Protein AF-A0A443NLP5-F1 (afdb_monomer_lite)

Secondary structure (DSSP, 8-state):
---------HHHHHHHHHHHHHHHHHHHHHHHHHS-SSS-TTSTT-S-HHHHHHHHHHHHHHHHHHHHHHHHHHHHHHHHHHHHHHHHHHHHHHHTTTGGG---S-----------SS-HHHHHHHHHHHHHHHHHHHHHHHHHHT--HHHHHHHHHHHHHHHHHHHHH-TT-HHHHHHHHHHHHHHHHHHHHHHHHHHHHHHHHT-----TTS---TTGGGTTTS-HHHHHHHHHHHHHHHHHHHHHHHHHHHHHHHH-TT-HHHHHHHHHHHHHHHHHHHTT-GGGHHHHHHHHHHHHHHHHHHHHH-STTHHHHHHHHHHHHHHHHHTS-TT-HHHHHHHHHHHHHHHHHHHH-TT-HHHHHHHHHHHHHHHHTT-

Organism: NCBI:txid337451

InterPro domains:
  IPR011990 Tetratricopeptide-like helical domain superfamily [G3DSA:1.25.40.10] (156-375)
  IPR011990 Tetratricopeptide-like helical domain superfamily [SSF48452] (160-370)

Foldseek 3Di:
DDDDDPPPDPVVVVVVVVVVVVVVVVVVVVVVVVPPPDDDPPPPPPPPPVVVVVVVVVVVVVVVVVVVVVVVVVVVLVVVVVVVVVVVVVVVVVVVVVVVPPPDDDDDDDDDDDDDPPCPLVVLLVVLLVQLVVLLVVLVVCVVVVPDLVVSLVSLSSSLVSLVVSCVSPVLPLSSLLSNLSSLLSNLVSLLVVLVLLVVLLVVVVDPDDDPDDPDDPVNVVCVPPDSVVSVVVSVVSLVSSLVSLVSSLVSLVSSCVSPVLPLVSLLSNLSSLLSNLVSQVVVDLVSLVVSLVSLVVSLVSLVVSVVRDPPCLLVSLLSNLVSLQSNLVSDDLQDPSSLVSLVSSLVSLVVSCVVPVPDPSSVVSNVVSVVSNVVSVD

pLDDT: mean 73.38, std 25.93, range [22.2, 98.69]

Sequence (379 aa):
MGNKLIVLDTRATEMICCRLMMVLLLRIMVCSSARSIETSRSWVFGMKVKHIHLIVKCLIQMILVSVEKMASLGLKMELCSQGLKEEFGESMKLQEKEISNNQKYISGMEQDEEPSSSTVSGDEFTRHLKEANGLLKKAREDLMAQVDDEMTEILLCKSASLLSRALKMEPTSLQAVGQLGNTFLLHGELKLKKSRELRALLSRSDCSSTEKGSRVRPEILKYEGLSKDKVTSVLVDVCEECEELLIEAGRKYRMALSIDGNDVRALYNWGLALSFRGQLIADVGPEAALDADKVYLAAIDKFDAMVSKSNAYAPDALFKWGVALQLRSHLRPSSSNEKLKLLHQAKRLLEDALHMDPDNPQVRKALSSCITEINCQLL

Radius of gyration: 26.3 Å; chains: 1; bounding box: 81×65×81 Å

Structure (mmCIF, N/CA/C/O backbone):
data_AF-A0A443NLP5-F1
#
_entry.id   AF-A0A443NLP5-F1
#
loop_
_atom_site.group_PDB
_atom_site.id
_atom_site.type_symbol
_atom_site.label_atom_id
_atom_site.label_alt_id
_atom_site.label_comp_id
_atom_site.label_asym_id
_atom_site.label_entity_id
_atom_site.label_seq_id
_atom_site.pdbx_PDB_ins_code
_atom_site.Cartn_x
_atom_site.Cartn_y
_atom_site.Cartn_z
_atom_site.occupancy
_atom_site.B_iso_or_equiv
_atom_site.auth_seq_id
_atom_site.auth_comp_id
_atom_site.auth_asym_id
_atom_site.auth_atom_id
_atom_site.pdbx_PDB_model_num
ATOM 1 N N . MET A 1 1 ? 10.916 4.263 -44.330 1.00 34.94 1 MET A N 1
ATOM 2 C CA . MET A 1 1 ? 10.230 5.565 -44.477 1.00 34.94 1 MET A CA 1
ATOM 3 C C . MET A 1 1 ? 9.346 5.794 -43.257 1.00 34.94 1 MET A C 1
ATOM 5 O O . MET A 1 1 ? 8.405 5.043 -43.073 1.00 34.94 1 MET A O 1
ATOM 9 N N . GLY A 1 2 ? 9.683 6.795 -42.437 1.00 32.31 2 GLY A N 1
ATOM 10 C CA . GLY A 1 2 ? 8.743 7.561 -41.605 1.00 32.31 2 GLY A CA 1
ATOM 11 C C . GLY A 1 2 ? 8.060 6.889 -40.408 1.00 32.31 2 GLY A C 1
ATOM 12 O O . GLY A 1 2 ? 6.877 6.578 -40.482 1.00 32.31 2 GLY A O 1
ATOM 13 N N . ASN A 1 3 ? 8.755 6.832 -39.268 1.00 36.75 3 ASN A N 1
ATOM 14 C CA . ASN A 1 3 ? 8.133 6.778 -37.940 1.00 36.75 3 ASN A CA 1
ATOM 15 C C . ASN A 1 3 ? 7.330 8.068 -37.677 1.00 36.75 3 ASN A C 1
ATOM 17 O O . ASN A 1 3 ? 7.865 9.165 -37.850 1.00 36.75 3 ASN A O 1
ATOM 21 N N . LYS A 1 4 ? 6.093 7.957 -37.175 1.00 33.84 4 LYS A N 1
ATOM 22 C CA . LYS A 1 4 ? 5.418 9.045 -36.447 1.00 33.84 4 LYS A CA 1
ATOM 23 C C . LYS A 1 4 ? 5.090 8.585 -35.028 1.00 33.84 4 LYS A C 1
ATOM 25 O O . LYS A 1 4 ? 4.134 7.856 -34.795 1.00 33.84 4 LYS A O 1
ATOM 30 N N . LEU A 1 5 ? 5.940 9.045 -34.114 1.00 34.69 5 LEU A N 1
ATOM 31 C CA . LEU A 1 5 ? 5.744 9.135 -32.671 1.00 34.69 5 LEU A CA 1
ATOM 32 C C . LEU A 1 5 ? 4.384 9.787 -32.362 1.00 34.69 5 LEU A C 1
ATOM 34 O O . LEU A 1 5 ? 4.140 10.915 -32.791 1.00 34.69 5 LEU A O 1
ATOM 38 N N . ILE A 1 6 ? 3.539 9.130 -31.567 1.00 32.00 6 ILE A N 1
ATOM 39 C CA . ILE A 1 6 ? 2.476 9.813 -30.819 1.00 32.00 6 ILE A CA 1
ATOM 40 C C . ILE A 1 6 ? 3.043 10.076 -29.426 1.00 32.00 6 ILE A C 1
ATOM 42 O O . ILE A 1 6 ? 2.931 9.264 -28.513 1.00 32.00 6 ILE A O 1
ATOM 46 N N . VAL A 1 7 ? 3.711 11.221 -29.297 1.00 34.25 7 VAL A N 1
ATOM 47 C CA . VAL A 1 7 ? 3.969 11.862 -28.007 1.00 34.25 7 VAL A CA 1
ATOM 48 C C . VAL A 1 7 ? 2.613 12.350 -27.507 1.00 34.25 7 VAL A C 1
ATOM 50 O O . VAL A 1 7 ? 2.055 13.299 -28.057 1.00 34.25 7 VAL A O 1
ATOM 53 N N . LEU A 1 8 ? 2.046 11.683 -26.500 1.00 34.25 8 LEU A N 1
ATOM 54 C CA . LEU A 1 8 ? 0.933 12.237 -25.732 1.00 34.25 8 LEU A CA 1
ATOM 55 C C . LEU A 1 8 ? 1.497 13.348 -24.845 1.00 34.25 8 LEU A C 1
ATOM 57 O O . LEU A 1 8 ? 1.944 13.136 -23.723 1.00 34.25 8 LEU A O 1
ATOM 61 N N . ASP A 1 9 ? 1.529 14.525 -25.457 1.00 36.44 9 ASP A N 1
ATOM 62 C CA . ASP A 1 9 ? 1.814 15.833 -24.893 1.00 36.44 9 ASP A CA 1
ATOM 63 C C . ASP A 1 9 ? 1.014 16.038 -23.595 1.00 36.44 9 ASP A C 1
ATOM 65 O O . ASP A 1 9 ? -0.216 15.970 -23.587 1.00 36.44 9 ASP A O 1
ATOM 69 N N . THR A 1 10 ? 1.695 16.300 -22.482 1.00 40.19 10 THR A N 1
ATOM 70 C CA . THR A 1 10 ? 1.085 16.668 -21.195 1.00 40.19 10 THR A CA 1
ATOM 71 C C . THR A 1 10 ? 0.221 17.929 -21.313 1.00 40.19 10 THR A C 1
ATOM 73 O O . THR A 1 10 ? -0.763 18.067 -20.580 1.00 40.19 10 THR A O 1
ATOM 76 N N . ARG A 1 11 ? 0.472 18.781 -22.322 1.00 42.47 11 ARG A N 1
ATOM 77 C CA . ARG A 1 11 ? -0.426 19.890 -22.678 1.00 42.47 11 ARG A CA 1
ATOM 78 C C . ARG A 1 11 ? -1.740 19.413 -23.285 1.00 42.47 11 ARG A C 1
ATOM 80 O O . ARG A 1 11 ? -2.743 20.106 -23.153 1.00 42.47 11 ARG A O 1
ATOM 87 N N . ALA A 1 12 ? -1.787 18.243 -23.924 1.00 37.75 12 ALA A N 1
ATOM 88 C CA . ALA A 1 12 ? -3.019 17.694 -24.482 1.00 37.75 12 ALA A CA 1
ATOM 89 C C . ALA A 1 12 ? -3.965 17.214 -23.375 1.00 37.75 12 ALA A C 1
ATOM 91 O O . ALA A 1 12 ? -5.156 17.495 -23.451 1.00 37.75 12 ALA A O 1
ATOM 92 N N . THR A 1 13 ? -3.464 16.582 -22.309 1.00 43.12 13 THR A N 1
ATOM 93 C CA . THR A 1 13 ? -4.282 16.214 -21.137 1.00 43.12 13 THR A CA 1
ATOM 94 C C . THR A 1 13 ? -4.763 17.430 -20.344 1.00 43.12 13 THR A C 1
ATOM 96 O O . THR A 1 13 ? -5.927 17.470 -19.947 1.00 43.12 13 THR A O 1
ATOM 99 N N . GLU A 1 14 ? -3.933 18.467 -20.196 1.00 44.88 14 GLU A N 1
ATOM 100 C CA . GLU A 1 14 ? -4.348 19.744 -19.598 1.00 44.88 14 GLU A CA 1
ATOM 101 C C . GLU A 1 14 ? -5.368 20.482 -20.478 1.00 44.88 14 GLU A C 1
ATOM 103 O O . GLU A 1 14 ? -6.374 20.983 -19.976 1.00 44.88 14 GLU A O 1
ATOM 108 N N . MET A 1 15 ? -5.198 20.468 -21.806 1.00 44.62 15 MET A N 1
ATOM 109 C CA . MET A 1 15 ? -6.188 21.006 -22.740 1.00 44.62 15 MET A CA 1
ATOM 110 C C . MET A 1 15 ? -7.477 20.185 -22.776 1.00 44.62 15 MET A C 1
ATOM 112 O O . MET A 1 15 ? -8.535 20.767 -22.989 1.00 44.62 15 MET A O 1
ATOM 116 N N . ILE A 1 16 ? -7.433 18.868 -22.565 1.00 45.47 16 ILE A N 1
ATOM 117 C CA . ILE A 1 16 ? -8.625 18.010 -22.498 1.00 45.47 16 ILE A CA 1
ATOM 118 C C . ILE A 1 16 ? -9.395 18.279 -21.204 1.00 45.47 16 ILE A C 1
ATOM 120 O O . ILE A 1 16 ? -10.610 18.443 -21.273 1.00 45.47 16 ILE A O 1
ATOM 124 N N . CYS A 1 17 ? -8.720 18.430 -20.059 1.00 44.88 17 CYS A N 1
ATOM 125 C CA . CYS A 1 17 ? -9.358 18.853 -18.809 1.00 44.88 17 CYS A CA 1
ATOM 126 C C . CYS A 1 17 ? -9.932 20.271 -18.919 1.00 44.88 17 CYS A C 1
ATOM 128 O O . CYS A 1 17 ? -11.101 20.466 -18.601 1.00 44.88 17 CYS A O 1
ATOM 130 N N . CYS A 1 18 ? -9.189 21.238 -19.469 1.00 44.19 18 CYS A N 1
ATOM 131 C CA . CYS A 1 18 ? -9.687 22.597 -19.707 1.00 44.19 18 CYS A CA 1
ATOM 132 C C . CYS A 1 18 ? -10.835 22.641 -20.730 1.00 44.19 18 CYS A C 1
ATOM 134 O O . CYS A 1 18 ? -11.780 23.407 -20.548 1.00 44.19 18 CYS A O 1
ATOM 136 N N . ARG A 1 19 ? -10.817 21.800 -21.776 1.00 48.59 19 ARG A N 1
ATOM 137 C CA . ARG A 1 19 ? -11.919 21.670 -22.748 1.00 48.59 19 ARG A CA 1
ATOM 138 C C . ARG A 1 19 ? -13.132 20.971 -22.145 1.00 48.59 19 ARG A C 1
ATOM 140 O O . ARG A 1 19 ? -14.239 21.422 -22.397 1.00 48.59 19 ARG A O 1
ATOM 147 N N . LEU A 1 20 ? -12.959 19.937 -21.322 1.00 50.12 20 LEU A N 1
ATOM 148 C CA . LEU A 1 20 ? -14.050 19.292 -20.582 1.00 50.12 20 LEU A CA 1
ATOM 149 C C . LEU A 1 20 ? -14.668 20.252 -19.564 1.00 50.12 20 LEU A C 1
ATOM 151 O O . LEU A 1 20 ? -15.889 20.304 -19.466 1.00 50.12 20 LEU A O 1
ATOM 155 N N . MET A 1 21 ? -13.857 21.072 -18.888 1.00 52.75 21 MET A N 1
ATOM 156 C CA . MET A 1 21 ? -14.329 22.106 -17.963 1.00 52.75 21 MET A CA 1
ATOM 157 C C . MET A 1 21 ? -15.047 23.246 -18.698 1.00 52.75 21 MET A C 1
ATOM 159 O O . MET A 1 21 ? -16.119 23.662 -18.271 1.00 52.75 21 MET A O 1
ATOM 163 N N . MET A 1 22 ? -14.524 23.699 -19.844 1.00 51.75 22 MET A N 1
ATOM 164 C CA . MET A 1 22 ? -15.187 24.674 -20.723 1.00 51.75 22 MET A CA 1
ATOM 165 C C . MET A 1 22 ? -16.488 24.125 -21.312 1.00 51.75 22 MET A C 1
ATOM 167 O O . MET A 1 22 ? -17.468 24.855 -21.375 1.00 51.75 22 MET A O 1
ATOM 171 N N . VAL A 1 23 ? -16.542 22.845 -21.696 1.00 56.31 23 VAL A N 1
ATOM 172 C CA . VAL A 1 23 ? -17.761 22.176 -22.182 1.00 56.31 23 VAL A CA 1
ATOM 173 C C . VAL A 1 23 ? -18.768 21.978 -21.049 1.00 56.31 23 VAL A C 1
ATOM 175 O O . VAL A 1 23 ? -19.963 22.129 -21.290 1.00 56.31 23 VAL A O 1
ATOM 178 N N . LEU A 1 24 ? -18.328 21.710 -19.814 1.00 53.56 24 LEU A N 1
ATOM 179 C CA . LEU A 1 24 ? -19.206 21.676 -18.641 1.00 53.56 24 LEU A CA 1
ATOM 180 C C . LEU A 1 24 ? -19.763 23.071 -18.334 1.00 53.56 24 LEU A C 1
ATOM 182 O O . LEU A 1 24 ? -20.961 23.206 -18.121 1.00 53.56 24 LEU A O 1
ATOM 186 N N . LEU A 1 25 ? -18.928 24.113 -18.386 1.00 52.12 25 LEU A N 1
ATOM 187 C CA . LEU A 1 25 ? -19.330 25.508 -18.181 1.00 52.12 25 LEU A CA 1
ATOM 188 C C . LEU A 1 25 ? -20.263 26.009 -19.293 1.00 52.12 25 LEU A C 1
ATOM 190 O O . LEU A 1 25 ? -21.268 26.647 -18.997 1.00 52.12 25 LEU A O 1
ATOM 194 N N . LEU A 1 26 ? -20.003 25.659 -20.557 1.00 48.28 26 LEU A N 1
ATOM 195 C CA . LEU A 1 26 ? -20.901 25.924 -21.687 1.00 48.28 26 LEU A CA 1
ATOM 196 C C . LEU A 1 26 ? -22.209 25.139 -21.564 1.00 48.28 26 LEU A C 1
ATOM 198 O O . LEU A 1 26 ? -23.263 25.706 -21.817 1.00 48.28 26 LEU A O 1
ATOM 202 N N . ARG A 1 27 ? -22.188 23.877 -21.117 1.00 50.44 27 ARG A N 1
ATOM 203 C CA . ARG A 1 27 ? -23.412 23.097 -20.853 1.00 50.44 27 ARG A CA 1
ATOM 204 C C . ARG A 1 27 ? -24.200 23.634 -19.665 1.00 50.44 27 ARG A C 1
ATOM 206 O O . ARG A 1 27 ? -25.420 23.613 -19.720 1.00 50.44 27 ARG A O 1
ATOM 213 N N . ILE A 1 28 ? -23.544 24.158 -18.633 1.00 52.28 28 ILE A N 1
ATOM 214 C CA . ILE A 1 28 ? -24.200 24.824 -17.501 1.00 52.28 28 ILE A CA 1
ATOM 215 C C . ILE A 1 28 ? -24.805 26.161 -17.958 1.00 52.28 28 ILE A C 1
ATOM 217 O O . ILE A 1 28 ? -25.959 26.440 -17.638 1.00 52.28 28 ILE A O 1
ATOM 221 N N . MET A 1 29 ? -24.104 26.941 -18.787 1.00 47.12 29 MET A N 1
ATOM 222 C CA . MET A 1 29 ? -24.636 28.178 -19.378 1.00 47.12 29 MET A CA 1
ATOM 223 C C . MET A 1 29 ? -25.791 27.922 -20.362 1.00 47.12 29 MET A C 1
ATOM 225 O O . MET A 1 29 ? -26.777 28.654 -20.338 1.00 47.12 29 MET A O 1
ATOM 229 N N . VAL A 1 30 ? -25.725 26.861 -21.174 1.00 46.72 30 VAL A N 1
ATOM 230 C CA . VAL A 1 30 ? -26.786 26.473 -22.123 1.00 46.72 30 VAL A CA 1
ATOM 231 C C . VAL A 1 30 ? -27.972 25.804 -21.414 1.00 46.72 30 VAL A C 1
ATOM 233 O O . VAL A 1 30 ? -29.114 26.069 -21.768 1.00 46.72 30 VAL A O 1
ATOM 236 N N . CYS A 1 31 ? -27.764 25.020 -20.349 1.00 40.66 31 CYS A N 1
ATOM 237 C CA . CYS A 1 31 ? -28.864 24.534 -19.497 1.00 40.66 31 CYS A CA 1
ATOM 238 C C . CYS A 1 31 ? -29.568 25.674 -18.749 1.00 40.66 31 CYS A C 1
ATOM 240 O O . CYS A 1 31 ? -30.764 25.575 -18.483 1.00 40.66 31 CYS A O 1
ATOM 242 N N . SER A 1 32 ? -28.847 26.758 -18.447 1.00 43.81 32 SER A N 1
ATOM 243 C CA . SER A 1 32 ? -29.416 27.971 -17.847 1.00 43.81 32 SER A CA 1
ATOM 244 C C . SER A 1 32 ? -30.217 28.808 -18.855 1.00 43.81 32 SER A C 1
ATOM 246 O O . SER A 1 32 ? -31.115 29.537 -18.446 1.00 43.81 32 SER A O 1
ATOM 248 N N . SER A 1 33 ? -29.941 28.688 -20.164 1.00 44.72 33 SER A N 1
ATOM 249 C CA . SER A 1 33 ? -30.693 29.377 -21.227 1.00 44.72 33 SER A CA 1
ATOM 250 C C . SER A 1 33 ? -31.822 28.539 -21.843 1.00 44.72 33 SER A C 1
ATOM 252 O O . SER A 1 33 ? -32.796 29.102 -22.333 1.00 44.72 33 SER A O 1
ATOM 254 N N . ALA A 1 34 ? -31.742 27.205 -21.792 1.00 39.50 34 ALA A N 1
ATOM 255 C CA . ALA A 1 34 ? -32.717 26.304 -22.415 1.00 39.50 34 ALA A CA 1
ATOM 256 C C . ALA A 1 34 ? -33.897 25.912 -21.506 1.00 39.50 34 ALA A C 1
ATOM 258 O O . ALA A 1 34 ? -34.850 25.292 -21.975 1.00 39.50 34 ALA A O 1
ATOM 259 N N . ARG A 1 35 ? -33.875 26.273 -20.215 1.00 41.06 35 ARG A N 1
ATOM 260 C CA . ARG A 1 35 ? -34.960 25.974 -19.266 1.00 41.06 35 ARG A CA 1
ATOM 261 C C . ARG A 1 35 ? -35.695 27.237 -18.796 1.00 41.06 35 ARG A C 1
ATOM 263 O O . ARG A 1 35 ? -35.893 27.421 -17.606 1.00 41.06 35 ARG A O 1
ATOM 270 N N . SER A 1 36 ? -36.072 28.107 -19.737 1.00 37.34 36 SER A N 1
ATOM 271 C CA . SER A 1 36 ? -37.213 29.044 -19.653 1.00 37.34 36 SER A CA 1
ATOM 272 C C . SER A 1 36 ? -37.306 29.834 -20.969 1.00 37.34 36 SER A C 1
ATOM 274 O O . SER A 1 36 ? -36.841 30.967 -21.064 1.00 37.34 36 SER A O 1
ATOM 276 N N . ILE A 1 37 ? -37.867 29.220 -22.019 1.00 41.75 37 ILE A N 1
ATOM 277 C CA . ILE A 1 37 ? -38.361 29.976 -23.188 1.00 41.75 37 ILE A CA 1
ATOM 278 C C . ILE A 1 37 ? -39.812 30.428 -22.987 1.00 41.75 37 ILE A C 1
ATOM 280 O O . ILE A 1 37 ? -40.248 31.369 -23.639 1.00 41.75 37 ILE A O 1
ATOM 284 N N . GLU A 1 38 ? -40.522 29.918 -21.984 1.00 40.50 38 GLU A N 1
ATOM 285 C CA . GLU A 1 38 ? -41.805 30.480 -21.572 1.00 40.50 38 GLU A CA 1
ATOM 286 C C . GLU A 1 38 ? -41.791 30.722 -20.067 1.00 40.50 38 GLU A C 1
ATOM 288 O O . GLU A 1 38 ? -41.505 29.832 -19.270 1.00 40.50 38 GLU A O 1
ATOM 293 N N . THR A 1 39 ? -42.085 31.965 -19.687 1.00 39.28 39 THR A N 1
ATOM 294 C CA . THR A 1 39 ? -42.250 32.462 -18.312 1.00 39.28 39 THR A CA 1
ATOM 295 C C . THR A 1 39 ? -40.983 32.521 -17.450 1.00 39.28 39 THR A C 1
ATOM 297 O O . THR A 1 39 ? -40.718 31.619 -16.667 1.00 39.28 39 THR A O 1
ATOM 300 N N . SER A 1 40 ? -40.220 33.624 -17.537 1.00 33.12 40 SER A N 1
ATOM 301 C CA . SER A 1 40 ? -39.549 34.283 -16.386 1.00 33.12 40 SER A CA 1
ATOM 302 C C . SER A 1 40 ? -38.640 35.441 -16.821 1.00 33.12 40 SER A C 1
ATOM 304 O O . SER A 1 40 ? -37.429 35.438 -16.609 1.00 33.12 40 SER A O 1
ATOM 306 N N . ARG A 1 41 ? -39.231 36.524 -17.341 1.00 37.16 41 ARG A N 1
ATOM 307 C CA . ARG A 1 41 ? -38.546 37.820 -17.543 1.00 37.16 41 ARG A CA 1
ATOM 308 C C . ARG A 1 41 ? -38.142 38.537 -16.232 1.00 37.16 41 ARG A C 1
ATOM 310 O O . ARG A 1 41 ? -37.817 39.715 -16.269 1.00 37.16 41 ARG A O 1
ATOM 317 N N . SER A 1 42 ? -38.128 37.851 -15.083 1.00 38.41 42 SER A N 1
ATOM 318 C CA . SER A 1 42 ? -37.903 38.468 -13.764 1.00 38.41 42 SER A CA 1
ATOM 319 C C . SER A 1 42 ? -36.769 37.863 -12.919 1.00 38.41 42 SER A C 1
ATOM 321 O O . SER A 1 42 ? -36.460 38.431 -11.877 1.00 38.41 42 SER A O 1
ATOM 323 N N . TRP A 1 43 ? -36.115 36.766 -13.325 1.00 36.75 43 TRP A N 1
ATOM 324 C CA . TRP A 1 43 ? -35.076 36.126 -12.486 1.00 36.75 43 TRP A CA 1
ATOM 325 C C . TRP A 1 43 ? -33.626 36.454 -12.880 1.00 36.75 43 TRP A C 1
ATOM 327 O O . TRP A 1 43 ? -32.721 36.327 -12.058 1.00 36.75 43 TRP A O 1
ATOM 337 N N . VAL A 1 44 ? -33.378 36.951 -14.098 1.00 39.22 44 VAL A N 1
ATOM 338 C CA . VAL A 1 44 ? -32.006 37.214 -14.591 1.00 39.22 44 VAL A CA 1
ATOM 339 C C . VAL A 1 44 ? -31.426 38.554 -14.095 1.00 39.22 44 VAL A C 1
ATOM 341 O O . VAL A 1 44 ? -30.232 38.798 -14.219 1.00 39.22 44 VAL A O 1
ATOM 344 N N . PHE A 1 45 ? -32.212 39.395 -13.417 1.00 38.88 45 PHE A N 1
ATOM 345 C CA . PHE A 1 45 ? -31.738 40.660 -12.827 1.00 38.88 45 PHE A CA 1
ATOM 346 C C . PHE A 1 45 ? -31.357 40.561 -11.332 1.00 38.88 45 PHE A C 1
ATOM 348 O O . PHE A 1 45 ? -31.352 41.564 -10.622 1.00 38.88 45 PHE A O 1
ATOM 355 N N . GLY A 1 46 ? -31.032 39.358 -10.836 1.00 40.22 46 GLY A N 1
ATOM 356 C CA . GLY A 1 46 ? -30.781 39.106 -9.407 1.00 40.22 46 GLY A CA 1
ATOM 357 C C . GLY A 1 46 ? -29.361 38.686 -9.008 1.00 40.22 46 GLY A C 1
ATOM 358 O O . GLY A 1 46 ? -28.994 38.843 -7.846 1.00 40.22 46 GLY A O 1
ATOM 359 N N . MET A 1 47 ? -28.520 38.191 -9.923 1.00 42.62 47 MET A N 1
ATOM 360 C CA . MET A 1 47 ? -27.122 37.874 -9.595 1.00 42.62 47 MET A CA 1
ATOM 361 C C . MET A 1 47 ? -26.243 39.091 -9.869 1.00 42.62 47 MET A C 1
ATOM 363 O O . MET A 1 47 ? -25.737 39.293 -10.969 1.00 42.62 47 MET A O 1
ATOM 367 N N . LYS A 1 48 ? -26.072 39.934 -8.843 1.00 44.84 48 LYS A N 1
ATOM 368 C CA . LYS A 1 48 ? -25.146 41.077 -8.874 1.00 44.84 48 LYS A CA 1
ATOM 369 C C . LYS A 1 48 ? -23.778 40.602 -9.382 1.00 44.84 48 LYS A C 1
ATOM 371 O O . LYS A 1 48 ? -23.231 39.653 -8.829 1.00 44.84 48 LYS A O 1
ATOM 376 N N . VAL A 1 49 ? -23.191 41.321 -10.344 1.00 51.06 49 VAL A N 1
ATOM 377 C CA . VAL A 1 49 ? -21.821 41.155 -10.899 1.00 51.06 49 VAL A CA 1
ATOM 378 C C . VAL A 1 49 ? -20.757 40.846 -9.824 1.00 51.06 49 VAL A C 1
ATOM 380 O O . VAL A 1 49 ? -19.781 40.141 -10.073 1.00 51.06 49 VAL A O 1
ATOM 383 N N . LYS A 1 50 ? -20.991 41.293 -8.584 1.00 48.78 50 LYS A N 1
ATOM 384 C CA . LYS A 1 50 ? -20.205 40.967 -7.386 1.00 48.78 50 LYS A CA 1
ATOM 385 C C . LYS A 1 50 ? -20.066 39.460 -7.099 1.00 48.78 50 LYS A C 1
ATOM 387 O O . LYS A 1 50 ? -18.992 39.055 -6.672 1.00 48.78 50 LYS A O 1
ATOM 392 N N . HIS A 1 51 ? -21.083 38.630 -7.345 1.00 47.84 51 HIS A N 1
ATOM 393 C CA . HIS A 1 51 ? -21.025 37.183 -7.076 1.00 47.84 51 HIS A CA 1
ATOM 394 C C . HIS A 1 51 ? -20.148 36.430 -8.077 1.00 47.84 51 HIS A C 1
ATOM 396 O O . HIS A 1 51 ? -19.372 35.568 -7.678 1.00 47.84 51 HIS A O 1
ATOM 402 N N . ILE A 1 52 ? -20.202 36.798 -9.359 1.00 49.00 52 ILE A N 1
ATOM 403 C CA . ILE A 1 52 ? -19.327 36.218 -10.388 1.00 49.00 52 ILE A CA 1
ATOM 404 C C . ILE A 1 52 ? -17.872 36.607 -10.107 1.00 49.00 52 ILE A C 1
ATOM 406 O O . ILE A 1 52 ? -16.983 35.760 -10.140 1.00 49.00 52 ILE A O 1
ATOM 410 N N . HIS A 1 53 ? -17.633 37.867 -9.734 1.00 47.16 53 HIS A N 1
ATOM 411 C CA . HIS A 1 53 ? -16.299 38.333 -9.362 1.00 47.16 53 HIS A CA 1
ATOM 412 C C . HIS A 1 53 ? -15.754 37.621 -8.111 1.00 47.16 53 HIS A C 1
ATOM 414 O O . HIS A 1 53 ? -14.560 37.347 -8.035 1.00 47.16 53 HIS A O 1
ATOM 420 N N . LEU A 1 54 ? -16.622 37.268 -7.155 1.00 50.28 54 LEU A N 1
ATOM 421 C CA . LEU A 1 54 ? -16.244 36.513 -5.960 1.00 50.28 54 LEU A CA 1
ATOM 422 C C . LEU A 1 54 ? -15.870 35.059 -6.290 1.00 50.28 54 LEU A C 1
ATOM 424 O O . LEU A 1 54 ? -14.854 34.574 -5.806 1.00 50.28 54 LEU A O 1
ATOM 428 N N . ILE A 1 55 ? -16.629 34.395 -7.166 1.00 56.72 55 ILE A N 1
ATOM 429 C CA . ILE A 1 55 ? -16.341 33.020 -7.609 1.00 56.72 55 ILE A CA 1
ATOM 430 C C . ILE A 1 55 ? -15.018 32.963 -8.381 1.00 56.72 55 ILE A C 1
ATOM 432 O O . ILE A 1 55 ? -14.188 32.096 -8.119 1.00 56.72 55 ILE A O 1
ATOM 436 N N . VAL A 1 56 ? -14.784 33.916 -9.289 1.00 56.00 56 VAL A N 1
ATOM 437 C CA . VAL A 1 56 ? -13.525 34.004 -10.045 1.00 56.00 56 VAL A CA 1
ATOM 438 C C . VAL A 1 56 ? -12.345 34.292 -9.113 1.00 56.00 56 VAL A C 1
ATOM 440 O O . VAL A 1 56 ? -11.307 33.650 -9.244 1.00 56.00 56 VAL A O 1
ATOM 443 N N . LYS A 1 57 ? -12.505 35.180 -8.120 1.00 56.50 57 LYS A N 1
ATOM 444 C CA . LYS A 1 57 ? -11.476 35.406 -7.091 1.00 56.50 57 LYS A CA 1
ATOM 445 C C . LYS A 1 57 ? -11.181 34.149 -6.272 1.00 56.50 57 LYS A C 1
ATOM 447 O O . LYS A 1 57 ? -10.013 33.859 -6.046 1.00 56.50 57 LYS A O 1
ATOM 452 N N . CYS A 1 58 ? -12.198 33.387 -5.870 1.00 51.38 58 CYS A N 1
ATOM 453 C CA . CYS A 1 58 ? -12.002 32.125 -5.152 1.00 51.38 58 CYS A CA 1
ATOM 454 C C . CYS A 1 58 ? -11.267 31.083 -6.005 1.00 51.38 58 CYS A C 1
ATOM 456 O O . CYS A 1 58 ? -10.350 30.436 -5.507 1.00 51.38 58 CYS A O 1
ATOM 458 N N . LEU A 1 59 ? -11.609 30.955 -7.290 1.00 52.41 59 LEU A N 1
ATOM 459 C CA . LEU A 1 59 ? -10.936 30.027 -8.204 1.00 52.41 59 LEU A CA 1
ATOM 460 C C . LEU A 1 59 ? -9.474 30.420 -8.453 1.00 52.41 59 LEU A C 1
ATOM 462 O O . LEU A 1 59 ? -8.597 29.563 -8.402 1.00 52.41 59 LEU A O 1
ATOM 466 N N . ILE A 1 60 ? -9.194 31.710 -8.659 1.00 54.06 60 ILE A N 1
ATOM 467 C CA . ILE A 1 60 ? -7.822 32.216 -8.817 1.00 54.06 60 ILE A CA 1
ATOM 468 C C . ILE A 1 60 ? -7.015 31.996 -7.533 1.00 54.06 60 ILE A C 1
ATOM 470 O O . ILE A 1 60 ? -5.879 31.539 -7.612 1.00 54.06 60 ILE A O 1
ATOM 474 N N . GLN A 1 61 ? -7.606 32.240 -6.360 1.00 53.16 61 GLN A N 1
ATOM 475 C CA . GLN A 1 61 ? -6.949 31.992 -5.076 1.00 53.16 61 GLN A CA 1
ATOM 476 C C . GLN A 1 61 ? -6.646 30.502 -4.875 1.00 53.16 61 GLN A C 1
ATOM 478 O O . GLN A 1 61 ? -5.557 30.158 -4.431 1.00 53.16 61 GLN A O 1
ATOM 483 N N . MET A 1 62 ? -7.566 29.605 -5.243 1.00 52.31 62 MET A N 1
ATOM 484 C CA . MET A 1 62 ? -7.328 28.160 -5.170 1.00 52.31 62 MET A CA 1
ATOM 485 C C . MET A 1 62 ? -6.198 27.705 -6.099 1.00 52.31 62 MET A C 1
ATOM 487 O O . MET A 1 62 ? -5.380 26.871 -5.707 1.00 52.31 62 MET A O 1
ATOM 491 N N . ILE A 1 63 ? -6.133 28.258 -7.314 1.00 48.66 63 ILE A N 1
ATOM 492 C CA . ILE A 1 63 ? -5.071 27.947 -8.276 1.00 48.66 63 ILE A CA 1
ATOM 493 C C . ILE A 1 63 ? -3.728 28.498 -7.779 1.00 48.66 63 ILE A C 1
ATOM 495 O O . ILE A 1 63 ? -2.747 27.762 -7.783 1.00 48.66 63 ILE A O 1
ATOM 499 N N . LEU A 1 64 ? -3.683 29.742 -7.287 1.00 46.62 64 LEU A N 1
ATOM 500 C CA . LEU A 1 64 ? -2.472 30.356 -6.723 1.00 46.62 64 LEU A CA 1
ATOM 501 C C . LEU A 1 64 ? -1.937 29.570 -5.524 1.00 46.62 64 LEU A C 1
ATOM 503 O O . LEU A 1 64 ? -0.759 29.232 -5.510 1.00 46.62 64 LEU A O 1
ATOM 507 N N . VAL A 1 65 ? -2.807 29.183 -4.585 1.00 54.78 65 VAL A N 1
ATOM 508 C CA . VAL A 1 65 ? -2.423 28.352 -3.432 1.00 54.78 65 VAL A CA 1
ATOM 509 C C . VAL A 1 65 ? -1.903 26.992 -3.894 1.00 54.78 65 VAL A C 1
ATOM 511 O O . VAL A 1 65 ? -0.919 26.498 -3.356 1.00 54.78 65 VAL A O 1
ATOM 514 N N . SER A 1 66 ? -2.507 26.393 -4.923 1.00 43.16 66 SER A N 1
ATOM 515 C CA . SER A 1 66 ? -2.039 25.111 -5.463 1.00 43.16 66 SER A CA 1
ATOM 516 C C . SER A 1 66 ? -0.668 25.230 -6.140 1.00 43.16 66 SER A C 1
ATOM 518 O O . SER A 1 66 ? 0.175 24.353 -5.964 1.00 43.16 66 SER A O 1
ATOM 520 N N . VAL A 1 67 ? -0.412 26.314 -6.879 1.00 43.03 67 VAL A N 1
ATOM 521 C CA . VAL A 1 67 ? 0.873 26.564 -7.558 1.00 43.03 67 VAL A CA 1
ATOM 522 C C . VAL A 1 67 ? 1.976 26.918 -6.558 1.00 43.03 67 VAL A C 1
ATOM 524 O O . VAL A 1 67 ? 3.073 26.373 -6.656 1.00 43.03 67 VAL A O 1
ATOM 527 N N . GLU A 1 68 ? 1.691 27.754 -5.558 1.00 43.41 68 GLU A N 1
ATOM 528 C CA . GLU A 1 68 ? 2.632 28.070 -4.475 1.00 43.41 68 GLU A CA 1
ATOM 529 C C . GLU A 1 68 ? 2.959 26.834 -3.631 1.00 43.41 68 GLU A C 1
ATOM 531 O O . GLU A 1 68 ? 4.123 26.614 -3.290 1.00 43.41 68 GLU A O 1
ATOM 536 N N . LYS A 1 69 ? 1.968 25.971 -3.358 1.00 44.41 69 LYS A N 1
ATOM 537 C CA . LYS A 1 69 ? 2.189 24.709 -2.640 1.00 44.41 69 LYS A CA 1
ATOM 538 C C . LYS A 1 69 ? 3.059 23.756 -3.467 1.00 44.41 69 LYS A C 1
ATOM 540 O O . LYS A 1 69 ? 4.008 23.204 -2.922 1.00 44.41 69 LYS A O 1
ATOM 545 N N . MET A 1 70 ? 2.838 23.647 -4.784 1.00 39.59 70 MET A N 1
ATOM 546 C CA . MET A 1 70 ? 3.703 22.868 -5.692 1.00 39.59 70 MET A CA 1
ATOM 547 C C . MET A 1 70 ? 5.139 23.417 -5.791 1.00 39.59 70 MET A C 1
ATOM 549 O O . MET A 1 70 ? 6.087 22.633 -5.820 1.00 39.59 70 MET A O 1
ATOM 553 N N . ALA A 1 71 ? 5.328 24.740 -5.800 1.00 35.25 71 ALA A N 1
ATOM 554 C CA . ALA A 1 71 ? 6.658 25.359 -5.804 1.00 35.25 71 ALA A CA 1
ATOM 555 C C . ALA A 1 71 ? 7.389 25.180 -4.459 1.00 35.25 71 ALA A C 1
ATOM 557 O O . ALA A 1 71 ? 8.582 24.879 -4.435 1.00 35.25 71 ALA A O 1
ATOM 558 N N . SER A 1 72 ? 6.665 25.291 -3.339 1.00 38.28 72 SER A N 1
ATOM 559 C CA . SER A 1 72 ? 7.182 24.998 -1.997 1.00 38.28 72 SER A CA 1
ATOM 560 C C . SER A 1 72 ? 7.572 23.523 -1.844 1.00 38.28 72 SER A C 1
ATOM 562 O O . SER A 1 72 ? 8.597 23.230 -1.237 1.00 38.28 72 SER A O 1
ATOM 564 N N . LEU A 1 73 ? 6.811 22.607 -2.450 1.00 42.38 73 LEU A N 1
ATOM 565 C CA . LEU A 1 73 ? 7.094 21.167 -2.492 1.00 42.38 73 LEU A CA 1
ATOM 566 C C . LEU A 1 73 ? 8.357 20.835 -3.299 1.00 42.38 73 LEU A C 1
ATOM 568 O O . LEU A 1 73 ? 9.193 20.063 -2.833 1.00 42.38 73 LEU A O 1
ATOM 572 N N . GLY A 1 74 ? 8.541 21.467 -4.464 1.00 38.69 74 GLY A N 1
ATOM 573 C CA . GLY A 1 74 ? 9.783 21.360 -5.238 1.00 38.69 74 GLY A CA 1
ATOM 574 C C . GLY A 1 74 ? 10.999 21.822 -4.432 1.00 38.69 74 GLY A C 1
ATOM 575 O O . GLY A 1 74 ? 11.996 21.106 -4.356 1.00 38.69 74 GLY A O 1
ATOM 576 N N . LEU A 1 75 ? 10.873 22.956 -3.732 1.00 37.91 75 LEU A N 1
ATOM 577 C CA . LEU A 1 75 ? 11.922 23.455 -2.843 1.00 37.91 75 LEU A CA 1
ATOM 578 C C . LEU A 1 75 ? 12.168 22.546 -1.630 1.00 37.91 75 LEU A C 1
ATOM 580 O O . LEU A 1 75 ? 13.319 22.363 -1.266 1.00 37.91 75 LEU A O 1
ATOM 584 N N . LYS A 1 76 ? 11.140 21.968 -0.993 1.00 41.19 76 LYS A N 1
ATOM 585 C CA . LYS A 1 76 ? 11.307 21.090 0.184 1.00 41.19 76 LYS A CA 1
ATOM 586 C C . LYS A 1 76 ? 12.005 19.776 -0.163 1.00 41.19 76 LYS A C 1
ATOM 588 O O . LYS A 1 76 ? 12.876 19.342 0.585 1.00 41.19 76 LYS A O 1
ATOM 593 N N . MET A 1 77 ? 11.687 19.184 -1.313 1.00 40.12 77 MET A N 1
ATOM 594 C CA . MET A 1 77 ? 12.392 18.002 -1.825 1.00 40.12 77 MET A CA 1
ATOM 595 C C . MET A 1 77 ? 13.855 18.313 -2.175 1.00 40.12 77 MET A C 1
ATOM 597 O O . MET A 1 77 ? 14.749 17.504 -1.923 1.00 40.12 77 MET A O 1
ATOM 601 N N . GLU A 1 78 ? 14.122 19.505 -2.710 1.00 35.09 78 GLU A N 1
ATOM 602 C CA . GLU A 1 78 ? 15.474 19.953 -3.053 1.00 35.09 78 GLU A CA 1
ATOM 603 C C . GLU A 1 78 ? 16.287 20.377 -1.814 1.00 35.09 78 GLU A C 1
ATOM 605 O O . GLU A 1 78 ? 17.477 20.080 -1.734 1.00 35.09 78 GLU A O 1
ATOM 610 N N . LEU A 1 79 ? 15.636 20.950 -0.795 1.00 35.59 79 LEU A N 1
ATOM 611 C CA . LEU A 1 79 ? 16.207 21.261 0.520 1.00 35.59 79 LEU A CA 1
ATOM 612 C C . LEU A 1 79 ? 16.480 19.996 1.339 1.00 35.59 79 LEU A C 1
ATOM 614 O O . LEU A 1 79 ? 17.533 19.906 1.957 1.00 35.59 79 LEU A O 1
ATOM 618 N N . CYS A 1 80 ? 15.608 18.985 1.285 1.00 37.28 80 CYS A N 1
ATOM 619 C CA . CYS A 1 80 ? 15.900 17.653 1.822 1.00 37.28 80 CYS A CA 1
ATOM 620 C C . CYS A 1 80 ? 17.147 17.069 1.133 1.00 37.28 80 CYS A C 1
ATOM 622 O O . CYS A 1 80 ? 18.069 16.598 1.794 1.00 37.28 80 CYS A O 1
ATOM 624 N N . SER A 1 81 ? 17.258 17.221 -0.193 1.00 34.34 81 SER A N 1
ATOM 625 C CA . SER A 1 81 ? 18.458 16.835 -0.944 1.00 34.34 81 SER A CA 1
ATOM 626 C C . SER A 1 81 ? 19.709 17.683 -0.641 1.00 34.34 81 SER A C 1
ATOM 628 O O . SER A 1 81 ? 20.811 17.207 -0.925 1.00 34.34 81 SER A O 1
ATOM 630 N N . GLN A 1 82 ? 19.578 18.917 -0.142 1.00 33.38 82 GLN A N 1
ATOM 631 C CA . GLN A 1 82 ? 20.696 19.813 0.197 1.00 33.38 82 GLN A CA 1
ATOM 632 C C . GLN A 1 82 ? 21.144 19.674 1.658 1.00 33.38 82 GLN A C 1
ATOM 634 O O . GLN A 1 82 ? 22.345 19.571 1.888 1.00 33.38 82 GLN A O 1
ATOM 639 N N . GLY A 1 83 ? 20.224 19.551 2.621 1.00 32.94 83 GLY A N 1
ATOM 640 C CA . GLY A 1 83 ? 20.549 19.255 4.024 1.00 32.94 83 GLY A CA 1
ATOM 641 C C . GLY A 1 83 ? 21.290 17.922 4.174 1.00 32.94 83 GLY A C 1
ATOM 642 O O . GLY A 1 83 ? 22.285 17.831 4.888 1.00 32.94 83 GLY A O 1
ATOM 643 N N . LEU A 1 84 ? 20.922 16.927 3.358 1.00 35.94 84 LEU A N 1
ATOM 644 C CA . LEU A 1 84 ? 21.647 15.657 3.238 1.00 35.94 84 LEU A CA 1
ATOM 645 C C . LEU A 1 84 ? 23.062 15.791 2.639 1.00 35.94 84 LEU A C 1
ATOM 647 O O . LEU A 1 84 ? 23.845 14.858 2.758 1.00 35.94 84 LEU A O 1
ATOM 651 N N . LYS A 1 85 ? 23.432 16.893 1.971 1.00 32.66 85 LYS A N 1
ATOM 652 C CA . LYS A 1 85 ? 24.817 17.103 1.492 1.00 32.66 85 LYS A CA 1
ATOM 653 C C . LYS A 1 85 ? 25.715 17.704 2.569 1.00 32.66 85 LYS A C 1
ATOM 655 O O . LYS A 1 85 ? 26.906 17.403 2.583 1.00 32.66 85 LYS A O 1
ATOM 660 N N . GLU A 1 86 ? 25.153 18.530 3.445 1.00 33.47 86 GLU A N 1
ATOM 661 C CA . GLU A 1 86 ? 25.893 19.220 4.505 1.00 33.47 86 GLU A CA 1
ATOM 662 C C . GLU A 1 86 ? 26.150 18.290 5.702 1.00 33.47 86 GLU A C 1
ATOM 664 O O . GLU A 1 86 ? 27.287 18.203 6.157 1.00 33.47 86 GLU A O 1
ATOM 669 N N . GLU A 1 87 ? 25.167 17.480 6.116 1.00 32.53 87 GLU A N 1
ATOM 670 C CA . GLU A 1 87 ? 25.336 16.509 7.217 1.00 32.53 87 GLU A CA 1
ATOM 671 C C . GLU A 1 87 ? 26.203 15.288 6.832 1.00 32.53 87 GLU A C 1
ATOM 673 O O . GLU A 1 87 ? 26.898 14.705 7.668 1.00 32.53 87 GLU A O 1
ATOM 678 N N . PHE A 1 88 ? 26.236 14.907 5.548 1.00 33.16 88 PHE A N 1
ATOM 679 C CA . PHE A 1 88 ? 27.034 13.764 5.075 1.00 33.16 88 PHE A CA 1
ATOM 680 C C . PHE A 1 88 ? 28.508 14.096 4.812 1.00 33.16 88 PHE A C 1
ATOM 682 O O . PHE A 1 88 ? 29.336 13.183 4.810 1.00 33.16 88 PHE A O 1
ATOM 689 N N . GLY A 1 89 ? 28.865 15.373 4.629 1.00 27.81 89 GLY A N 1
ATOM 690 C CA . GLY A 1 89 ? 30.255 15.796 4.410 1.00 27.81 89 GLY A CA 1
ATOM 691 C C . GLY A 1 89 ? 31.182 15.505 5.599 1.00 27.81 89 GLY A C 1
ATOM 692 O O . GLY A 1 89 ? 32.381 15.281 5.409 1.00 27.81 89 GLY A O 1
ATOM 693 N N . GLU A 1 90 ? 30.626 15.446 6.812 1.00 31.03 90 GLU A N 1
ATOM 694 C CA . GLU A 1 90 ? 31.361 15.132 8.043 1.00 31.03 90 GLU A CA 1
ATOM 695 C C . GLU A 1 90 ? 31.286 13.643 8.418 1.00 31.03 90 GLU A C 1
ATOM 697 O O . GLU A 1 90 ? 32.295 13.067 8.831 1.00 31.03 90 GLU A O 1
ATOM 702 N N . SER A 1 91 ? 30.146 12.981 8.183 1.00 25.48 91 SER A N 1
ATOM 703 C CA . SER A 1 91 ? 29.947 11.557 8.510 1.00 25.48 91 SER A CA 1
ATOM 704 C C . SER A 1 91 ? 30.734 10.602 7.588 1.00 25.48 91 SER A C 1
ATOM 706 O O . SER A 1 91 ? 31.239 9.561 8.020 1.00 25.48 91 SER A O 1
ATOM 708 N N . MET A 1 92 ? 30.960 10.995 6.325 1.00 30.41 92 MET A N 1
ATOM 709 C CA . MET A 1 92 ? 31.678 10.180 5.329 1.00 30.41 92 MET A CA 1
ATOM 710 C C . MET A 1 92 ? 33.180 10.001 5.639 1.00 30.41 92 MET A C 1
ATOM 712 O O . MET A 1 92 ? 33.771 9.006 5.229 1.00 30.41 92 MET A O 1
ATOM 716 N N . LYS A 1 93 ? 33.797 10.894 6.433 1.00 30.98 93 LYS A N 1
ATOM 717 C CA . LYS A 1 93 ? 35.220 10.784 6.828 1.00 30.98 93 LYS A CA 1
ATOM 718 C C . LYS A 1 93 ? 35.485 9.761 7.940 1.00 30.98 93 LYS A C 1
ATOM 720 O O . LYS A 1 93 ? 36.631 9.349 8.117 1.00 30.98 93 LYS A O 1
ATOM 725 N N . LEU A 1 94 ? 34.456 9.349 8.683 1.00 29.94 94 LEU A N 1
ATOM 726 C CA . LEU A 1 94 ? 34.572 8.350 9.754 1.00 29.94 94 LEU A CA 1
ATOM 727 C C . LEU A 1 94 ? 34.266 6.927 9.260 1.00 29.94 94 LEU A C 1
ATOM 729 O O . LEU A 1 94 ? 34.925 5.986 9.696 1.00 29.94 94 LEU A O 1
ATOM 733 N N . GLN A 1 95 ? 33.359 6.767 8.290 1.00 28.67 95 GLN A N 1
ATOM 734 C CA . GLN A 1 95 ? 32.971 5.452 7.757 1.00 28.67 95 GLN A CA 1
ATOM 735 C C . GLN A 1 95 ? 33.954 4.851 6.736 1.00 28.67 95 GLN A C 1
ATOM 737 O O . GLN A 1 95 ? 34.046 3.626 6.630 1.00 28.67 95 GLN A O 1
ATOM 742 N N . GLU A 1 96 ? 34.744 5.663 6.023 1.00 29.08 96 GLU A N 1
ATOM 743 C CA . GLU A 1 96 ? 35.744 5.152 5.064 1.00 29.08 96 GLU A CA 1
ATOM 744 C C . GLU A 1 96 ? 36.876 4.345 5.729 1.00 29.08 96 GLU A C 1
ATOM 746 O O . GLU A 1 96 ? 37.519 3.527 5.070 1.00 29.08 96 GLU A O 1
ATOM 751 N N . LYS A 1 97 ? 37.089 4.491 7.045 1.00 27.80 97 LYS A N 1
ATOM 752 C CA . LYS A 1 97 ? 38.097 3.719 7.793 1.00 27.80 97 LYS A CA 1
ATOM 753 C C . LYS A 1 97 ? 37.631 2.327 8.230 1.00 27.80 97 LYS A C 1
ATOM 755 O O . LYS A 1 97 ? 38.473 1.460 8.442 1.00 27.80 97 LYS A O 1
ATOM 760 N N . GLU A 1 98 ? 36.325 2.089 8.336 1.00 29.05 98 GLU A N 1
ATOM 761 C CA . GLU A 1 98 ? 35.779 0.806 8.813 1.00 29.05 98 GLU A CA 1
ATOM 762 C C . GLU A 1 98 ? 35.456 -0.170 7.670 1.00 29.05 98 GLU A C 1
ATOM 764 O O . GLU A 1 98 ? 35.502 -1.387 7.855 1.00 29.05 98 GLU A O 1
ATOM 769 N N . ILE A 1 99 ? 35.218 0.337 6.456 1.00 30.80 99 ILE A N 1
ATOM 770 C CA . ILE A 1 99 ? 34.874 -0.485 5.281 1.00 30.80 99 ILE A CA 1
ATOM 771 C C . ILE A 1 99 ? 36.102 -1.222 4.707 1.00 30.80 99 ILE A C 1
ATOM 773 O O . ILE A 1 99 ? 35.955 -2.272 4.083 1.00 30.80 99 ILE A O 1
ATOM 777 N N . SER A 1 100 ? 37.324 -0.758 4.994 1.00 27.02 100 SER A N 1
ATOM 778 C CA . SER A 1 100 ? 38.562 -1.401 4.523 1.00 27.02 100 SER A CA 1
ATOM 779 C C . SER A 1 100 ? 38.858 -2.767 5.168 1.00 27.02 100 SER A C 1
ATOM 781 O O . SER A 1 100 ? 39.720 -3.484 4.662 1.00 27.02 100 SER A O 1
ATOM 783 N N . ASN A 1 101 ? 38.177 -3.154 6.256 1.00 26.91 101 ASN A N 1
ATOM 784 C CA . ASN A 1 101 ? 38.545 -4.346 7.035 1.00 26.91 101 ASN A CA 1
ATOM 785 C C . ASN A 1 101 ? 37.659 -5.586 6.832 1.00 26.91 101 ASN A C 1
ATOM 787 O O . ASN A 1 101 ? 38.025 -6.650 7.324 1.00 26.91 101 ASN A O 1
ATOM 791 N N . ASN A 1 102 ? 36.553 -5.506 6.080 1.00 27.69 102 ASN A N 1
ATOM 792 C CA . ASN A 1 102 ? 35.605 -6.629 5.952 1.00 27.69 102 ASN A CA 1
ATOM 793 C C . ASN A 1 102 ? 35.433 -7.198 4.531 1.00 27.69 102 ASN A C 1
ATOM 795 O O . ASN A 1 102 ? 34.493 -7.948 4.272 1.00 27.69 102 ASN A O 1
ATOM 799 N N . GLN A 1 103 ? 36.364 -6.939 3.611 1.00 29.36 103 GLN A N 1
ATOM 800 C CA . GLN A 1 103 ? 36.434 -7.671 2.339 1.00 29.36 103 GLN A CA 1
ATOM 801 C C . GLN A 1 103 ? 37.228 -8.978 2.486 1.00 29.36 103 GLN A C 1
ATOM 803 O O . GLN A 1 103 ? 38.391 -9.085 2.103 1.00 29.36 103 GLN A O 1
ATOM 808 N N . LYS A 1 104 ? 36.569 -10.011 3.014 1.00 27.38 104 LYS A N 1
ATOM 809 C CA . LYS A 1 104 ? 36.918 -11.411 2.738 1.00 27.38 104 LYS A CA 1
ATOM 810 C C . LYS A 1 104 ? 35.665 -12.270 2.892 1.00 27.38 104 LYS A C 1
ATOM 812 O O . LYS A 1 104 ? 34.989 -12.157 3.905 1.00 27.38 104 LYS A O 1
ATOM 817 N N . TYR A 1 105 ? 35.419 -13.125 1.895 1.00 24.67 105 TYR A N 1
ATOM 818 C CA . TYR A 1 105 ? 34.205 -13.926 1.651 1.00 24.67 105 TYR A CA 1
ATOM 819 C C . TYR A 1 105 ? 33.057 -13.061 1.097 1.00 24.67 105 TYR A C 1
ATOM 821 O O . TYR A 1 105 ? 32.466 -12.268 1.808 1.00 24.67 105 TYR A O 1
ATOM 829 N N . ILE A 1 106 ? 32.705 -13.096 -0.190 1.00 26.06 106 ILE A N 1
ATOM 830 C CA . ILE A 1 106 ? 32.399 -14.255 -1.038 1.00 26.06 106 ILE A CA 1
ATOM 831 C C . ILE A 1 106 ? 32.805 -13.930 -2.490 1.00 26.06 106 ILE A C 1
ATOM 833 O O . ILE A 1 106 ? 32.393 -12.907 -3.036 1.00 26.06 106 ILE A O 1
ATOM 837 N N . SER A 1 107 ? 33.590 -14.813 -3.110 1.00 23.22 107 SER A N 1
ATOM 838 C CA . SER A 1 107 ? 33.958 -14.801 -4.533 1.00 23.22 107 SER A CA 1
ATOM 839 C C . SER A 1 107 ? 33.828 -16.204 -5.131 1.00 23.22 107 SER A C 1
ATOM 841 O O . SER A 1 107 ? 34.143 -17.181 -4.452 1.00 23.22 107 SER A O 1
ATOM 843 N N . GLY A 1 108 ? 33.458 -16.265 -6.413 1.00 22.20 108 GLY A N 1
ATOM 844 C CA . GLY A 1 108 ? 33.501 -17.437 -7.304 1.00 22.20 108 GLY A CA 1
ATOM 845 C C . GLY A 1 108 ? 32.142 -17.650 -7.979 1.00 22.20 108 GLY A C 1
ATOM 846 O O . GLY A 1 108 ? 31.158 -17.822 -7.270 1.00 22.20 108 GLY A O 1
ATOM 847 N N . MET A 1 109 ? 31.960 -17.605 -9.303 1.00 23.47 109 MET A N 1
ATOM 848 C CA . MET A 1 109 ? 32.832 -17.690 -10.495 1.00 23.47 109 MET A CA 1
ATOM 849 C C . MET A 1 109 ? 32.129 -16.892 -11.629 1.00 23.47 109 MET A C 1
ATOM 851 O O . MET A 1 109 ? 30.903 -16.940 -11.694 1.00 23.47 109 MET A O 1
ATOM 855 N N . GLU A 1 110 ? 32.796 -15.935 -12.295 1.00 26.94 110 GLU A N 1
ATOM 856 C CA . GLU A 1 110 ? 33.476 -16.016 -13.623 1.00 26.94 110 GLU A CA 1
ATOM 857 C C . GLU A 1 110 ? 32.494 -16.103 -14.824 1.00 26.94 110 GLU A C 1
ATOM 859 O O . GLU A 1 110 ? 31.518 -16.837 -14.756 1.00 26.94 110 GLU A O 1
ATOM 864 N N . GLN A 1 111 ? 32.638 -15.374 -15.941 1.00 27.38 111 GLN A N 1
ATOM 865 C CA . GLN A 1 111 ? 33.860 -14.919 -16.621 1.00 27.38 111 GLN A CA 1
ATOM 866 C C . GLN A 1 111 ? 33.602 -13.752 -17.610 1.00 27.38 111 GLN A C 1
ATOM 868 O O . GLN A 1 111 ? 32.459 -13.423 -17.928 1.00 27.38 111 GLN A O 1
ATOM 873 N N . ASP A 1 112 ? 34.718 -13.161 -18.036 1.00 26.36 112 ASP A N 1
ATOM 874 C CA . ASP A 1 112 ? 34.977 -11.915 -18.769 1.00 26.36 112 ASP A CA 1
ATOM 875 C C . ASP A 1 112 ? 34.451 -11.819 -20.214 1.00 26.36 112 ASP A C 1
ATOM 877 O O . ASP A 1 112 ? 34.345 -12.837 -20.882 1.00 26.36 112 ASP A O 1
ATOM 881 N N . GLU A 1 113 ? 34.226 -10.588 -20.704 1.00 27.47 113 GLU A N 1
ATOM 882 C CA . GLU A 1 113 ? 34.809 -10.032 -21.948 1.00 27.47 113 GLU A CA 1
ATOM 883 C C . GLU A 1 113 ? 34.583 -8.496 -22.019 1.00 27.47 113 GLU A C 1
ATOM 885 O O . GLU A 1 113 ? 33.469 -7.996 -21.870 1.00 27.47 113 GLU A O 1
ATOM 890 N N . GLU A 1 114 ? 35.656 -7.747 -22.282 1.00 31.78 114 GLU A N 1
ATOM 891 C CA . GLU A 1 114 ? 35.693 -6.356 -22.780 1.00 31.78 114 GLU A CA 1
ATOM 892 C C . GLU A 1 114 ? 36.532 -6.370 -24.086 1.00 31.78 114 GLU A C 1
ATOM 894 O O . GLU A 1 114 ? 37.290 -7.333 -24.248 1.00 31.78 114 GLU A O 1
ATOM 899 N N . PRO A 1 115 ? 36.517 -5.360 -25.001 1.00 56.47 115 PRO A N 1
ATOM 900 C CA . PRO A 1 115 ? 36.070 -3.965 -24.829 1.00 56.47 115 PRO A CA 1
ATOM 901 C C . PRO A 1 115 ? 35.292 -3.352 -26.034 1.00 56.47 115 PRO A C 1
ATOM 903 O O . PRO A 1 115 ? 35.323 -3.863 -27.150 1.00 56.47 115 PRO A O 1
ATOM 906 N N . SER A 1 116 ? 34.661 -2.178 -25.864 1.00 31.02 116 SER A N 1
ATOM 907 C CA . SER A 1 116 ? 34.687 -1.079 -26.865 1.00 31.02 116 SER A CA 1
ATOM 908 C C . SER A 1 116 ? 33.964 0.192 -26.384 1.00 31.02 116 SER A C 1
ATOM 910 O O . SER A 1 116 ? 32.941 0.157 -25.715 1.00 31.02 116 SER A O 1
ATOM 912 N N . SER A 1 117 ? 34.542 1.338 -26.742 1.00 43.50 117 SER A N 1
ATOM 913 C CA . SER A 1 117 ? 34.435 2.681 -26.155 1.00 43.50 117 SER A CA 1
ATOM 914 C C . SER A 1 117 ? 33.100 3.437 -26.316 1.00 43.50 117 SER A C 1
ATOM 916 O O . SER A 1 117 ? 33.081 4.581 -26.776 1.00 43.50 117 SER A O 1
ATOM 918 N N . SER A 1 118 ? 31.989 2.848 -25.875 1.00 43.16 118 SER A N 1
ATOM 919 C CA . SER A 1 118 ? 30.713 3.549 -25.614 1.00 43.16 118 SER A CA 1
ATOM 920 C C . SER A 1 118 ? 30.184 3.321 -24.185 1.00 43.16 118 SER A C 1
ATOM 922 O O . SER A 1 118 ? 29.048 3.669 -23.870 1.00 43.16 118 SER A O 1
ATOM 924 N N . THR A 1 119 ? 31.011 2.728 -23.321 1.00 52.28 119 THR A N 1
ATOM 925 C CA . THR A 1 119 ? 30.614 1.953 -22.130 1.00 52.28 119 THR A CA 1
ATOM 926 C C . THR A 1 119 ? 30.381 2.760 -20.853 1.00 52.28 119 THR A C 1
ATOM 928 O O . THR A 1 119 ? 29.664 2.300 -19.971 1.00 52.28 119 THR A O 1
ATOM 931 N N . VAL A 1 120 ? 30.895 3.993 -20.755 1.00 58.34 120 VAL A N 1
ATOM 932 C CA . VAL A 1 120 ? 30.908 4.747 -19.481 1.00 58.34 120 VAL A CA 1
ATOM 933 C C . VAL A 1 120 ? 29.498 4.966 -18.908 1.00 58.34 120 VAL A C 1
ATOM 935 O O . VAL A 1 120 ? 29.287 4.840 -17.705 1.00 58.34 120 VAL A O 1
ATOM 938 N N . SER A 1 121 ? 28.502 5.222 -19.766 1.00 62.22 121 SER A N 1
ATOM 939 C CA . SER A 1 121 ? 27.111 5.416 -19.327 1.00 62.22 121 SER A CA 1
ATOM 940 C C . SER A 1 121 ? 26.416 4.110 -18.914 1.00 62.22 121 SER A C 1
ATOM 942 O O . SER A 1 121 ? 25.550 4.138 -18.041 1.00 62.22 121 SER A O 1
ATOM 944 N N . GLY A 1 122 ? 26.751 2.978 -19.541 1.00 70.31 122 GLY A N 1
ATOM 945 C CA . GLY A 1 122 ? 26.154 1.676 -19.213 1.00 70.31 122 GLY A CA 1
ATOM 946 C C . GLY A 1 122 ? 26.674 1.125 -17.884 1.00 70.31 122 GLY A C 1
ATOM 947 O O . GLY A 1 122 ? 25.903 0.608 -17.067 1.00 70.31 122 GLY A O 1
ATOM 948 N N . ASP A 1 123 ? 27.964 1.328 -17.621 1.00 82.38 123 ASP A N 1
ATOM 949 C CA . ASP A 1 123 ? 28.617 0.884 -16.388 1.00 82.38 123 ASP A CA 1
ATOM 950 C C . ASP A 1 123 ? 28.133 1.684 -15.174 1.00 82.38 123 ASP A C 1
ATOM 952 O O . ASP A 1 123 ? 27.817 1.123 -14.120 1.00 82.38 123 ASP A O 1
ATOM 956 N N . GLU A 1 124 ? 27.995 3.003 -15.324 1.00 90.62 124 GLU A N 1
ATOM 957 C CA . GLU A 1 124 ? 27.463 3.875 -14.277 1.00 90.62 124 GLU A CA 1
ATOM 958 C C . GLU A 1 124 ? 25.999 3.568 -13.936 1.00 90.62 124 GLU A C 1
ATOM 960 O O . GLU A 1 124 ? 25.646 3.508 -12.752 1.00 90.62 124 GLU A O 1
ATOM 965 N N . PHE A 1 125 ? 25.158 3.320 -14.945 1.00 92.56 125 PHE A N 1
ATOM 966 C CA . PHE A 1 125 ? 23.770 2.899 -14.751 1.00 92.56 125 PHE A CA 1
ATOM 967 C C . PHE A 1 125 ? 23.688 1.595 -13.944 1.00 92.56 125 PHE A C 1
ATOM 969 O O . PHE A 1 125 ? 22.991 1.519 -12.926 1.00 92.56 125 PHE A O 1
ATOM 976 N N . THR A 1 126 ? 24.462 0.590 -14.355 1.00 93.12 126 THR A N 1
ATOM 977 C CA . THR A 1 126 ? 24.496 -0.727 -13.707 1.00 93.12 126 THR A CA 1
ATOM 978 C C . THR A 1 126 ? 24.985 -0.626 -12.263 1.00 93.12 126 THR A C 1
ATOM 980 O O . THR A 1 126 ? 24.407 -1.233 -11.353 1.00 93.12 126 THR A O 1
ATOM 983 N N . ARG A 1 127 ? 26.006 0.203 -12.014 1.00 94.94 127 ARG A N 1
ATOM 984 C CA . ARG A 1 127 ? 26.505 0.494 -10.666 1.00 94.94 127 ARG A CA 1
ATOM 985 C C . ARG A 1 127 ? 25.427 1.131 -9.789 1.00 94.94 127 ARG A C 1
ATOM 987 O O . ARG A 1 127 ? 25.220 0.676 -8.663 1.00 94.94 127 ARG A O 1
ATOM 994 N N . HIS A 1 128 ? 24.719 2.141 -10.300 1.00 94.62 128 HIS A N 1
ATOM 995 C CA . HIS A 1 128 ? 23.629 2.801 -9.579 1.00 94.62 128 HIS A CA 1
ATOM 996 C C . HIS A 1 128 ? 22.489 1.839 -9.235 1.00 94.62 128 HIS A C 1
ATOM 998 O O . HIS A 1 128 ? 22.028 1.835 -8.093 1.00 94.62 128 HIS A O 1
ATOM 1004 N N . LEU A 1 129 ? 22.080 0.982 -10.176 1.00 94.88 129 LEU A N 1
ATOM 1005 C CA . LEU A 1 129 ? 21.072 -0.049 -9.926 1.00 94.88 129 LEU A CA 1
ATOM 1006 C C . LEU A 1 129 ? 21.498 -1.025 -8.828 1.00 94.88 129 LEU A C 1
ATOM 1008 O O . LEU A 1 129 ? 20.718 -1.316 -7.920 1.00 94.88 129 LEU A O 1
ATOM 1012 N N . LYS A 1 130 ? 22.728 -1.544 -8.900 1.00 95.81 130 LYS A N 1
ATOM 1013 C CA . LYS A 1 130 ? 23.230 -2.529 -7.935 1.00 95.81 130 LYS A CA 1
ATOM 1014 C C . LYS A 1 130 ? 23.302 -1.947 -6.525 1.00 95.81 130 LYS A C 1
ATOM 1016 O O . LYS A 1 130 ? 22.832 -2.585 -5.584 1.00 95.81 130 LYS A O 1
ATOM 1021 N N . GLU A 1 131 ? 23.842 -0.736 -6.384 1.00 96.81 131 GLU A N 1
ATOM 1022 C CA . GLU A 1 131 ? 23.919 -0.046 -5.093 1.00 96.81 131 GLU A CA 1
ATOM 1023 C C . GLU A 1 131 ? 22.517 0.231 -4.533 1.00 96.81 131 GLU A C 1
ATOM 1025 O O . GLU A 1 131 ? 22.232 -0.112 -3.385 1.00 96.81 131 GLU A O 1
ATOM 1030 N N . ALA A 1 132 ? 21.609 0.768 -5.353 1.00 96.38 132 ALA A N 1
ATOM 1031 C CA . ALA A 1 132 ? 20.248 1.066 -4.920 1.00 96.38 132 ALA A CA 1
ATOM 1032 C C . ALA A 1 132 ? 19.471 -0.181 -4.477 1.00 96.38 132 ALA A C 1
ATOM 1034 O O . ALA A 1 132 ? 18.748 -0.127 -3.479 1.00 96.38 132 ALA A O 1
ATOM 1035 N N . ASN A 1 133 ? 19.646 -1.304 -5.181 1.00 94.44 133 ASN A N 1
ATOM 1036 C CA . ASN A 1 133 ? 19.033 -2.584 -4.826 1.00 94.44 133 ASN A CA 1
ATOM 1037 C C . ASN A 1 133 ? 19.603 -3.146 -3.517 1.00 94.44 133 ASN A C 1
ATOM 1039 O O . ASN A 1 133 ? 18.850 -3.700 -2.716 1.00 94.44 133 ASN A O 1
ATOM 1043 N N . GLY A 1 134 ? 20.908 -2.982 -3.276 1.00 96.81 134 GLY A N 1
ATOM 1044 C CA . GLY A 1 134 ? 21.538 -3.353 -2.007 1.00 96.81 134 GLY A CA 1
ATOM 1045 C C . GLY A 1 134 ? 20.964 -2.562 -0.830 1.00 96.81 134 GLY A C 1
ATOM 1046 O O . GLY A 1 134 ? 20.584 -3.150 0.181 1.00 96.81 134 GLY A O 1
ATOM 1047 N N . LEU A 1 135 ? 20.818 -1.244 -0.993 1.00 96.69 135 LEU A N 1
ATOM 1048 C CA . LEU A 1 135 ? 20.208 -0.368 0.014 1.00 96.69 135 LEU A CA 1
ATOM 1049 C C . LEU A 1 135 ? 18.739 -0.721 0.267 1.00 96.69 135 LEU A C 1
ATOM 1051 O O . LEU A 1 135 ? 18.319 -0.801 1.417 1.00 96.69 135 LEU A O 1
ATOM 1055 N N . LEU A 1 136 ? 17.969 -0.979 -0.795 1.00 94.38 136 LEU A N 1
ATOM 1056 C CA . LEU A 1 136 ? 16.561 -1.354 -0.681 1.00 94.38 136 LEU A CA 1
ATOM 1057 C C . LEU A 1 136 ? 16.385 -2.695 0.040 1.00 94.38 136 LEU A C 1
ATOM 1059 O O . LEU A 1 136 ? 15.478 -2.844 0.856 1.00 94.38 136 LEU A O 1
ATOM 1063 N N . LYS A 1 137 ? 17.252 -3.673 -0.244 1.00 95.12 137 LYS A N 1
ATOM 1064 C CA . LYS A 1 137 ? 17.250 -4.962 0.454 1.00 95.12 137 LYS A CA 1
ATOM 1065 C C . LYS A 1 137 ? 17.524 -4.776 1.947 1.00 95.12 137 LYS A C 1
ATOM 1067 O O . LYS A 1 137 ? 16.754 -5.288 2.752 1.00 95.12 137 LYS A O 1
ATOM 1072 N N . LYS A 1 138 ? 18.546 -3.990 2.296 1.00 94.62 138 LYS A N 1
ATOM 1073 C CA . LYS A 1 138 ? 18.863 -3.676 3.693 1.00 94.62 138 LYS A CA 1
ATOM 1074 C C . LYS A 1 138 ? 17.691 -2.984 4.400 1.00 94.62 138 LYS A C 1
ATOM 1076 O O . LYS A 1 138 ? 17.281 -3.428 5.460 1.00 94.62 138 LYS A O 1
ATOM 1081 N N . ALA A 1 139 ? 17.071 -1.988 3.764 1.00 94.12 139 ALA A N 1
ATOM 1082 C CA . ALA A 1 139 ? 15.903 -1.304 4.322 1.00 94.12 139 ALA A CA 1
ATOM 1083 C C . ALA A 1 139 ? 14.718 -2.256 4.595 1.00 94.12 139 ALA A C 1
ATOM 1085 O O . ALA A 1 139 ? 13.998 -2.083 5.575 1.00 94.12 139 ALA A O 1
ATOM 1086 N N . ARG A 1 140 ? 14.511 -3.287 3.759 1.00 91.44 140 ARG A N 1
ATOM 1087 C CA . ARG A 1 140 ? 13.497 -4.327 4.026 1.00 91.44 140 ARG A CA 1
ATOM 1088 C C . ARG A 1 140 ? 13.852 -5.171 5.242 1.00 91.44 140 ARG A C 1
ATOM 1090 O O . ARG A 1 140 ? 12.971 -5.475 6.037 1.00 91.44 140 ARG A O 1
ATOM 1097 N N . GLU A 1 141 ? 15.111 -5.574 5.358 1.00 91.38 141 GLU A N 1
ATOM 1098 C CA . GLU A 1 141 ? 15.605 -6.360 6.491 1.00 91.38 141 GLU A CA 1
ATOM 1099 C C . GLU A 1 141 ? 15.463 -5.575 7.802 1.00 91.38 141 GLU A C 1
ATOM 1101 O O . GLU A 1 141 ? 14.914 -6.110 8.764 1.00 91.38 141 GLU A O 1
ATOM 1106 N N . ASP A 1 142 ? 15.830 -4.292 7.801 1.00 88.88 142 ASP A N 1
ATOM 1107 C CA . ASP A 1 142 ? 15.704 -3.398 8.957 1.00 88.88 142 ASP A CA 1
ATOM 1108 C C . ASP A 1 142 ? 14.231 -3.202 9.369 1.00 88.88 142 ASP A C 1
ATOM 1110 O O . ASP A 1 142 ? 13.899 -3.285 10.557 1.00 88.88 142 ASP A O 1
ATOM 1114 N N . LEU A 1 143 ? 13.319 -3.037 8.398 1.00 85.50 143 LEU A N 1
ATOM 1115 C CA . LEU A 1 143 ? 11.880 -2.921 8.663 1.00 85.50 143 LEU A CA 1
ATOM 1116 C C . LEU A 1 143 ? 11.287 -4.219 9.240 1.00 85.50 143 LEU A C 1
ATOM 1118 O O . LEU A 1 143 ? 10.451 -4.167 10.144 1.00 85.50 143 LEU A O 1
ATOM 1122 N N . MET A 1 144 ? 11.729 -5.384 8.751 1.00 81.25 144 MET A N 1
ATOM 1123 C CA . MET A 1 144 ? 11.320 -6.688 9.289 1.00 81.25 144 MET A CA 1
ATOM 1124 C C . MET A 1 144 ? 11.858 -6.918 10.705 1.00 81.25 144 MET A C 1
ATOM 1126 O O . MET A 1 144 ? 11.150 -7.473 11.548 1.00 81.25 144 MET A O 1
ATOM 1130 N N . ALA A 1 145 ? 13.089 -6.480 10.971 1.00 83.00 145 ALA A N 1
ATOM 1131 C CA . ALA A 1 145 ? 13.750 -6.628 12.261 1.00 83.00 145 ALA A CA 1
ATOM 1132 C C . ALA A 1 145 ? 13.308 -5.579 13.303 1.00 83.00 145 ALA A C 1
ATOM 1134 O O . ALA A 1 145 ? 13.567 -5.771 14.488 1.00 83.00 145 ALA A O 1
ATOM 1135 N N . GLN A 1 146 ? 12.604 -4.516 12.886 1.00 73.69 146 GLN A N 1
ATOM 1136 C CA . GLN A 1 146 ? 12.138 -3.410 13.740 1.00 73.69 146 GLN A CA 1
ATOM 1137 C C . GLN A 1 146 ? 13.289 -2.706 14.486 1.00 73.69 146 GLN A C 1
ATOM 1139 O O . GLN A 1 146 ? 13.163 -2.422 15.672 1.00 73.69 146 GLN A O 1
ATOM 1144 N N . VAL A 1 147 ? 14.426 -2.489 13.810 1.00 63.41 147 VAL A N 1
ATOM 1145 C CA . VAL A 1 147 ? 15.690 -2.084 14.460 1.00 63.41 147 VAL A CA 1
ATOM 1146 C C . VAL A 1 147 ? 15.885 -0.567 14.528 1.00 63.41 147 VAL A C 1
ATOM 1148 O O . VAL A 1 147 ? 16.275 -0.069 15.579 1.00 63.41 147 VAL A O 1
ATOM 1151 N N . ASP A 1 148 ? 15.652 0.164 13.433 1.00 73.69 148 ASP A N 1
ATOM 1152 C CA . ASP A 1 148 ? 15.835 1.623 13.392 1.00 73.69 148 ASP A CA 1
ATOM 1153 C C . ASP A 1 148 ? 15.064 2.258 12.219 1.00 73.69 148 ASP A C 1
ATOM 1155 O O . ASP A 1 148 ? 15.429 2.127 11.045 1.00 73.69 148 ASP A O 1
ATOM 1159 N N . ASP A 1 149 ? 13.990 2.975 12.543 1.00 81.06 149 ASP A N 1
ATOM 1160 C CA . ASP A 1 149 ? 13.113 3.620 11.567 1.00 81.06 149 ASP A CA 1
ATOM 1161 C C . ASP A 1 149 ? 13.732 4.888 10.923 1.00 81.06 149 ASP A C 1
ATOM 1163 O O . ASP A 1 149 ? 13.227 5.361 9.900 1.00 81.06 149 ASP A O 1
ATOM 1167 N N . GLU A 1 150 ? 14.787 5.477 11.494 1.00 85.69 150 GLU A N 1
ATOM 1168 C CA . GLU A 1 150 ? 15.480 6.664 10.962 1.00 85.69 150 GLU A CA 1
ATOM 1169 C C . GLU A 1 150 ? 16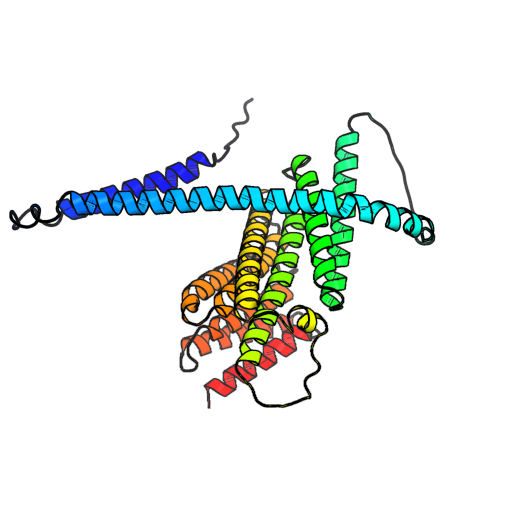.578 6.258 9.979 1.00 85.69 150 GLU A C 1
ATOM 1171 O O . GLU A 1 150 ? 16.609 6.739 8.844 1.00 85.69 150 GLU A O 1
ATOM 1176 N N . MET A 1 151 ? 17.403 5.276 10.348 1.00 87.19 151 MET A N 1
ATOM 1177 C CA . MET A 1 151 ? 18.389 4.708 9.421 1.00 87.19 151 MET A CA 1
ATOM 1178 C C . MET A 1 151 ? 17.718 4.055 8.210 1.00 87.19 151 MET A C 1
ATOM 1180 O O . MET A 1 151 ? 18.184 4.232 7.082 1.00 87.19 151 MET A O 1
ATOM 1184 N N . THR A 1 152 ? 16.586 3.371 8.408 1.00 90.56 152 THR A N 1
ATOM 1185 C CA . THR A 1 152 ? 15.801 2.802 7.299 1.00 90.56 152 THR A CA 1
ATOM 1186 C C . THR A 1 152 ? 15.349 3.888 6.319 1.00 90.56 152 THR A C 1
ATOM 1188 O O . THR A 1 152 ? 15.449 3.714 5.103 1.00 90.56 152 THR A O 1
ATOM 1191 N N . GLU A 1 153 ? 14.899 5.036 6.827 1.00 92.25 153 GLU A N 1
ATOM 1192 C CA . GLU A 1 153 ? 14.477 6.172 6.005 1.00 92.25 153 GLU A CA 1
ATOM 1193 C C . GLU A 1 153 ? 15.637 6.744 5.176 1.00 92.25 153 GLU A C 1
ATOM 1195 O O . GLU A 1 153 ? 15.495 6.957 3.969 1.00 92.25 153 GLU A O 1
ATOM 1200 N N . ILE A 1 154 ? 16.822 6.887 5.776 1.00 92.31 154 ILE A N 1
ATOM 1201 C CA . ILE A 1 154 ? 18.038 7.333 5.078 1.00 92.31 154 ILE A CA 1
ATOM 1202 C C . ILE A 1 154 ? 18.401 6.380 3.929 1.00 92.31 154 ILE A C 1
ATOM 1204 O O . ILE A 1 154 ? 18.702 6.826 2.815 1.00 92.31 154 ILE A O 1
ATOM 1208 N N . LEU A 1 155 ? 18.350 5.064 4.166 1.00 94.56 155 LEU A N 1
ATOM 1209 C CA . LEU A 1 155 ? 18.627 4.055 3.137 1.00 94.56 155 LEU A CA 1
ATOM 1210 C C . LEU A 1 155 ? 17.655 4.170 1.955 1.00 94.56 155 LEU A C 1
ATOM 1212 O O . LEU A 1 155 ? 18.075 4.085 0.796 1.00 94.56 155 LEU A O 1
ATOM 1216 N N . LEU A 1 156 ? 16.371 4.400 2.239 1.00 94.94 156 LEU A N 1
ATOM 1217 C CA . LEU A 1 156 ? 15.325 4.565 1.229 1.00 94.94 156 LEU A CA 1
ATOM 1218 C C . LEU A 1 156 ? 15.521 5.843 0.409 1.00 94.94 156 LEU A C 1
ATOM 1220 O O . LEU A 1 156 ? 15.473 5.787 -0.821 1.00 94.94 156 LEU A O 1
ATOM 1224 N N . CYS A 1 157 ? 15.828 6.970 1.057 1.00 95.75 157 CYS A N 1
ATOM 1225 C CA . CYS A 1 157 ? 16.146 8.229 0.380 1.00 95.75 157 CYS A CA 1
ATOM 1226 C C . CYS A 1 157 ? 17.374 8.089 -0.532 1.00 95.75 157 CYS A C 1
ATOM 1228 O O . CYS A 1 157 ? 17.346 8.505 -1.697 1.00 95.75 157 CYS A O 1
ATOM 1230 N N . LYS A 1 158 ? 18.437 7.427 -0.052 1.00 96.38 158 LYS A N 1
ATOM 1231 C CA . LYS A 1 158 ? 19.639 7.164 -0.856 1.00 96.38 158 LYS A CA 1
ATOM 1232 C C . LYS A 1 158 ? 19.334 6.252 -2.049 1.00 96.38 158 LYS A C 1
ATOM 1234 O O . LYS A 1 158 ? 19.756 6.550 -3.168 1.00 96.38 158 LYS A O 1
ATOM 1239 N N . SER A 1 159 ? 18.569 5.178 -1.839 1.00 97.06 159 SER A N 1
ATOM 1240 C CA . SER A 1 159 ? 18.127 4.278 -2.913 1.00 97.06 159 SER A CA 1
ATOM 1241 C C . SER A 1 159 ? 17.319 5.031 -3.979 1.00 97.06 159 SER A C 1
ATOM 1243 O O . SER A 1 159 ? 17.623 4.933 -5.170 1.00 97.06 159 SER A O 1
ATOM 1245 N N . ALA A 1 160 ? 16.357 5.864 -3.568 1.00 97.19 160 ALA A N 1
ATOM 1246 C CA . ALA A 1 160 ? 15.531 6.657 -4.478 1.00 97.19 160 ALA A CA 1
ATOM 1247 C C . ALA A 1 160 ? 16.357 7.662 -5.299 1.00 97.19 160 ALA A C 1
ATOM 1249 O O . ALA A 1 160 ? 16.125 7.817 -6.500 1.00 97.19 160 ALA A O 1
ATOM 1250 N N . SER A 1 161 ? 17.355 8.306 -4.683 1.00 96.44 161 SER A N 1
ATOM 1251 C CA . SER A 1 161 ? 18.289 9.215 -5.361 1.00 96.44 161 SER A CA 1
ATOM 1252 C C . SER A 1 16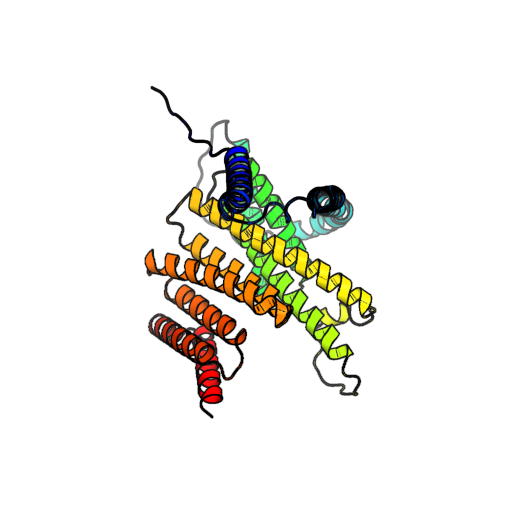1 ? 19.104 8.503 -6.447 1.00 96.44 161 SER A C 1
ATOM 1254 O O . SER A 1 161 ? 19.162 8.962 -7.592 1.00 96.44 161 SER A O 1
ATOM 1256 N N . LEU A 1 162 ? 19.679 7.340 -6.126 1.00 96.06 162 LEU A N 1
ATOM 1257 C CA . LEU A 1 162 ? 20.452 6.534 -7.076 1.00 96.06 162 LEU A CA 1
ATOM 1258 C C . LEU A 1 162 ? 19.590 6.038 -8.242 1.00 96.06 162 LEU A C 1
ATOM 1260 O O . LEU A 1 162 ? 20.001 6.141 -9.396 1.00 96.06 162 LEU A O 1
ATOM 1264 N N . LEU A 1 163 ? 18.373 5.569 -7.963 1.00 95.50 163 LEU A N 1
ATOM 1265 C CA . LEU A 1 163 ? 17.431 5.120 -8.992 1.00 95.50 163 LEU A CA 1
ATOM 1266 C C . LEU A 1 163 ? 16.926 6.274 -9.861 1.00 95.50 163 LEU A C 1
ATOM 1268 O O . LEU A 1 163 ? 16.779 6.119 -11.069 1.00 95.50 163 LEU A O 1
ATOM 1272 N N . SER A 1 164 ? 16.724 7.456 -9.278 1.00 94.62 164 SER A N 1
ATOM 1273 C CA . SER A 1 164 ? 16.368 8.660 -10.035 1.00 94.62 164 SER A CA 1
ATOM 1274 C C . SER A 1 164 ? 17.494 9.084 -10.976 1.00 94.62 164 SER A C 1
ATOM 1276 O O . SER A 1 164 ? 17.230 9.514 -12.097 1.00 94.62 164 SER A O 1
ATOM 1278 N N . ARG A 1 165 ? 18.757 8.937 -10.555 1.00 94.50 165 ARG A N 1
ATOM 1279 C CA . ARG A 1 165 ? 19.919 9.135 -11.433 1.00 94.50 165 ARG A CA 1
ATOM 1280 C C . ARG A 1 165 ? 19.961 8.086 -12.539 1.00 94.50 165 ARG A C 1
ATOM 1282 O O . ARG A 1 165 ? 20.094 8.465 -13.695 1.00 94.50 165 ARG A O 1
ATOM 1289 N N . ALA A 1 166 ? 19.765 6.811 -12.206 1.00 94.69 166 ALA A N 1
ATOM 1290 C CA . ALA A 1 166 ? 19.718 5.726 -13.185 1.00 94.69 166 ALA A CA 1
ATOM 1291 C C . ALA A 1 166 ? 18.633 5.964 -14.254 1.00 94.69 166 ALA A C 1
ATOM 1293 O O . ALA A 1 166 ? 18.896 5.814 -15.442 1.00 94.69 166 ALA A O 1
ATOM 1294 N N . LEU A 1 167 ? 17.449 6.444 -13.863 1.00 93.94 167 LEU A N 1
ATOM 1295 C CA . LEU A 1 167 ? 16.366 6.771 -14.800 1.00 93.94 167 LEU A CA 1
ATOM 1296 C C . LEU A 1 167 ? 16.621 8.007 -15.664 1.00 93.94 167 LEU A C 1
ATOM 1298 O O . LEU A 1 167 ? 16.032 8.119 -16.734 1.00 93.94 167 LEU A O 1
ATOM 1302 N N . LYS A 1 168 ? 17.476 8.943 -15.236 1.00 94.44 168 LYS A N 1
ATOM 1303 C CA . LYS A 1 168 ? 17.915 10.040 -16.116 1.00 94.44 168 LYS A CA 1
ATOM 1304 C C . LYS A 1 168 ? 18.806 9.525 -17.247 1.00 94.44 168 LYS A C 1
ATOM 1306 O O . LYS A 1 168 ? 18.811 10.124 -18.315 1.00 94.44 168 LYS A O 1
ATOM 1311 N N . MET A 1 169 ? 19.543 8.442 -17.000 1.00 93.19 169 MET A N 1
ATOM 1312 C CA . MET A 1 169 ? 20.407 7.797 -17.990 1.00 93.19 169 MET A CA 1
ATOM 1313 C C . MET A 1 169 ? 19.590 6.887 -18.910 1.00 93.19 169 MET A C 1
ATOM 1315 O O . MET A 1 169 ? 19.693 6.996 -20.127 1.00 93.19 169 MET A O 1
ATOM 1319 N N . GLU A 1 170 ? 18.727 6.049 -18.330 1.00 93.31 170 GLU A N 1
ATOM 1320 C CA . GLU A 1 170 ? 17.875 5.116 -19.069 1.00 93.31 170 GLU A CA 1
ATOM 1321 C C . GLU A 1 170 ? 16.396 5.236 -18.640 1.00 93.31 170 GLU A C 1
ATOM 1323 O O . GLU A 1 170 ? 15.913 4.476 -17.793 1.00 93.31 170 GLU A O 1
ATOM 1328 N N . PRO A 1 171 ? 15.635 6.184 -19.226 1.00 90.94 171 PRO A N 1
ATOM 1329 C CA . PRO A 1 171 ? 14.253 6.460 -18.820 1.00 90.94 171 PRO A CA 1
ATOM 1330 C C . PRO A 1 171 ? 13.275 5.312 -19.081 1.00 90.94 171 PRO A C 1
ATOM 1332 O O . PRO A 1 171 ? 12.230 5.236 -18.441 1.00 90.94 171 PRO A O 1
ATOM 1335 N N . THR A 1 172 ? 13.583 4.427 -20.029 1.00 92.12 172 THR A N 1
ATOM 1336 C CA . THR A 1 172 ? 12.727 3.297 -20.421 1.00 92.12 172 THR A CA 1
ATOM 1337 C C . THR A 1 172 ? 13.101 1.992 -19.725 1.00 92.12 172 THR A C 1
ATOM 1339 O O . THR A 1 172 ? 12.529 0.952 -20.045 1.00 92.12 172 THR A O 1
ATOM 1342 N N . SER A 1 173 ? 14.043 2.017 -18.775 1.00 95.12 173 SER A N 1
ATOM 1343 C CA . SER A 1 173 ? 14.438 0.812 -18.051 1.00 95.12 173 SER A CA 1
ATOM 1344 C C . SER A 1 173 ? 13.319 0.341 -17.121 1.00 95.12 173 SER A C 1
ATOM 1346 O O . SER A 1 173 ? 13.095 0.910 -16.048 1.00 95.12 173 SER A O 1
ATOM 1348 N N . LEU A 1 174 ? 12.636 -0.744 -17.504 1.00 94.75 174 LEU A N 1
ATOM 1349 C CA . LEU A 1 174 ? 11.573 -1.354 -16.699 1.00 94.75 174 LEU A CA 1
ATOM 1350 C C . LEU A 1 174 ? 12.061 -1.696 -15.284 1.00 94.75 174 LEU A C 1
ATOM 1352 O O . LEU A 1 174 ? 11.364 -1.446 -14.301 1.00 94.75 174 LEU A O 1
ATOM 1356 N N . GLN A 1 175 ? 13.287 -2.217 -15.173 1.00 93.62 175 GLN A N 1
ATOM 1357 C CA . GLN A 1 175 ? 13.887 -2.571 -13.891 1.00 93.62 175 GLN A CA 1
ATOM 1358 C C . GLN A 1 175 ? 14.092 -1.339 -13.004 1.00 93.62 175 GLN A C 1
ATOM 1360 O O . GLN A 1 175 ? 13.680 -1.362 -11.845 1.00 93.62 175 GLN A O 1
ATOM 1365 N N . ALA A 1 176 ? 14.692 -0.263 -13.523 1.00 95.62 176 ALA A N 1
ATOM 1366 C CA . ALA A 1 176 ? 14.939 0.945 -12.736 1.00 95.62 176 ALA A CA 1
ATOM 1367 C C . ALA A 1 176 ? 13.630 1.609 -12.283 1.00 95.62 176 ALA A C 1
ATOM 1369 O O . ALA A 1 176 ? 13.501 1.992 -11.118 1.00 95.62 176 ALA A O 1
ATOM 1370 N N . VAL A 1 177 ? 12.631 1.684 -13.172 1.00 97.00 177 VAL A N 1
ATOM 1371 C CA . VAL A 1 177 ? 11.304 2.235 -12.855 1.00 97.00 177 VAL A CA 1
ATOM 1372 C C . VAL A 1 177 ? 10.620 1.403 -11.774 1.00 97.00 177 VAL A C 1
ATOM 1374 O O . VAL A 1 177 ? 10.139 1.956 -10.783 1.00 97.00 177 VAL A O 1
ATOM 1377 N N . GLY A 1 178 ? 10.598 0.079 -11.943 1.00 94.12 178 GLY A N 1
ATOM 1378 C CA . GLY A 1 178 ? 9.979 -0.838 -10.992 1.00 94.12 178 GLY A CA 1
ATOM 1379 C C . GLY A 1 178 ? 10.640 -0.781 -9.617 1.00 94.12 178 GLY A C 1
ATOM 1380 O O . GLY A 1 178 ? 9.944 -0.709 -8.607 1.00 94.12 178 GLY A O 1
ATOM 1381 N N . GLN A 1 179 ? 11.976 -0.738 -9.557 1.00 97.06 179 GLN A N 1
ATOM 1382 C CA . GLN A 1 179 ? 12.690 -0.624 -8.283 1.00 97.06 179 GLN A CA 1
ATOM 1383 C C . GLN A 1 179 ? 12.470 0.729 -7.613 1.00 97.06 179 GLN A C 1
ATOM 1385 O O . GLN A 1 179 ? 12.283 0.766 -6.402 1.00 97.06 179 GLN A O 1
ATOM 1390 N N . LEU A 1 180 ? 12.398 1.827 -8.372 1.00 97.88 180 LEU A N 1
ATOM 1391 C CA . LEU A 1 180 ? 12.061 3.128 -7.794 1.00 97.88 180 LEU A CA 1
ATOM 1392 C C . LEU A 1 180 ? 10.643 3.131 -7.210 1.00 97.88 180 LEU A C 1
ATOM 1394 O O . LEU A 1 180 ? 10.435 3.629 -6.106 1.00 97.88 180 LEU A O 1
ATOM 1398 N N . GLY A 1 181 ? 9.686 2.513 -7.910 1.00 97.88 181 GLY A N 1
ATOM 1399 C CA . GLY A 1 181 ? 8.342 2.280 -7.380 1.00 97.88 181 GLY A CA 1
ATOM 1400 C C . GLY A 1 181 ? 8.358 1.469 -6.083 1.00 97.88 181 GLY A C 1
ATOM 1401 O O . GLY A 1 181 ? 7.683 1.841 -5.123 1.00 97.88 181 GLY A O 1
ATOM 1402 N N . ASN A 1 182 ? 9.172 0.411 -6.018 1.00 97.38 182 ASN A N 1
ATOM 1403 C CA . ASN A 1 182 ? 9.320 -0.420 -4.821 1.00 97.38 182 ASN A CA 1
ATOM 1404 C C . ASN A 1 182 ? 9.932 0.352 -3.646 1.00 97.38 182 ASN A C 1
ATOM 1406 O O . ASN A 1 182 ? 9.499 0.164 -2.510 1.00 97.38 182 ASN A O 1
ATOM 1410 N N . THR A 1 183 ? 10.921 1.211 -3.905 1.00 98.12 183 THR A N 1
ATOM 1411 C CA . THR A 1 183 ? 11.528 2.075 -2.884 1.00 98.12 183 THR A CA 1
ATOM 1412 C C . THR A 1 183 ? 10.498 3.041 -2.312 1.00 98.12 183 THR A C 1
ATOM 1414 O O . THR A 1 183 ? 10.378 3.147 -1.094 1.00 98.12 183 THR A O 1
ATOM 1417 N N . PHE A 1 184 ? 9.698 3.692 -3.163 1.00 98.50 184 PHE A N 1
ATOM 1418 C CA . PHE A 1 184 ? 8.624 4.570 -2.696 1.00 98.50 184 PHE A CA 1
ATOM 1419 C C . PHE A 1 184 ? 7.520 3.820 -1.951 1.00 98.50 184 PHE A C 1
ATOM 1421 O O . PHE A 1 184 ? 7.043 4.311 -0.934 1.00 98.50 184 PHE A O 1
ATOM 1428 N N . LEU A 1 185 ? 7.149 2.618 -2.401 1.00 98.25 185 LEU A N 1
ATOM 1429 C CA . LEU A 1 185 ? 6.172 1.777 -1.708 1.00 98.25 185 LEU A CA 1
ATOM 1430 C C . LEU A 1 185 ? 6.636 1.430 -0.286 1.00 98.25 185 LEU A C 1
ATOM 1432 O O . LEU A 1 185 ? 5.873 1.602 0.661 1.00 98.25 185 LEU A O 1
ATOM 1436 N N . LEU A 1 186 ? 7.887 0.983 -0.139 1.00 97.25 186 LEU A N 1
ATOM 1437 C CA . LEU A 1 186 ? 8.455 0.622 1.161 1.00 97.25 186 LEU A CA 1
ATOM 1438 C C . LEU A 1 186 ? 8.611 1.842 2.079 1.00 97.25 186 LEU A C 1
ATOM 1440 O O . LEU A 1 186 ? 8.362 1.759 3.278 1.00 97.25 186 LEU A O 1
ATOM 1444 N N . HIS A 1 187 ? 8.971 2.995 1.514 1.00 97.38 187 HIS A N 1
ATOM 1445 C CA . HIS A 1 187 ? 9.031 4.244 2.267 1.00 97.38 187 HIS A CA 1
ATOM 1446 C C . HIS A 1 187 ? 7.637 4.707 2.717 1.00 97.38 187 HIS A C 1
ATOM 1448 O O . HIS A 1 187 ? 7.456 5.086 3.873 1.00 97.38 187 HIS A O 1
ATOM 1454 N N . GLY A 1 188 ? 6.630 4.591 1.851 1.00 97.81 188 GLY A N 1
ATOM 1455 C CA . GLY A 1 188 ? 5.237 4.839 2.211 1.00 97.81 188 GLY A CA 1
ATOM 1456 C C . GLY A 1 188 ? 4.761 3.931 3.349 1.00 97.81 188 GLY A C 1
ATOM 1457 O O . GLY A 1 188 ? 4.131 4.414 4.284 1.00 97.81 188 GLY A O 1
ATOM 1458 N N . GLU A 1 189 ? 5.118 2.642 3.329 1.00 96.25 189 GLU A N 1
ATOM 1459 C CA . GLU A 1 189 ? 4.813 1.690 4.408 1.00 96.25 189 GLU A CA 1
ATOM 1460 C C . GLU A 1 189 ? 5.452 2.094 5.745 1.00 96.25 189 GLU A C 1
ATOM 1462 O O . GLU A 1 189 ? 4.776 2.112 6.778 1.00 96.25 189 GLU A O 1
ATOM 1467 N N . LEU A 1 190 ? 6.731 2.485 5.726 1.00 95.12 190 LEU A N 1
ATOM 1468 C CA . LEU A 1 190 ? 7.432 2.993 6.905 1.00 95.12 190 LEU A CA 1
ATOM 1469 C C . LEU A 1 190 ? 6.737 4.240 7.475 1.00 95.12 190 LEU A C 1
ATOM 1471 O O . LEU A 1 190 ? 6.482 4.315 8.677 1.00 95.12 190 LEU A O 1
ATOM 1475 N N . LYS A 1 191 ? 6.380 5.210 6.625 1.00 95.81 191 LYS A N 1
ATOM 1476 C CA . LYS A 1 191 ? 5.688 6.435 7.060 1.00 95.81 191 LYS A CA 1
ATOM 1477 C C . LYS A 1 191 ? 4.273 6.146 7.565 1.00 95.81 191 LYS A C 1
ATOM 1479 O O . LYS A 1 191 ? 3.855 6.732 8.562 1.00 95.81 191 LYS A O 1
ATOM 1484 N N . LEU A 1 192 ? 3.566 5.182 6.969 1.00 95.94 192 LEU A N 1
ATOM 1485 C CA . LEU A 1 192 ? 2.268 4.722 7.465 1.00 95.94 192 LEU A CA 1
ATOM 1486 C C . LEU A 1 192 ? 2.401 4.132 8.876 1.00 95.94 192 LEU A C 1
ATOM 1488 O O . LEU A 1 192 ? 1.628 4.501 9.763 1.00 95.94 192 LEU A O 1
ATOM 1492 N N . LYS A 1 193 ? 3.409 3.280 9.113 1.00 93.94 193 LYS A N 1
ATOM 1493 C CA . LYS A 1 193 ? 3.728 2.739 10.445 1.00 93.94 193 LYS A CA 1
ATOM 1494 C C . LYS A 1 193 ? 4.002 3.867 11.449 1.00 93.94 193 LYS A C 1
ATOM 1496 O O . LYS A 1 193 ? 3.331 3.912 12.480 1.00 93.94 193 LYS A O 1
ATOM 1501 N N . LYS A 1 194 ? 4.883 4.820 11.116 1.00 92.12 194 LYS A N 1
ATOM 1502 C CA . LYS A 1 194 ? 5.173 5.998 11.959 1.00 92.12 194 LYS A CA 1
ATOM 1503 C C . LYS A 1 194 ? 3.911 6.805 12.276 1.00 92.12 194 LYS A C 1
ATOM 1505 O O . LYS A 1 194 ? 3.682 7.184 13.421 1.00 92.12 194 LYS A O 1
ATOM 1510 N N . SER A 1 195 ? 3.042 7.024 11.286 1.00 94.56 195 SER A N 1
ATOM 1511 C CA . SER A 1 195 ? 1.791 7.768 11.484 1.00 94.56 195 SER A CA 1
ATOM 1512 C C . SER A 1 195 ? 0.858 7.086 12.495 1.00 94.56 195 SER A C 1
ATOM 1514 O O . SER A 1 195 ? 0.188 7.754 13.282 1.00 94.56 195 SER A O 1
ATOM 1516 N N . ARG A 1 196 ? 0.826 5.749 12.520 1.00 93.94 196 ARG A N 1
ATOM 1517 C CA . ARG A 1 196 ? 0.029 4.972 13.480 1.00 93.94 196 ARG A CA 1
ATOM 1518 C C . ARG A 1 196 ? 0.621 5.018 14.879 1.00 93.94 196 ARG A C 1
ATOM 1520 O O . ARG A 1 196 ? -0.128 5.131 15.844 1.00 93.94 196 ARG A O 1
ATOM 1527 N N . GLU A 1 197 ? 1.944 4.991 14.992 1.00 90.56 197 GLU A N 1
ATOM 1528 C CA . GLU A 1 197 ? 2.638 5.156 16.272 1.00 90.56 197 GLU A CA 1
ATOM 1529 C C . GLU A 1 197 ? 2.376 6.543 16.872 1.00 90.56 197 GLU A C 1
ATOM 1531 O O . GLU A 1 197 ? 2.000 6.646 18.038 1.00 90.56 197 GLU A O 1
ATOM 1536 N N . LEU A 1 198 ? 2.450 7.602 16.061 1.00 90.19 198 LEU A N 1
ATOM 1537 C CA . LEU A 1 198 ? 2.124 8.969 16.484 1.00 90.19 198 LEU A CA 1
ATOM 1538 C C . LEU A 1 198 ? 0.650 9.116 16.901 1.00 90.19 198 LEU A C 1
ATOM 1540 O O . LEU A 1 198 ? 0.365 9.695 17.950 1.00 90.19 198 LEU A O 1
ATOM 1544 N N . ARG A 1 199 ? -0.298 8.541 16.144 1.00 92.44 199 ARG A N 1
ATOM 1545 C CA . ARG A 1 199 ? -1.721 8.507 16.542 1.00 92.44 199 ARG A CA 1
ATOM 1546 C C . ARG A 1 199 ? -1.936 7.755 17.860 1.00 92.44 199 ARG A C 1
ATOM 1548 O O . ARG A 1 199 ? -2.710 8.209 18.706 1.00 92.44 199 ARG A O 1
ATOM 1555 N N . ALA A 1 200 ? -1.239 6.636 18.066 1.00 90.25 200 ALA A N 1
ATOM 1556 C CA . ALA A 1 200 ? -1.302 5.880 19.315 1.00 90.25 200 ALA A CA 1
ATOM 1557 C C . ALA A 1 200 ? -0.754 6.688 20.504 1.00 90.25 200 ALA A C 1
ATOM 1559 O O . ALA A 1 200 ? -1.299 6.599 21.605 1.00 90.25 200 ALA A O 1
ATOM 1560 N N . LEU A 1 201 ? 0.275 7.515 20.291 1.00 87.06 201 LEU A N 1
ATOM 1561 C CA . LEU A 1 201 ? 0.807 8.410 21.322 1.00 87.06 201 LEU A CA 1
ATOM 1562 C C . LEU A 1 201 ? -0.174 9.504 21.720 1.00 87.06 201 LEU A C 1
ATOM 1564 O O . LEU A 1 201 ? -0.415 9.702 22.912 1.00 87.06 201 LEU A O 1
ATOM 1568 N N . LEU A 1 202 ? -0.780 10.161 20.731 1.00 88.06 202 LEU A N 1
ATOM 1569 C CA . LEU A 1 202 ? -1.817 11.162 20.974 1.00 88.06 202 LEU A CA 1
ATOM 1570 C C . LEU A 1 202 ? -2.990 10.548 21.753 1.00 88.06 202 LEU A C 1
ATOM 1572 O O . LEU A 1 202 ? -3.416 11.119 22.753 1.00 88.06 202 LEU A O 1
ATOM 1576 N N . SER A 1 203 ? -3.411 9.335 21.385 1.00 87.19 203 SER A N 1
ATOM 1577 C CA . SER A 1 203 ? -4.501 8.618 22.064 1.00 87.19 203 SER A CA 1
ATOM 1578 C C . SER A 1 203 ? -4.159 8.226 23.510 1.00 87.19 203 SER A C 1
ATOM 1580 O O . SER A 1 203 ? -5.008 8.314 24.391 1.00 87.19 203 SER A O 1
ATOM 1582 N N . ARG A 1 204 ? -2.912 7.813 23.794 1.00 77.31 204 ARG A N 1
ATOM 1583 C CA . ARG A 1 204 ? -2.462 7.477 25.163 1.00 77.31 204 ARG A CA 1
ATOM 1584 C C . ARG A 1 204 ? -2.372 8.702 26.068 1.00 77.31 204 ARG A C 1
ATOM 1586 O O . ARG A 1 204 ? -2.650 8.587 27.257 1.00 77.31 204 ARG A O 1
ATOM 1593 N N . SER A 1 205 ? -1.999 9.858 25.519 1.00 60.38 205 SER A N 1
ATOM 1594 C CA . SER A 1 205 ? -1.911 11.108 26.286 1.00 60.38 205 SER A CA 1
ATOM 1595 C C . SER A 1 205 ? -3.268 11.609 26.797 1.00 60.38 205 SER A C 1
ATOM 1597 O O . SER A 1 205 ? -3.313 12.335 27.786 1.00 60.38 205 SER A O 1
ATOM 1599 N N . ASP A 1 206 ? -4.368 11.161 26.182 1.00 56.47 206 ASP A N 1
ATOM 1600 C CA . ASP A 1 206 ? -5.732 11.499 26.596 1.00 56.47 206 ASP A CA 1
ATOM 1601 C C . ASP A 1 206 ? -6.243 10.629 27.771 1.00 56.47 206 ASP A C 1
ATOM 1603 O O . ASP A 1 206 ? -7.268 10.944 28.375 1.00 56.47 206 ASP A O 1
ATOM 1607 N N . CYS A 1 207 ? -5.513 9.572 28.165 1.00 43.12 207 CYS A N 1
ATOM 1608 C CA . CYS A 1 207 ? -5.825 8.714 29.315 1.00 43.12 207 CYS A CA 1
ATOM 1609 C C . CYS A 1 207 ? -4.794 8.879 30.445 1.00 43.12 207 CYS A C 1
ATOM 1611 O O . CYS A 1 207 ? -3.853 8.097 30.582 1.00 43.12 207 CYS A O 1
ATOM 1613 N N . SER A 1 208 ? -4.985 9.873 31.314 1.00 41.53 208 SER A N 1
ATOM 1614 C CA . SER A 1 208 ? -4.206 10.012 32.549 1.00 41.53 208 SER A CA 1
ATOM 1615 C C . SER A 1 208 ? -4.741 9.089 33.657 1.00 41.53 208 SER A C 1
ATOM 1617 O O . SER A 1 208 ? -5.406 9.540 34.589 1.00 41.53 208 SER A O 1
ATOM 1619 N N . SER A 1 209 ? -4.441 7.793 33.587 1.00 43.94 209 SER A N 1
ATOM 1620 C CA . SER A 1 209 ? -4.470 6.914 34.762 1.00 43.94 209 SER A CA 1
ATOM 1621 C C . SER A 1 209 ? -3.207 6.066 34.801 1.00 43.94 209 SER A C 1
ATOM 1623 O O . SER A 1 209 ? -2.822 5.427 33.825 1.00 43.94 209 SER A O 1
ATOM 1625 N N . THR A 1 210 ? -2.537 6.117 35.945 1.00 43.88 210 THR A N 1
ATOM 1626 C CA . THR A 1 210 ? -1.278 5.449 36.266 1.00 43.88 210 THR A CA 1
ATOM 1627 C C . THR A 1 210 ? -1.365 3.935 36.102 1.00 43.88 210 THR A C 1
ATOM 1629 O O . THR A 1 210 ? -1.712 3.237 37.048 1.00 43.88 210 THR A O 1
ATOM 1632 N N . GLU A 1 211 ? -0.948 3.414 34.953 1.00 38.41 211 GLU A N 1
ATOM 1633 C CA . GLU A 1 211 ? -0.514 2.021 34.841 1.00 38.41 211 GLU A CA 1
ATOM 1634 C C . GLU A 1 211 ? 0.887 1.960 34.229 1.00 38.41 211 GLU A C 1
ATOM 1636 O O . GLU A 1 211 ? 1.108 1.973 33.017 1.00 38.41 211 GLU A O 1
ATOM 1641 N N . LYS A 1 212 ? 1.872 1.911 35.134 1.00 47.41 212 LYS A N 1
ATOM 1642 C CA . LYS A 1 212 ? 3.235 1.464 34.844 1.00 47.41 212 LYS A CA 1
ATOM 1643 C C . LYS A 1 212 ? 3.163 -0.014 34.461 1.00 47.41 212 LYS A C 1
ATOM 1645 O O . LYS A 1 212 ? 3.027 -0.857 35.341 1.00 47.41 212 LYS A O 1
ATOM 1650 N N . GLY A 1 213 ? 3.270 -0.332 33.174 1.00 42.09 213 GLY A N 1
ATOM 1651 C CA . GLY A 1 213 ? 3.332 -1.738 32.768 1.00 42.09 213 GLY A CA 1
ATOM 1652 C C . GLY A 1 213 ? 3.374 -2.063 31.279 1.00 42.09 213 GLY A C 1
ATOM 1653 O O . GLY A 1 213 ? 3.633 -3.215 30.946 1.00 42.09 213 GLY A O 1
ATOM 1654 N N . SER A 1 214 ? 3.170 -1.114 30.363 1.00 41.34 214 SER A N 1
ATOM 1655 C CA . SER A 1 214 ? 3.288 -1.428 28.933 1.00 41.34 214 SER A CA 1
ATOM 1656 C C . SER A 1 214 ? 4.737 -1.269 28.483 1.00 41.34 214 SER A C 1
ATOM 1658 O O . SER A 1 214 ? 5.296 -0.185 28.631 1.00 41.34 214 SER A O 1
ATOM 1660 N N . ARG A 1 215 ? 5.346 -2.328 27.926 1.00 40.97 215 ARG A N 1
ATOM 1661 C CA . ARG A 1 215 ? 6.640 -2.261 27.222 1.00 40.97 215 ARG A CA 1
ATOM 1662 C C . ARG A 1 215 ? 6.548 -1.169 26.154 1.00 40.97 215 ARG A C 1
ATOM 1664 O O . ARG A 1 215 ? 5.935 -1.372 25.109 1.00 40.97 215 ARG A O 1
ATOM 1671 N N . VAL A 1 216 ? 7.079 0.009 26.462 1.00 45.41 216 VAL A N 1
ATOM 1672 C CA . VAL A 1 216 ? 7.137 1.138 25.539 1.00 45.41 216 VAL A CA 1
ATOM 1673 C C . VAL A 1 216 ? 8.158 0.777 24.466 1.00 45.41 216 VAL A C 1
ATOM 1675 O O . VAL A 1 216 ? 9.279 0.385 24.788 1.00 45.41 216 VAL A O 1
ATOM 1678 N N . ARG A 1 217 ? 7.739 0.822 23.197 1.00 51.72 217 ARG A N 1
ATOM 1679 C CA . ARG A 1 217 ? 8.638 0.632 22.053 1.00 51.72 217 ARG A CA 1
ATOM 1680 C C . ARG A 1 217 ? 9.765 1.677 22.136 1.00 51.72 217 ARG A C 1
ATOM 1682 O O . ARG A 1 217 ? 9.440 2.826 22.438 1.00 51.72 217 ARG A O 1
ATOM 1689 N N . PRO A 1 218 ? 11.041 1.333 21.891 1.00 50.34 218 PRO A N 1
ATOM 1690 C CA . PRO A 1 218 ? 12.150 2.288 21.972 1.00 50.34 218 PRO A CA 1
ATOM 1691 C C . PRO A 1 218 ? 11.918 3.576 21.164 1.00 50.34 218 PRO A C 1
ATOM 1693 O O . PRO A 1 218 ? 12.347 4.651 21.568 1.00 50.34 218 PRO A O 1
ATOM 1696 N N . GLU A 1 219 ? 11.170 3.485 20.064 1.00 52.12 219 GLU A N 1
ATOM 1697 C CA . GLU A 1 219 ? 10.888 4.577 19.127 1.00 52.12 219 GLU A CA 1
ATOM 1698 C C . GLU A 1 219 ? 9.878 5.596 19.683 1.00 52.12 219 GLU A C 1
ATOM 1700 O O . GLU A 1 219 ? 9.925 6.780 19.346 1.00 52.12 219 GLU A O 1
ATOM 1705 N N . ILE A 1 220 ? 8.996 5.162 20.590 1.00 55.09 220 ILE A N 1
ATOM 1706 C CA . ILE A 1 220 ? 8.025 6.030 21.271 1.00 55.09 220 ILE A CA 1
ATOM 1707 C C . ILE A 1 220 ? 8.740 7.052 22.167 1.00 55.09 220 ILE A C 1
ATOM 1709 O O . ILE A 1 220 ? 8.294 8.197 22.261 1.00 55.09 220 ILE A O 1
ATOM 1713 N N . LEU A 1 221 ? 9.886 6.674 22.746 1.00 55.78 221 LEU A N 1
ATOM 1714 C CA . LEU A 1 221 ? 10.665 7.517 23.656 1.00 55.78 221 LEU A CA 1
ATOM 1715 C C . LEU A 1 221 ? 11.171 8.805 22.982 1.00 55.78 221 LEU A C 1
ATOM 1717 O O . LEU A 1 221 ? 11.375 9.804 23.665 1.00 55.78 221 LEU A O 1
ATOM 1721 N N . LYS A 1 222 ? 11.335 8.823 21.647 1.00 60.53 222 LYS A N 1
ATOM 1722 C CA . LYS A 1 222 ? 11.796 10.013 20.898 1.00 60.53 222 LYS A CA 1
ATOM 1723 C C . LYS A 1 222 ? 10.779 11.156 20.940 1.00 60.53 222 LYS A C 1
ATOM 1725 O O . LYS A 1 222 ? 11.157 12.325 20.900 1.00 60.53 222 LYS A O 1
ATOM 1730 N N . TYR A 1 223 ? 9.495 10.821 21.020 1.00 64.88 223 TYR A N 1
ATOM 1731 C CA . TYR A 1 223 ? 8.400 11.790 21.081 1.00 64.88 223 TYR A CA 1
ATOM 1732 C C . TYR A 1 223 ? 7.838 11.942 22.505 1.00 64.88 223 TYR A C 1
ATOM 1734 O O . TYR A 1 223 ? 7.008 12.820 22.757 1.00 64.88 223 TYR A O 1
ATOM 1742 N N . GLU A 1 224 ? 8.309 11.114 23.442 1.00 57.31 224 GLU A N 1
ATOM 1743 C CA . GLU A 1 224 ? 7.941 11.107 24.857 1.00 57.31 224 GLU A CA 1
ATOM 1744 C C . GLU A 1 224 ? 8.591 12.311 25.562 1.00 57.31 224 GLU A C 1
ATOM 1746 O O . GLU A 1 224 ? 9.722 12.266 26.035 1.00 57.31 224 GLU A O 1
ATOM 1751 N N . GLY A 1 225 ? 7.881 13.443 25.555 1.00 63.38 225 GLY A N 1
ATOM 1752 C CA . GLY A 1 225 ? 8.353 14.727 26.095 1.00 63.38 225 GLY A CA 1
ATOM 1753 C C . GLY A 1 225 ? 8.038 15.936 25.210 1.00 63.38 225 GLY A C 1
ATOM 1754 O O . GLY A 1 225 ? 8.188 17.075 25.650 1.00 63.38 225 GLY A O 1
ATOM 1755 N N . LEU A 1 226 ? 7.571 15.713 23.978 1.00 72.69 226 LEU A N 1
ATOM 1756 C CA . LEU A 1 226 ? 7.091 16.782 23.103 1.00 72.69 226 LEU A CA 1
ATOM 1757 C C . LEU A 1 226 ? 5.679 17.227 23.501 1.00 72.69 226 LEU A C 1
ATOM 1759 O O . LEU A 1 226 ? 4.865 16.436 23.978 1.00 72.69 226 LEU A O 1
ATOM 1763 N N . SER A 1 227 ? 5.363 18.502 23.258 1.00 82.94 227 SER A N 1
ATOM 1764 C CA . SER A 1 227 ? 3.995 18.993 23.417 1.00 82.94 227 SER A CA 1
ATOM 1765 C C . SER A 1 227 ? 3.055 18.317 22.415 1.00 82.94 227 SER A C 1
ATOM 1767 O O . SER A 1 227 ? 3.447 17.989 21.290 1.00 82.94 227 SER A O 1
ATOM 1769 N N . LYS A 1 228 ? 1.785 18.148 22.803 1.00 85.12 228 LYS A N 1
ATOM 1770 C CA . LYS A 1 228 ? 0.739 17.550 21.955 1.00 85.12 228 LYS A CA 1
ATOM 1771 C C . LYS A 1 228 ? 0.642 18.234 20.586 1.00 85.12 228 LYS A C 1
ATOM 1773 O O . LYS A 1 228 ? 0.525 17.560 19.563 1.00 85.12 228 LYS A O 1
ATOM 1778 N N . ASP A 1 229 ? 0.782 19.557 20.559 1.00 87.50 229 ASP A N 1
ATOM 1779 C CA . ASP A 1 229 ? 0.764 20.350 19.327 1.00 87.50 229 ASP A CA 1
ATOM 1780 C C . ASP A 1 229 ? 1.936 20.002 18.406 1.00 87.50 229 ASP A C 1
ATOM 1782 O O . ASP A 1 229 ? 1.766 19.880 17.192 1.00 87.50 229 ASP A O 1
ATOM 1786 N N . LYS A 1 230 ? 3.128 19.772 18.973 1.00 89.44 230 LYS A N 1
ATOM 1787 C CA . LYS A 1 230 ? 4.302 19.390 18.188 1.00 89.44 230 LYS A CA 1
ATOM 1788 C C . LYS A 1 230 ? 4.162 17.978 17.628 1.00 89.44 230 LYS A C 1
ATOM 1790 O O . LYS A 1 230 ? 4.476 17.774 16.459 1.00 89.44 230 LYS A O 1
ATOM 1795 N N . VAL A 1 231 ? 3.649 17.030 18.416 1.00 89.12 231 VAL A N 1
ATOM 1796 C CA . VAL A 1 231 ? 3.360 15.661 17.946 1.00 89.12 231 VAL A CA 1
ATOM 1797 C C . VAL A 1 231 ? 2.310 15.678 16.833 1.00 89.12 231 VAL A C 1
ATOM 1799 O O . VAL A 1 231 ? 2.470 14.989 15.830 1.00 89.12 231 VAL A O 1
ATOM 1802 N N . THR A 1 232 ? 1.279 16.515 16.964 1.00 90.50 232 THR A N 1
ATOM 1803 C CA . THR A 1 232 ? 0.240 16.687 15.937 1.00 90.50 232 THR A CA 1
ATOM 1804 C C . THR A 1 232 ? 0.814 17.277 14.649 1.00 90.50 232 THR A C 1
ATOM 1806 O O . THR A 1 232 ? 0.535 16.764 13.571 1.00 90.50 232 THR A O 1
ATOM 1809 N N . SER A 1 233 ? 1.667 18.303 14.747 1.00 91.44 233 SER A N 1
ATOM 1810 C CA . SER A 1 233 ? 2.372 18.865 13.587 1.00 91.44 233 SER A CA 1
ATOM 1811 C C . SER A 1 233 ? 3.211 17.806 12.871 1.00 91.44 233 SER A C 1
ATOM 1813 O O . SER A 1 233 ? 3.093 17.663 11.661 1.00 91.44 233 SER A O 1
ATOM 1815 N N . VAL A 1 234 ? 4.003 17.024 13.614 1.00 90.88 234 VAL A N 1
ATOM 1816 C CA . VAL A 1 234 ? 4.825 15.949 13.032 1.00 90.88 234 VAL A CA 1
ATOM 1817 C C . VAL A 1 234 ? 3.951 14.870 12.390 1.00 90.88 234 VAL A C 1
ATOM 1819 O O . VAL A 1 234 ? 4.293 14.358 11.330 1.00 90.88 234 VAL A O 1
ATOM 1822 N N . LEU A 1 235 ? 2.811 14.525 12.998 1.00 92.56 235 LEU A N 1
ATOM 1823 C CA . LEU A 1 235 ? 1.866 13.573 12.414 1.00 92.56 235 LEU A CA 1
ATOM 1824 C C . LEU A 1 235 ? 1.332 14.061 11.063 1.00 92.56 235 LEU A C 1
ATOM 1826 O O . LEU A 1 235 ? 1.244 13.255 10.139 1.00 92.56 235 LEU A O 1
ATOM 1830 N N . VAL A 1 236 ? 0.984 15.346 10.947 1.00 93.81 236 VAL A N 1
ATOM 1831 C CA . VAL A 1 236 ? 0.527 15.932 9.679 1.00 93.81 236 VAL A CA 1
ATOM 1832 C C . VAL A 1 236 ? 1.618 15.810 8.618 1.00 93.81 236 VAL A C 1
ATOM 1834 O O . VAL A 1 236 ? 1.343 15.254 7.558 1.00 93.81 236 VAL A O 1
ATOM 1837 N N . ASP A 1 237 ? 2.848 16.222 8.934 1.00 93.31 237 ASP A N 1
ATOM 1838 C CA . ASP A 1 237 ? 3.984 16.151 8.004 1.00 93.31 237 ASP A CA 1
ATOM 1839 C C . ASP A 1 237 ? 4.242 14.701 7.540 1.00 93.31 237 ASP A C 1
ATOM 1841 O O . ASP A 1 237 ? 4.331 14.421 6.346 1.00 93.31 237 ASP A O 1
ATOM 1845 N N . VAL A 1 238 ? 4.259 13.740 8.473 1.00 94.00 238 VAL A N 1
ATOM 1846 C CA . VAL A 1 238 ? 4.445 12.309 8.164 1.00 94.00 238 VAL A CA 1
ATOM 1847 C C . VAL A 1 238 ? 3.311 11.758 7.294 1.00 94.00 238 VAL A C 1
ATOM 1849 O O . VAL A 1 238 ? 3.560 10.914 6.432 1.00 94.00 238 VAL A O 1
ATOM 1852 N N . CYS A 1 239 ? 2.067 12.199 7.508 1.00 95.25 239 CYS A N 1
ATOM 1853 C CA . CYS A 1 239 ? 0.935 11.777 6.683 1.00 95.25 239 CYS A CA 1
ATOM 1854 C C . CYS A 1 239 ? 1.010 12.364 5.268 1.00 95.25 239 CYS A C 1
ATOM 1856 O O . CYS A 1 239 ? 0.749 11.631 4.315 1.00 95.25 239 CYS A O 1
ATOM 1858 N N . GLU A 1 240 ? 1.379 13.642 5.120 1.00 95.25 240 GLU A N 1
ATOM 1859 C CA . GLU A 1 240 ? 1.576 14.273 3.806 1.00 95.25 240 GLU A CA 1
ATOM 1860 C C . GLU A 1 240 ? 2.685 13.549 3.020 1.00 95.25 240 GLU A C 1
ATOM 1862 O O . GLU A 1 240 ? 2.456 13.114 1.891 1.00 95.25 240 GLU A O 1
ATOM 1867 N N . GLU A 1 241 ? 3.838 13.298 3.645 1.00 95.38 241 GLU A N 1
ATOM 1868 C CA . GLU A 1 241 ? 4.942 12.557 3.019 1.00 95.38 241 GLU A CA 1
ATOM 1869 C C . GLU A 1 241 ? 4.552 11.115 2.653 1.00 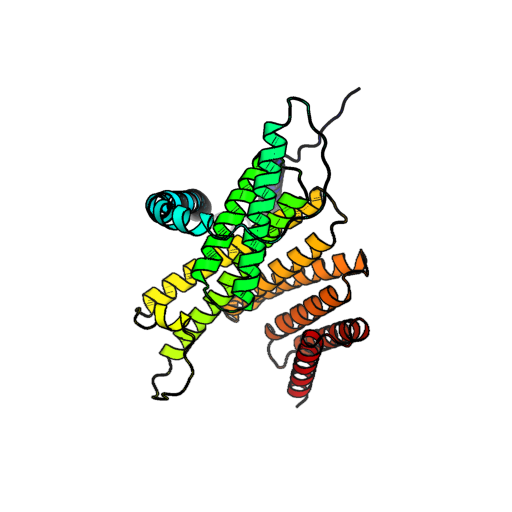95.38 241 GLU A C 1
ATOM 1871 O O . GLU A 1 241 ? 4.886 10.630 1.569 1.00 95.38 241 GLU A O 1
ATOM 1876 N N . CYS A 1 242 ? 3.823 10.413 3.530 1.00 97.75 242 CYS A N 1
ATOM 1877 C CA . CYS A 1 242 ? 3.339 9.054 3.267 1.00 97.75 242 CYS A CA 1
ATOM 1878 C C . CYS A 1 242 ? 2.459 9.004 2.011 1.00 97.75 242 CYS A C 1
ATOM 1880 O O . CYS A 1 242 ? 2.674 8.175 1.123 1.00 97.75 242 CYS A O 1
ATOM 1882 N N . GLU A 1 243 ? 1.485 9.909 1.928 1.00 97.56 243 GLU A N 1
ATOM 1883 C CA . GLU A 1 243 ? 0.562 10.018 0.803 1.00 97.56 243 GLU A CA 1
ATOM 1884 C C . GLU A 1 243 ? 1.316 10.293 -0.508 1.00 97.56 243 GLU A C 1
ATOM 1886 O O . GLU A 1 243 ? 1.077 9.627 -1.521 1.00 97.56 243 GLU A O 1
ATOM 1891 N N . GLU A 1 244 ? 2.268 11.228 -0.488 1.00 97.25 244 GLU A N 1
ATOM 1892 C CA . GLU A 1 244 ? 3.089 11.580 -1.648 1.00 97.25 244 GLU A CA 1
ATOM 1893 C C . GLU A 1 244 ? 3.923 10.400 -2.153 1.00 97.25 244 GLU A C 1
ATOM 1895 O O . GLU A 1 244 ? 3.920 10.105 -3.354 1.00 97.25 244 GLU A O 1
ATOM 1900 N N . LEU A 1 245 ? 4.580 9.675 -1.244 1.00 98.31 245 LEU A N 1
ATOM 1901 C CA . LEU A 1 245 ? 5.362 8.482 -1.573 1.00 98.31 245 LEU A CA 1
ATOM 1902 C C . LEU A 1 245 ? 4.492 7.404 -2.231 1.00 98.31 245 LEU A C 1
ATOM 1904 O O . LEU A 1 245 ? 4.878 6.826 -3.249 1.00 98.31 245 LEU A O 1
ATOM 1908 N N . LEU A 1 246 ? 3.292 7.156 -1.703 1.00 97.81 246 LEU A N 1
ATOM 1909 C CA . LEU A 1 246 ? 2.373 6.152 -2.248 1.00 97.81 246 LEU A CA 1
ATOM 1910 C C . LEU A 1 246 ? 1.814 6.560 -3.622 1.00 97.81 246 LEU A C 1
ATOM 1912 O O . LEU A 1 246 ? 1.657 5.711 -4.509 1.00 97.81 246 LEU A O 1
ATOM 1916 N N . ILE A 1 247 ? 1.561 7.855 -3.840 1.00 98.12 247 ILE A N 1
ATOM 1917 C CA . ILE A 1 247 ? 1.177 8.393 -5.153 1.00 98.12 247 ILE A CA 1
ATOM 1918 C C . ILE A 1 247 ? 2.321 8.230 -6.159 1.00 98.12 247 ILE A C 1
ATOM 1920 O O . ILE A 1 247 ? 2.085 7.786 -7.290 1.00 98.12 247 ILE A O 1
ATOM 1924 N N . GLU A 1 248 ? 3.553 8.558 -5.771 1.00 97.81 248 GLU A N 1
ATOM 1925 C CA . GLU A 1 248 ? 4.710 8.448 -6.659 1.00 97.81 248 GLU A CA 1
ATOM 1926 C C . GLU A 1 248 ? 5.040 6.983 -6.975 1.00 97.81 248 GLU A C 1
ATOM 1928 O O . GLU A 1 248 ? 5.308 6.661 -8.135 1.00 97.81 248 GLU A O 1
ATOM 1933 N N . ALA A 1 249 ? 4.885 6.067 -6.013 1.00 98.19 249 ALA A N 1
ATOM 1934 C CA . ALA A 1 249 ? 4.944 4.626 -6.263 1.00 98.19 249 ALA A CA 1
ATOM 1935 C C . ALA A 1 249 ? 3.938 4.210 -7.351 1.00 98.19 249 ALA A C 1
ATOM 1937 O O . ALA A 1 249 ? 4.312 3.589 -8.349 1.00 98.19 249 ALA A O 1
ATOM 1938 N N . GLY A 1 250 ? 2.674 4.635 -7.228 1.00 97.69 250 GLY A N 1
ATOM 1939 C CA . GLY A 1 250 ? 1.640 4.387 -8.237 1.00 97.69 250 GLY A CA 1
ATOM 1940 C C . GLY A 1 250 ? 1.977 4.964 -9.619 1.00 97.69 250 GLY A C 1
ATOM 1941 O O . GLY A 1 250 ? 1.698 4.332 -10.641 1.00 97.69 250 GLY A O 1
ATOM 1942 N N . ARG A 1 251 ? 2.619 6.139 -9.682 1.00 98.19 251 ARG A N 1
ATOM 1943 C CA . ARG A 1 251 ? 3.110 6.724 -10.944 1.00 98.19 251 ARG A CA 1
ATOM 1944 C C . ARG A 1 251 ? 4.220 5.881 -11.567 1.00 98.19 251 ARG A C 1
ATOM 1946 O O . ARG A 1 251 ? 4.173 5.654 -12.776 1.00 98.19 251 ARG A O 1
ATOM 1953 N N . LYS A 1 252 ? 5.170 5.367 -10.775 1.00 97.94 252 LYS A N 1
ATOM 1954 C CA . LYS A 1 252 ? 6.214 4.461 -11.284 1.00 97.94 252 LYS A CA 1
ATOM 1955 C C . LYS A 1 252 ? 5.634 3.142 -11.781 1.00 97.94 252 LYS A C 1
ATOM 1957 O O . LYS A 1 252 ? 5.989 2.724 -12.876 1.00 97.94 252 LYS A O 1
ATOM 1962 N N . TYR A 1 253 ? 4.680 2.531 -11.082 1.00 98.12 253 TYR A N 1
ATOM 1963 C CA . TYR A 1 253 ? 4.046 1.301 -11.581 1.00 98.12 253 TYR A CA 1
ATOM 1964 C C . TYR A 1 253 ? 3.210 1.528 -12.841 1.00 98.12 253 TYR A C 1
ATOM 1966 O O . TYR A 1 253 ? 3.239 0.708 -13.756 1.00 98.12 253 TYR A O 1
ATOM 1974 N N . ARG A 1 254 ? 2.522 2.670 -12.955 1.00 97.88 254 ARG A N 1
ATOM 1975 C CA . ARG A 1 254 ? 1.860 3.064 -14.209 1.00 97.88 254 ARG A CA 1
ATOM 1976 C C . ARG A 1 254 ? 2.860 3.200 -15.358 1.00 97.88 254 ARG A C 1
ATOM 1978 O O . ARG A 1 254 ? 2.573 2.766 -16.471 1.00 97.88 254 ARG A O 1
ATOM 1985 N N . MET A 1 255 ? 4.011 3.815 -15.097 1.00 96.81 255 MET A N 1
ATOM 1986 C CA . MET A 1 255 ? 5.084 3.955 -16.078 1.00 96.81 255 MET A CA 1
ATOM 1987 C C . MET A 1 255 ? 5.659 2.588 -16.469 1.00 96.81 255 MET A C 1
ATOM 1989 O O . MET A 1 255 ? 5.789 2.321 -17.659 1.00 96.81 255 MET A O 1
ATOM 1993 N N . ALA A 1 256 ? 5.899 1.692 -15.506 1.00 96.56 256 ALA A N 1
ATOM 1994 C CA . ALA A 1 256 ? 6.317 0.313 -15.763 1.00 96.56 256 ALA A CA 1
ATOM 1995 C C . ALA A 1 256 ? 5.320 -0.417 -16.677 1.00 96.56 256 ALA A C 1
ATOM 1997 O O . ALA A 1 256 ? 5.725 -0.981 -17.684 1.00 96.56 256 ALA A O 1
ATOM 1998 N N . LEU A 1 257 ? 4.014 -0.291 -16.416 1.00 95.75 257 LEU A N 1
ATOM 1999 C CA . LEU A 1 257 ? 2.957 -0.863 -17.262 1.00 95.75 257 LEU A CA 1
ATOM 2000 C C . LEU A 1 257 ? 2.833 -0.212 -18.646 1.00 95.75 257 LEU A C 1
ATOM 2002 O O . LEU A 1 257 ? 2.243 -0.796 -19.551 1.00 95.75 257 LEU A O 1
ATOM 2006 N N . SER A 1 258 ? 3.355 1.003 -18.815 1.00 96.81 258 SER A N 1
ATOM 2007 C CA . SER A 1 258 ? 3.431 1.660 -20.126 1.00 96.81 258 SER A CA 1
ATOM 2008 C C . SER A 1 258 ? 4.628 1.162 -20.942 1.00 96.81 258 SER A C 1
ATOM 2010 O O . SER A 1 258 ? 4.587 1.224 -22.166 1.00 96.81 258 SER A O 1
ATOM 2012 N N . ILE A 1 259 ? 5.679 0.675 -20.269 1.00 94.94 259 ILE A N 1
ATOM 2013 C CA . ILE A 1 259 ? 6.843 0.023 -20.886 1.00 94.94 259 ILE A CA 1
ATOM 2014 C C . ILE A 1 259 ? 6.509 -1.442 -21.205 1.00 94.94 259 ILE A C 1
ATOM 2016 O O . ILE A 1 259 ? 6.736 -1.891 -22.325 1.00 94.94 259 ILE A O 1
ATOM 2020 N N . ASP A 1 260 ? 5.926 -2.165 -20.245 1.00 94.62 260 ASP A N 1
ATOM 2021 C CA . ASP A 1 260 ? 5.453 -3.542 -20.391 1.00 94.62 260 ASP A CA 1
ATOM 2022 C C . ASP A 1 260 ? 4.055 -3.718 -19.771 1.00 94.62 260 ASP A C 1
ATOM 2024 O O . ASP A 1 260 ? 3.888 -3.857 -18.558 1.00 94.62 260 ASP A O 1
ATOM 2028 N N . GLY A 1 261 ? 3.030 -3.773 -20.627 1.00 92.50 261 GLY A N 1
ATOM 2029 C CA . GLY A 1 261 ? 1.632 -3.957 -20.218 1.00 92.50 261 GLY A CA 1
ATOM 2030 C C . GLY A 1 261 ? 1.305 -5.332 -19.617 1.00 92.50 261 GLY A C 1
ATOM 2031 O O . GLY A 1 261 ? 0.165 -5.563 -19.191 1.00 92.50 261 GLY A O 1
ATOM 2032 N N . ASN A 1 262 ? 2.267 -6.256 -19.590 1.00 90.81 262 ASN A N 1
ATOM 2033 C CA . ASN A 1 262 ? 2.143 -7.573 -18.975 1.00 90.81 262 ASN A CA 1
ATOM 2034 C C . ASN A 1 262 ? 2.937 -7.712 -17.670 1.00 90.81 262 ASN A C 1
ATOM 2036 O O . ASN A 1 262 ? 2.946 -8.806 -17.102 1.00 90.81 262 ASN A O 1
ATOM 2040 N N . ASP A 1 263 ? 3.525 -6.632 -17.138 1.00 90.44 263 ASP A N 1
ATOM 2041 C CA . ASP A 1 263 ? 4.202 -6.677 -15.840 1.00 90.44 263 ASP A CA 1
ATOM 2042 C C . ASP A 1 263 ? 3.197 -6.839 -14.683 1.00 90.44 263 ASP A C 1
ATOM 2044 O O . ASP A 1 263 ? 2.714 -5.887 -14.061 1.00 90.44 263 ASP A O 1
ATOM 2048 N N . VAL A 1 264 ? 2.885 -8.095 -14.369 1.00 90.00 264 VAL A N 1
ATOM 2049 C CA . VAL A 1 264 ? 1.989 -8.473 -13.270 1.00 90.00 264 VAL A CA 1
ATOM 2050 C C . VAL A 1 264 ? 2.519 -8.053 -11.896 1.00 90.00 264 VAL A C 1
ATOM 2052 O O . VAL A 1 264 ? 1.722 -7.823 -10.988 1.00 90.00 264 VAL A O 1
ATOM 2055 N N . ARG A 1 265 ? 3.840 -7.876 -11.733 1.00 90.62 265 ARG A N 1
ATOM 2056 C CA . ARG A 1 265 ? 4.434 -7.405 -10.469 1.00 90.62 265 ARG A CA 1
ATOM 2057 C C . ARG A 1 265 ? 4.147 -5.923 -10.258 1.00 90.62 265 ARG A C 1
ATOM 2059 O O . ARG A 1 265 ? 3.869 -5.510 -9.134 1.00 90.62 265 ARG A O 1
ATOM 2066 N N . ALA A 1 266 ? 4.157 -5.130 -11.331 1.00 93.88 266 ALA A N 1
ATOM 2067 C CA . ALA A 1 266 ? 3.761 -3.727 -11.267 1.00 93.88 266 ALA A CA 1
ATOM 2068 C C . ALA A 1 266 ? 2.279 -3.573 -10.882 1.00 93.88 266 ALA A C 1
ATOM 2070 O O . ALA A 1 266 ? 1.954 -2.712 -10.065 1.00 93.88 266 ALA A O 1
ATOM 2071 N N . LEU A 1 267 ? 1.382 -4.429 -11.397 1.00 94.62 267 LEU A N 1
ATOM 2072 C CA . LEU A 1 267 ? -0.027 -4.451 -10.970 1.00 94.62 267 LEU A CA 1
ATOM 2073 C C . LEU A 1 267 ? -0.168 -4.792 -9.483 1.00 94.62 267 LEU A C 1
ATOM 2075 O O . LEU A 1 267 ? -0.838 -4.055 -8.758 1.00 94.62 267 LEU A O 1
ATOM 2079 N N . TYR A 1 268 ? 0.504 -5.853 -9.027 1.00 92.69 268 TYR A N 1
ATOM 2080 C CA . TYR A 1 268 ? 0.509 -6.264 -7.623 1.00 92.69 268 TYR A CA 1
ATOM 2081 C C . TYR A 1 268 ? 0.935 -5.125 -6.693 1.00 92.69 268 TYR A C 1
ATOM 2083 O O . TYR A 1 268 ? 0.205 -4.731 -5.780 1.00 92.69 268 TYR A O 1
ATOM 2091 N N . ASN A 1 269 ? 2.107 -4.549 -6.960 1.00 95.75 269 ASN A N 1
ATOM 2092 C CA . ASN A 1 269 ? 2.680 -3.524 -6.102 1.00 95.75 269 ASN A CA 1
ATOM 2093 C C . ASN A 1 269 ? 1.892 -2.209 -6.166 1.00 95.75 269 ASN A C 1
ATOM 2095 O O . ASN A 1 269 ? 1.830 -1.478 -5.176 1.00 95.75 269 ASN A O 1
ATOM 2099 N N . TRP A 1 270 ? 1.233 -1.915 -7.290 1.00 98.25 270 TRP A N 1
ATOM 2100 C CA . TRP A 1 270 ? 0.310 -0.787 -7.366 1.00 98.25 270 TRP A CA 1
ATOM 2101 C C . TRP A 1 270 ? -0.939 -1.020 -6.505 1.00 98.25 270 TRP A C 1
ATOM 2103 O O . TRP A 1 270 ? -1.357 -0.115 -5.782 1.00 98.25 270 TRP A O 1
ATOM 2113 N N . GLY A 1 271 ? -1.496 -2.234 -6.510 1.00 97.06 271 GLY A N 1
ATOM 2114 C CA . GLY A 1 271 ? -2.568 -2.621 -5.589 1.00 97.06 271 GLY A CA 1
ATOM 2115 C C . GLY A 1 271 ? -2.162 -2.460 -4.119 1.00 97.06 271 GLY A C 1
ATOM 2116 O O . GLY A 1 271 ? -2.931 -1.921 -3.320 1.00 97.06 271 GLY A O 1
ATOM 2117 N N . LEU A 1 272 ? -0.927 -2.833 -3.763 1.00 96.81 272 LEU A N 1
ATOM 2118 C CA . LEU A 1 272 ? -0.376 -2.603 -2.420 1.00 96.81 272 LEU A CA 1
ATOM 2119 C C . LEU A 1 272 ? -0.261 -1.114 -2.078 1.00 96.81 272 LEU A C 1
ATOM 2121 O O . LEU A 1 272 ? -0.731 -0.706 -1.018 1.00 96.81 272 LEU A O 1
ATOM 2125 N N . ALA A 1 273 ? 0.292 -0.296 -2.981 1.00 98.31 273 ALA A N 1
ATOM 2126 C CA . ALA A 1 273 ? 0.410 1.149 -2.774 1.00 98.31 273 ALA A CA 1
ATOM 2127 C C . ALA A 1 27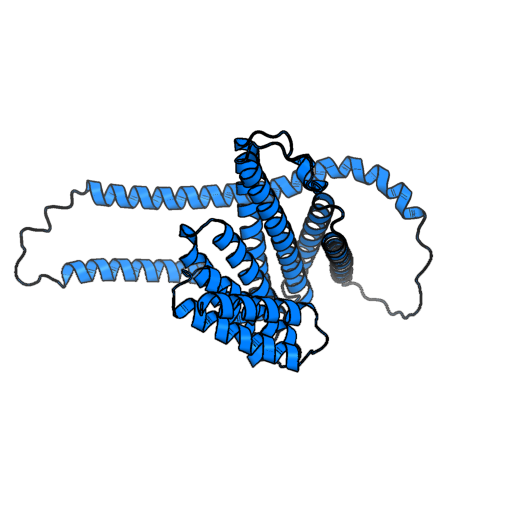3 ? -0.960 1.791 -2.510 1.00 98.31 273 ALA A C 1
ATOM 2129 O O . ALA A 1 273 ? -1.120 2.571 -1.574 1.00 98.31 273 ALA A O 1
ATOM 2130 N N . LEU A 1 274 ? -1.975 1.411 -3.294 1.00 98.69 274 LEU A N 1
ATOM 2131 C CA . LEU A 1 274 ? -3.350 1.868 -3.100 1.00 98.69 274 LEU A CA 1
ATOM 2132 C C . LEU A 1 274 ? -3.944 1.348 -1.785 1.00 98.69 274 LEU A C 1
ATOM 2134 O O . LEU A 1 274 ? -4.627 2.095 -1.097 1.00 98.69 274 LEU A O 1
ATOM 2138 N N . SER A 1 275 ? -3.650 0.111 -1.386 1.00 98.00 275 SER A N 1
ATOM 2139 C CA . SER A 1 275 ? -4.128 -0.447 -0.113 1.00 98.00 275 SER A CA 1
ATOM 2140 C C . SER A 1 275 ? -3.536 0.273 1.102 1.00 98.00 275 SER A C 1
ATOM 2142 O O . SER A 1 275 ? -4.248 0.518 2.074 1.00 98.00 275 SER A O 1
ATOM 2144 N N . PHE A 1 276 ? -2.251 0.636 1.068 1.00 98.50 276 PHE A N 1
ATOM 2145 C CA . PHE A 1 276 ? -1.621 1.453 2.114 1.00 98.50 276 PHE A CA 1
ATOM 2146 C C . PHE A 1 276 ? -2.176 2.876 2.131 1.00 98.50 276 PHE A C 1
ATOM 2148 O O . PHE A 1 276 ? -2.436 3.427 3.197 1.00 98.50 276 PHE A O 1
ATOM 2155 N N . ARG A 1 277 ? -2.454 3.436 0.955 1.00 98.62 277 ARG A N 1
ATOM 2156 C CA . ARG A 1 277 ? -3.059 4.761 0.820 1.00 98.62 277 ARG A CA 1
ATOM 2157 C C . ARG A 1 277 ? -4.489 4.793 1.366 1.00 98.62 277 ARG A C 1
ATOM 2159 O O . ARG A 1 277 ? -4.857 5.696 2.106 1.00 98.62 277 ARG A O 1
ATOM 2166 N N . GLY A 1 278 ? -5.286 3.770 1.060 1.00 98.25 278 GLY A N 1
ATOM 2167 C CA . GLY A 1 278 ? -6.632 3.598 1.610 1.00 98.25 278 GLY A CA 1
ATOM 2168 C C . GLY A 1 278 ? -6.619 3.471 3.134 1.00 98.25 278 GLY A C 1
ATOM 2169 O O . GLY A 1 278 ? -7.475 4.048 3.797 1.00 98.25 278 GLY A O 1
ATOM 2170 N N . GLN A 1 279 ? -5.616 2.785 3.691 1.00 98.25 279 GLN A N 1
ATOM 2171 C CA . GLN A 1 279 ? -5.397 2.705 5.138 1.00 98.25 279 GLN A CA 1
ATOM 2172 C C . GLN A 1 279 ? -5.062 4.065 5.749 1.00 98.25 279 GLN A C 1
ATOM 2174 O O . GLN A 1 279 ? -5.690 4.447 6.729 1.00 98.25 279 GLN A O 1
ATOM 2179 N N . LEU A 1 280 ? -4.131 4.814 5.151 1.00 97.94 280 LEU A N 1
ATOM 2180 C CA . LEU A 1 280 ? -3.762 6.151 5.619 1.00 97.94 280 LEU A CA 1
ATOM 2181 C C . LEU A 1 280 ? -4.979 7.087 5.694 1.00 97.94 280 LEU A C 1
ATOM 2183 O O . LEU A 1 280 ? -5.151 7.798 6.682 1.00 97.94 280 LEU A O 1
ATOM 2187 N N . ILE A 1 281 ? -5.826 7.058 4.660 1.00 97.38 281 ILE A N 1
ATOM 2188 C CA . ILE A 1 281 ? -7.052 7.863 4.582 1.00 97.38 281 ILE A CA 1
ATOM 2189 C C . ILE A 1 281 ? -8.083 7.379 5.610 1.00 97.38 281 ILE A C 1
ATOM 2191 O O . ILE A 1 281 ? -8.695 8.196 6.290 1.00 97.38 281 ILE A O 1
ATOM 2195 N N . ALA A 1 282 ? -8.263 6.064 5.764 1.00 95.44 282 ALA A N 1
ATOM 2196 C CA . ALA A 1 282 ? -9.181 5.500 6.755 1.00 95.44 282 ALA A CA 1
ATOM 2197 C C . ALA A 1 282 ? -8.780 5.854 8.199 1.00 95.44 282 ALA A C 1
ATOM 2199 O O . ALA A 1 282 ? -9.653 6.104 9.028 1.00 95.44 282 ALA A O 1
ATOM 2200 N N . ASP A 1 283 ? -7.475 5.938 8.480 1.00 95.38 283 ASP A N 1
ATOM 2201 C CA . ASP A 1 283 ? -6.921 6.306 9.789 1.00 95.38 283 ASP A CA 1
ATOM 2202 C C . ASP A 1 283 ? -7.166 7.792 10.154 1.00 95.38 283 ASP A C 1
ATOM 2204 O O . ASP A 1 283 ? -6.836 8.210 11.267 1.00 95.38 283 ASP A O 1
ATOM 2208 N N . VAL A 1 284 ? -7.711 8.617 9.245 1.00 93.50 284 VAL A N 1
ATOM 2209 C CA . VAL A 1 284 ? -8.177 9.985 9.557 1.00 93.50 284 VAL A CA 1
ATOM 2210 C C . VAL A 1 284 ? -9.452 9.937 10.396 1.00 93.50 284 VAL A C 1
ATOM 2212 O O . VAL A 1 284 ? -9.543 10.636 11.401 1.00 93.50 284 VAL A O 1
ATOM 2215 N N . GLY A 1 285 ? -10.403 9.083 10.016 1.00 90.69 285 GLY A N 1
ATOM 2216 C CA . GLY A 1 285 ? -11.688 8.963 10.693 1.00 90.69 285 GLY A CA 1
ATOM 2217 C C . GLY A 1 285 ? -12.861 8.685 9.747 1.00 90.69 285 GLY A C 1
ATOM 2218 O O . GLY A 1 285 ? -12.689 8.578 8.526 1.00 90.69 285 GLY A O 1
ATOM 2219 N N . PRO A 1 286 ? -14.084 8.553 10.295 1.00 91.38 286 PRO A N 1
ATOM 2220 C CA . PRO A 1 286 ? -15.298 8.262 9.530 1.00 91.38 286 PRO A CA 1
A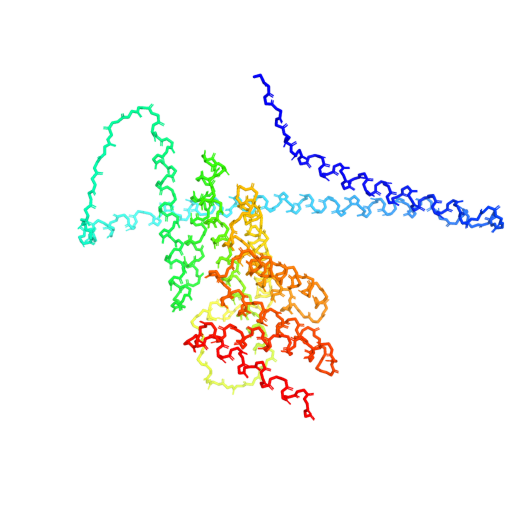TOM 2221 C C . PRO A 1 286 ? -15.601 9.267 8.409 1.00 91.38 286 PRO A C 1
ATOM 2223 O O . PRO A 1 286 ? -16.185 8.896 7.391 1.00 91.38 286 PRO A O 1
ATOM 2226 N N . GLU A 1 287 ? -15.193 10.525 8.562 1.00 92.94 287 GLU A N 1
ATOM 2227 C CA . GLU A 1 287 ? -15.345 11.586 7.566 1.00 92.94 287 GLU A CA 1
ATOM 2228 C C . GLU A 1 287 ? -14.603 11.291 6.255 1.00 92.94 287 GLU A C 1
ATOM 2230 O O . GLU A 1 287 ? -15.042 11.721 5.189 1.00 92.94 287 GLU A O 1
ATOM 2235 N N . ALA A 1 288 ? -13.525 10.506 6.317 1.00 94.06 288 ALA A N 1
ATOM 2236 C CA . ALA A 1 288 ? -12.707 10.131 5.169 1.00 94.06 288 ALA A CA 1
ATOM 2237 C C . ALA A 1 288 ? -13.095 8.762 4.576 1.00 94.06 288 ALA A C 1
ATOM 2239 O O . ALA A 1 288 ? -12.514 8.320 3.581 1.00 94.06 288 ALA A O 1
ATOM 2240 N N . ALA A 1 289 ? -14.102 8.082 5.142 1.00 93.88 289 ALA A N 1
ATOM 2241 C CA . ALA A 1 289 ? -14.470 6.715 4.770 1.00 93.88 289 ALA A CA 1
ATOM 2242 C C . ALA A 1 289 ? -14.858 6.570 3.288 1.00 93.88 289 ALA A C 1
ATOM 2244 O O . ALA A 1 289 ? -14.523 5.569 2.654 1.00 93.88 289 ALA A O 1
ATOM 2245 N N . LEU A 1 290 ? -15.534 7.568 2.708 1.00 95.25 290 LEU A N 1
ATOM 2246 C CA . LEU A 1 290 ? -15.904 7.541 1.287 1.00 95.25 290 LEU A CA 1
ATOM 2247 C C . LEU A 1 290 ? -14.685 7.625 0.366 1.00 95.25 290 LEU A C 1
ATOM 2249 O O . LEU A 1 290 ? -14.667 6.991 -0.689 1.00 95.25 290 LEU A O 1
ATOM 2253 N N . ASP A 1 291 ? -13.672 8.400 0.744 1.00 96.06 291 ASP A N 1
ATOM 2254 C CA . ASP A 1 291 ? -12.459 8.538 -0.056 1.00 96.06 291 ASP A CA 1
ATOM 2255 C C . ASP A 1 291 ? -11.550 7.319 0.106 1.00 96.06 291 ASP A C 1
ATOM 2257 O O . ASP A 1 291 ? -11.037 6.813 -0.894 1.00 96.06 291 ASP A O 1
ATOM 2261 N N . ALA A 1 292 ? -11.452 6.760 1.317 1.00 96.44 292 ALA A N 1
ATOM 2262 C CA . ALA A 1 292 ? -10.782 5.484 1.551 1.00 96.44 292 ALA A CA 1
ATOM 2263 C C . ALA A 1 292 ? -11.418 4.350 0.726 1.00 96.44 292 ALA A C 1
ATOM 2265 O O . ALA A 1 292 ? -10.702 3.589 0.075 1.00 96.44 292 ALA A O 1
ATOM 2266 N N . ASP A 1 293 ? -12.753 4.258 0.681 1.00 97.25 293 ASP A N 1
ATOM 2267 C CA . ASP A 1 293 ? -13.456 3.208 -0.070 1.00 97.25 293 ASP A CA 1
ATOM 2268 C C . ASP A 1 293 ? -13.168 3.275 -1.577 1.00 97.25 293 ASP A C 1
ATOM 2270 O O . ASP A 1 293 ? -12.897 2.244 -2.195 1.00 97.25 293 ASP A O 1
ATOM 2274 N N . LYS A 1 294 ? -13.133 4.480 -2.168 1.00 98.06 294 LYS A N 1
ATOM 2275 C CA . LYS A 1 294 ? -12.738 4.668 -3.579 1.00 98.06 294 LYS A CA 1
ATOM 2276 C C . LYS A 1 294 ? -11.315 4.175 -3.838 1.00 98.06 294 LYS A C 1
ATOM 2278 O O . LYS A 1 294 ? -11.050 3.561 -4.870 1.00 98.06 294 LYS A O 1
ATOM 2283 N N . VAL A 1 295 ? -10.393 4.453 -2.917 1.00 97.88 295 VAL A N 1
ATOM 2284 C CA . VAL A 1 295 ? -8.990 4.050 -3.055 1.00 97.88 295 VAL A CA 1
ATOM 2285 C C . VAL A 1 295 ? -8.832 2.537 -2.906 1.00 97.88 295 VAL A C 1
ATOM 2287 O O . VAL A 1 295 ? -8.115 1.925 -3.698 1.00 97.88 295 VAL A O 1
ATOM 2290 N N . TYR A 1 296 ? -9.546 1.908 -1.971 1.00 98.12 296 TYR A N 1
ATOM 2291 C CA . TYR A 1 296 ? -9.548 0.452 -1.859 1.00 98.12 296 TYR A CA 1
ATOM 2292 C C . TYR A 1 296 ? -10.206 -0.239 -3.056 1.00 98.12 296 TYR A C 1
ATOM 2294 O O . TYR A 1 296 ? -9.723 -1.285 -3.477 1.00 98.12 296 TYR A O 1
ATOM 2302 N N . LEU A 1 297 ? -11.271 0.326 -3.635 1.00 98.12 297 LEU A N 1
ATOM 2303 C CA . LEU A 1 297 ? -11.837 -0.175 -4.893 1.00 98.12 297 LEU A CA 1
ATOM 2304 C C . LEU A 1 297 ? -10.793 -0.161 -6.012 1.00 98.12 297 LEU A C 1
ATOM 2306 O O . LEU A 1 297 ? -10.586 -1.175 -6.668 1.00 98.12 297 LEU A O 1
ATOM 2310 N N . ALA A 1 298 ? -10.048 0.937 -6.153 1.00 98.19 298 ALA A N 1
ATOM 2311 C CA . ALA A 1 298 ? -8.962 1.000 -7.124 1.00 98.19 298 ALA A CA 1
ATOM 2312 C C . ALA A 1 298 ? -7.851 -0.032 -6.843 1.00 98.19 298 ALA A C 1
ATOM 2314 O O . ALA A 1 298 ? -7.239 -0.526 -7.788 1.00 98.19 298 ALA A O 1
ATOM 2315 N N . ALA A 1 299 ? -7.572 -0.360 -5.574 1.00 97.75 299 ALA A N 1
ATOM 2316 C CA . ALA A 1 299 ? -6.628 -1.421 -5.211 1.00 97.75 299 ALA A CA 1
ATOM 2317 C C . ALA A 1 299 ? -7.133 -2.803 -5.652 1.00 97.75 299 ALA A C 1
ATOM 2319 O O . ALA A 1 299 ? -6.386 -3.570 -6.259 1.00 97.75 299 ALA A O 1
ATOM 2320 N N . ILE A 1 300 ? -8.412 -3.083 -5.393 1.00 96.94 300 ILE A N 1
ATOM 2321 C CA . ILE A 1 300 ? -9.103 -4.307 -5.809 1.00 96.94 300 ILE A CA 1
ATOM 2322 C C . ILE A 1 300 ? -9.030 -4.481 -7.325 1.00 96.94 300 ILE A C 1
ATOM 2324 O O . ILE A 1 300 ? -8.625 -5.546 -7.779 1.00 96.94 300 ILE A O 1
ATOM 2328 N N . ASP A 1 301 ? -9.298 -3.425 -8.095 1.00 97.19 301 ASP A N 1
ATOM 2329 C CA . ASP A 1 301 ? -9.199 -3.464 -9.558 1.00 97.19 301 ASP A CA 1
ATOM 2330 C C . ASP A 1 301 ? -7.789 -3.862 -10.039 1.00 97.19 301 ASP A C 1
ATOM 2332 O O . ASP A 1 301 ? -7.635 -4.462 -11.103 1.00 97.19 301 ASP A O 1
ATOM 2336 N N . LYS A 1 302 ? -6.728 -3.532 -9.283 1.00 95.88 302 LYS A N 1
ATOM 2337 C CA . LYS A 1 302 ? -5.355 -3.951 -9.620 1.00 95.88 302 LYS A CA 1
ATOM 2338 C C . LYS A 1 302 ? -5.089 -5.411 -9.292 1.00 95.88 302 LYS A C 1
ATOM 2340 O O . LYS A 1 302 ? -4.444 -6.079 -10.099 1.00 95.88 302 LYS A O 1
ATOM 2345 N N . PHE A 1 303 ? -5.584 -5.904 -8.160 1.00 93.75 303 PHE A N 1
ATOM 2346 C CA . PHE A 1 303 ? -5.461 -7.321 -7.818 1.00 93.75 303 PHE A CA 1
ATOM 2347 C C . PHE A 1 303 ? -6.284 -8.202 -8.766 1.00 93.75 303 PHE A C 1
ATOM 2349 O O . PHE A 1 303 ? -5.777 -9.218 -9.233 1.00 93.75 303 PHE A O 1
ATOM 2356 N N . ASP A 1 304 ? -7.486 -7.773 -9.146 1.00 94.31 304 ASP A N 1
ATOM 2357 C CA . ASP A 1 304 ? -8.321 -8.466 -10.132 1.00 94.31 304 ASP A CA 1
ATOM 2358 C C . ASP A 1 304 ? -7.656 -8.516 -11.518 1.00 94.31 304 ASP A C 1
ATOM 2360 O O . ASP A 1 304 ? -7.505 -9.583 -12.121 1.00 94.31 304 ASP A O 1
ATOM 2364 N N . ALA A 1 305 ? -7.143 -7.374 -11.996 1.00 92.88 305 ALA A N 1
ATOM 2365 C CA . ALA A 1 305 ? -6.413 -7.305 -13.262 1.00 92.88 305 ALA A CA 1
ATOM 2366 C C . ALA A 1 305 ? -5.155 -8.190 -13.276 1.00 92.88 305 ALA A C 1
ATOM 2368 O O . ALA A 1 305 ? -4.771 -8.717 -14.322 1.00 92.88 305 ALA A O 1
ATOM 2369 N N . MET A 1 306 ? -4.499 -8.345 -12.127 1.00 90.25 306 MET A N 1
ATOM 2370 C CA . MET A 1 306 ? -3.337 -9.211 -11.961 1.00 90.25 306 MET A CA 1
ATOM 2371 C C . MET A 1 306 ? -3.718 -10.694 -12.026 1.00 90.25 306 MET A C 1
ATOM 2373 O O . MET A 1 306 ? -3.124 -11.425 -12.821 1.00 90.25 306 MET A O 1
ATOM 2377 N N . VAL A 1 307 ? -4.713 -11.124 -11.238 1.00 89.69 307 VAL A N 1
ATOM 2378 C CA . VAL A 1 307 ? -5.201 -12.517 -11.213 1.00 89.69 307 VAL A CA 1
ATOM 2379 C C . VAL A 1 307 ? -5.727 -12.932 -12.588 1.00 89.69 307 VAL A C 1
ATOM 2381 O O . VAL A 1 307 ? -5.443 -14.031 -13.057 1.00 89.69 307 VAL A O 1
ATOM 2384 N N . SER A 1 308 ? -6.400 -12.019 -13.292 1.00 89.88 308 SER A N 1
ATOM 2385 C CA . SER A 1 308 ? -6.885 -12.247 -14.659 1.00 89.88 308 SER A CA 1
ATOM 2386 C C . SER A 1 308 ? -5.764 -12.443 -15.690 1.00 89.88 308 SER A C 1
ATOM 2388 O O . SER A 1 308 ? -5.984 -13.064 -16.728 1.00 89.88 308 SER A O 1
ATOM 2390 N N . LYS A 1 309 ? -4.561 -11.905 -15.442 1.00 86.94 309 LYS A N 1
ATOM 2391 C CA . LYS A 1 309 ? -3.414 -12.002 -16.363 1.00 86.94 309 LYS A CA 1
ATOM 2392 C C . LYS A 1 309 ? -2.528 -13.216 -16.107 1.00 86.94 309 LYS A C 1
ATOM 2394 O O . LYS A 1 309 ? -1.931 -13.724 -17.053 1.00 86.94 309 LYS A O 1
ATOM 2399 N N . SER A 1 310 ? -2.368 -13.640 -14.855 1.00 78.12 310 SER A N 1
ATOM 2400 C CA . SER A 1 310 ? -1.460 -14.735 -14.511 1.00 78.12 310 SER A CA 1
ATOM 2401 C C . SER A 1 310 ? -1.847 -15.421 -13.211 1.00 78.12 310 SER A C 1
ATOM 2403 O O . SER A 1 310 ? -2.146 -14.771 -12.213 1.00 78.12 310 SER A O 1
ATOM 2405 N N . ASN A 1 311 ? -1.714 -16.748 -13.205 1.00 75.12 311 ASN A N 1
ATOM 2406 C CA . ASN A 1 311 ? -1.914 -17.562 -12.011 1.00 75.12 311 ASN A CA 1
ATOM 2407 C C . ASN A 1 311 ? -0.659 -17.648 -11.116 1.00 75.12 311 ASN A C 1
ATOM 2409 O O . ASN A 1 311 ? -0.743 -18.109 -9.983 1.00 75.12 311 ASN A O 1
ATOM 2413 N N . ALA A 1 312 ? 0.512 -17.208 -11.598 1.00 68.50 312 ALA A N 1
ATOM 2414 C CA . ALA A 1 312 ? 1.793 -17.400 -10.900 1.00 68.50 312 ALA A CA 1
ATOM 2415 C C . ALA A 1 312 ? 1.886 -16.659 -9.554 1.00 68.50 312 ALA A C 1
ATOM 2417 O O . ALA A 1 312 ? 2.630 -17.071 -8.673 1.00 68.50 312 ALA A O 1
ATOM 2418 N N . TYR A 1 313 ? 1.125 -15.576 -9.400 1.00 68.31 313 TYR A N 1
ATOM 2419 C CA . TYR A 1 313 ? 1.070 -14.762 -8.184 1.00 68.31 313 TYR A CA 1
ATOM 2420 C C . TYR A 1 313 ? -0.342 -14.717 -7.578 1.00 68.31 313 TYR A C 1
ATOM 2422 O O . TYR A 1 313 ? -0.640 -13.858 -6.746 1.00 68.31 313 TYR A O 1
ATOM 2430 N N . ALA A 1 314 ? -1.232 -15.607 -8.022 1.00 77.25 314 ALA A N 1
ATOM 2431 C CA . ALA A 1 314 ? -2.622 -15.608 -7.592 1.00 77.25 314 ALA A CA 1
ATOM 2432 C C . ALA A 1 314 ? -2.800 -15.780 -6.070 1.00 77.25 314 ALA A C 1
ATOM 2434 O O . ALA A 1 314 ? -3.593 -15.017 -5.525 1.00 77.25 314 ALA A O 1
ATOM 2435 N N . PRO A 1 315 ? -2.057 -16.649 -5.345 1.00 85.06 315 PRO A N 1
ATOM 2436 C CA . PRO A 1 315 ? -2.262 -16.814 -3.900 1.00 85.06 315 PRO A CA 1
ATOM 2437 C C . PRO A 1 315 ? -2.046 -15.510 -3.117 1.00 85.06 315 PRO A C 1
ATOM 2439 O O . PRO A 1 315 ? -2.911 -15.087 -2.349 1.00 85.06 315 PRO A O 1
ATOM 2442 N N . ASP A 1 316 ? -0.934 -14.815 -3.378 1.00 84.88 316 ASP A N 1
ATOM 2443 C CA . ASP A 1 316 ? -0.613 -13.537 -2.733 1.00 84.88 316 ASP A CA 1
ATOM 2444 C C . ASP A 1 316 ? -1.597 -12.430 -3.132 1.00 84.88 316 ASP A C 1
ATOM 2446 O O . ASP A 1 316 ? -2.017 -11.629 -2.292 1.00 84.88 316 ASP A O 1
ATOM 2450 N N . ALA A 1 317 ? -1.999 -12.376 -4.404 1.00 86.44 317 ALA A N 1
ATOM 2451 C CA . ALA A 1 317 ? -2.956 -11.386 -4.888 1.00 86.44 317 ALA A CA 1
ATOM 2452 C C . ALA A 1 317 ? -4.348 -11.578 -4.267 1.00 86.44 317 ALA A C 1
ATOM 2454 O O . ALA A 1 317 ? -4.941 -10.609 -3.793 1.00 86.44 317 ALA A O 1
ATOM 2455 N N . LEU A 1 318 ? -4.843 -12.819 -4.219 1.00 92.69 318 LEU A N 1
ATOM 2456 C CA . LEU A 1 318 ? -6.113 -13.184 -3.585 1.00 92.69 318 LEU A CA 1
ATOM 2457 C C . LEU A 1 318 ? -6.088 -12.864 -2.090 1.00 92.69 318 LEU A C 1
ATOM 2459 O O . LEU A 1 318 ? -7.037 -12.276 -1.570 1.00 92.69 318 LEU A O 1
ATOM 2463 N N . PHE A 1 319 ? -4.974 -13.156 -1.413 1.00 92.25 319 PHE A N 1
ATOM 2464 C CA . PHE A 1 319 ? -4.771 -12.780 -0.018 1.00 92.25 319 PHE A CA 1
ATOM 2465 C C . PHE A 1 319 ? -4.881 -11.264 0.191 1.00 92.25 319 PHE A C 1
ATOM 2467 O O . PHE A 1 319 ? -5.665 -10.804 1.025 1.00 92.25 319 PHE A O 1
ATOM 2474 N N . LYS A 1 320 ? -4.126 -10.466 -0.574 1.00 93.25 320 LYS A N 1
ATOM 2475 C CA . LYS A 1 320 ? -4.136 -8.999 -0.443 1.00 93.25 320 LYS A CA 1
ATOM 2476 C C . LYS A 1 320 ? -5.479 -8.388 -0.831 1.00 93.25 320 LYS A C 1
ATOM 2478 O O . LYS A 1 320 ? -5.927 -7.454 -0.167 1.00 93.25 320 LYS A O 1
ATOM 2483 N N . TRP A 1 321 ? -6.151 -8.940 -1.836 1.00 96.56 321 TRP A N 1
ATOM 2484 C CA . TRP A 1 321 ? -7.512 -8.559 -2.199 1.00 96.56 321 TRP A CA 1
ATOM 2485 C C . TRP A 1 321 ? -8.494 -8.862 -1.059 1.00 96.56 321 TRP A C 1
ATOM 2487 O O . TRP A 1 321 ? -9.231 -7.970 -0.633 1.00 96.56 321 TRP A O 1
ATOM 2497 N N . GLY A 1 322 ? -8.462 -10.070 -0.493 1.00 96.56 322 GLY A N 1
ATOM 2498 C CA . GLY A 1 322 ? -9.278 -10.440 0.665 1.00 96.56 322 GLY A CA 1
ATOM 2499 C C . GLY A 1 322 ? -9.098 -9.467 1.834 1.00 96.56 322 GLY A C 1
ATOM 2500 O O . GLY A 1 322 ? -10.080 -8.944 2.360 1.00 96.56 322 GLY A O 1
ATOM 2501 N N . VAL A 1 323 ? -7.850 -9.121 2.165 1.00 95.25 323 VAL A N 1
ATOM 2502 C CA . VAL A 1 323 ? -7.538 -8.114 3.196 1.00 95.25 323 VAL A CA 1
ATOM 2503 C C . VAL A 1 323 ? -8.090 -6.731 2.830 1.00 95.25 323 VAL A C 1
ATOM 2505 O O . VAL A 1 323 ? -8.685 -6.070 3.679 1.00 95.25 323 VAL A O 1
ATOM 2508 N N . ALA A 1 324 ? -7.959 -6.286 1.576 1.00 96.69 324 ALA A N 1
ATOM 2509 C CA . ALA A 1 324 ? -8.524 -5.011 1.133 1.00 96.69 324 ALA A CA 1
ATOM 2510 C C . ALA A 1 324 ? -10.059 -4.979 1.268 1.00 96.69 324 ALA A C 1
ATOM 2512 O O . ALA A 1 324 ? -10.618 -3.963 1.676 1.00 96.69 324 ALA A O 1
ATOM 2513 N N . LEU A 1 325 ? -10.753 -6.088 0.992 1.00 97.56 325 LEU A N 1
ATOM 2514 C CA . LEU A 1 325 ? -12.198 -6.201 1.220 1.00 97.56 325 LEU A CA 1
ATOM 2515 C C . LEU A 1 325 ? -12.566 -6.168 2.708 1.00 97.56 325 LEU A C 1
ATOM 2517 O O . LEU A 1 325 ? -13.555 -5.522 3.060 1.00 97.56 325 LEU A O 1
ATOM 2521 N N . GLN A 1 326 ? -11.780 -6.806 3.583 1.00 95.62 326 GLN A N 1
ATOM 2522 C CA . GLN A 1 326 ? -11.980 -6.689 5.034 1.00 95.62 326 GLN A CA 1
ATOM 2523 C C . GLN A 1 326 ? -11.838 -5.236 5.491 1.00 95.62 326 GLN A C 1
ATOM 2525 O O . GLN A 1 326 ? -12.733 -4.723 6.159 1.00 95.62 326 GLN A O 1
ATOM 2530 N N . LEU A 1 327 ? -10.780 -4.547 5.059 1.00 95.69 327 LEU A N 1
ATOM 2531 C CA . LEU A 1 327 ? -10.557 -3.136 5.383 1.00 95.69 327 LEU A CA 1
ATOM 2532 C C . LEU A 1 327 ? -11.695 -2.243 4.869 1.00 95.69 327 LEU A C 1
ATOM 2534 O O . LEU A 1 327 ? -12.189 -1.387 5.598 1.00 95.69 327 LEU A O 1
ATOM 2538 N N . ARG A 1 328 ? -12.195 -2.485 3.651 1.00 96.38 328 ARG A N 1
ATOM 2539 C CA . ARG A 1 328 ? -13.394 -1.801 3.135 1.00 96.38 328 ARG A CA 1
ATOM 2540 C C . ARG A 1 328 ? -14.632 -2.060 3.982 1.00 96.38 328 ARG A C 1
ATOM 2542 O O . ARG A 1 328 ? -15.447 -1.160 4.164 1.00 96.38 328 ARG A O 1
ATOM 2549 N N . SER A 1 329 ? -14.783 -3.272 4.512 1.00 95.88 329 SER A N 1
ATOM 2550 C CA . SER A 1 329 ? -15.904 -3.613 5.389 1.00 95.88 329 SER A CA 1
ATOM 2551 C C . SER A 1 329 ? -15.879 -2.805 6.696 1.00 95.88 329 SER A C 1
ATOM 2553 O O . SER A 1 329 ? -16.935 -2.460 7.225 1.00 95.88 329 SER A O 1
ATOM 2555 N N . HIS A 1 330 ? -14.691 -2.433 7.189 1.00 94.38 330 HIS A N 1
ATOM 2556 C CA . HIS A 1 330 ? -14.525 -1.600 8.388 1.00 94.38 330 HIS A CA 1
ATOM 2557 C C . HIS A 1 330 ? -14.943 -0.144 8.175 1.00 94.38 330 HIS A C 1
ATOM 2559 O O . HIS A 1 330 ? -15.264 0.539 9.140 1.00 94.38 330 HIS A O 1
ATOM 2565 N N . LEU A 1 331 ? -15.036 0.309 6.921 1.00 94.94 331 LEU A N 1
ATOM 2566 C CA . LEU A 1 331 ? -15.565 1.631 6.565 1.00 94.94 331 LEU A CA 1
ATOM 2567 C C . LEU A 1 331 ? -17.096 1.705 6.639 1.00 94.94 331 LEU A C 1
ATOM 2569 O O . LEU A 1 331 ? -17.684 2.746 6.341 1.00 94.94 331 LEU A O 1
ATOM 2573 N N . ARG A 1 332 ? -17.767 0.592 6.951 1.00 93.62 332 ARG A N 1
ATOM 2574 C CA . ARG A 1 332 ? -19.222 0.508 7.058 1.00 93.62 332 ARG A CA 1
ATOM 2575 C C . ARG A 1 332 ? -19.641 0.337 8.519 1.00 93.62 332 ARG A C 1
ATOM 2577 O O . ARG A 1 332 ? -18.942 -0.336 9.281 1.00 93.62 332 ARG A O 1
ATOM 2584 N N . PRO A 1 333 ? -20.812 0.874 8.910 1.00 88.94 333 PRO A N 1
ATOM 2585 C CA . PRO A 1 333 ? -21.394 0.581 10.214 1.00 88.94 333 PRO A CA 1
ATOM 2586 C C . PRO A 1 333 ? -21.536 -0.928 10.423 1.00 88.94 333 PRO A C 1
ATOM 2588 O O . PRO A 1 333 ? -21.817 -1.662 9.473 1.00 88.94 333 PRO A O 1
ATOM 2591 N N . SER A 1 334 ? -21.386 -1.387 11.667 1.00 82.38 334 SER A N 1
ATOM 2592 C CA . SER A 1 334 ? -21.455 -2.815 12.005 1.00 82.38 334 SER A CA 1
ATOM 2593 C C . SER A 1 334 ? -22.745 -3.476 11.506 1.00 82.38 334 SER A C 1
ATOM 2595 O O . SER A 1 334 ? -22.680 -4.479 10.811 1.00 82.38 334 SER A O 1
ATOM 2597 N N . SER A 1 335 ? -23.901 -2.838 11.699 1.00 80.06 335 SER A N 1
ATOM 2598 C CA . SER A 1 335 ? -25.211 -3.354 11.270 1.00 80.06 335 SER A CA 1
ATOM 2599 C C . SER A 1 335 ? -25.468 -3.330 9.753 1.00 80.06 335 SER A C 1
ATOM 2601 O O . SER A 1 335 ? -26.569 -3.654 9.305 1.00 80.06 335 SER A O 1
ATOM 2603 N N . SER A 1 336 ? -24.493 -2.929 8.931 1.00 89.56 336 SER A N 1
ATOM 2604 C CA . SER A 1 336 ? -24.681 -2.842 7.484 1.00 89.56 336 SER A CA 1
ATOM 2605 C C . SER A 1 336 ? -24.650 -4.219 6.817 1.00 89.56 336 SER A C 1
ATOM 2607 O O . SER A 1 336 ? -23.659 -4.947 6.881 1.00 89.56 336 SER A O 1
ATOM 2609 N N . ASN A 1 337 ? -25.693 -4.536 6.045 1.00 90.12 337 ASN A N 1
ATOM 2610 C CA . ASN A 1 337 ? -25.706 -5.710 5.165 1.00 90.12 337 ASN A CA 1
ATOM 2611 C C . ASN A 1 337 ? -24.540 -5.687 4.152 1.00 90.12 337 ASN A C 1
ATOM 2613 O O . ASN A 1 337 ? -24.011 -6.733 3.777 1.00 90.12 337 ASN A O 1
ATOM 2617 N N . GLU A 1 338 ? -24.103 -4.494 3.734 1.00 92.88 338 GLU A N 1
ATOM 2618 C CA . GLU A 1 338 ? -22.953 -4.327 2.842 1.00 92.88 338 GLU A CA 1
ATOM 2619 C C . GLU A 1 338 ? -21.653 -4.813 3.497 1.00 92.88 338 GLU A C 1
ATOM 2621 O O . GLU A 1 338 ? -20.877 -5.514 2.849 1.00 92.88 338 GLU A O 1
ATOM 2626 N N . LYS A 1 339 ? -21.452 -4.533 4.795 1.00 94.44 339 LYS A N 1
ATOM 2627 C CA . LYS A 1 339 ? -20.297 -5.029 5.561 1.00 94.44 339 LYS A CA 1
ATOM 2628 C C . LYS A 1 339 ? -20.234 -6.551 5.515 1.00 94.44 339 LYS A C 1
ATOM 2630 O O . LYS A 1 339 ? -19.201 -7.122 5.173 1.00 94.44 339 LYS A O 1
ATOM 2635 N N . LEU A 1 340 ? -21.362 -7.206 5.788 1.00 94.38 340 LEU A N 1
ATOM 2636 C CA . LEU A 1 340 ? -21.453 -8.662 5.785 1.00 94.38 340 LEU A CA 1
ATOM 2637 C C . LEU A 1 340 ? -21.179 -9.253 4.393 1.00 94.38 340 LEU A C 1
ATOM 2639 O O . LEU A 1 340 ? -20.507 -10.277 4.280 1.00 94.38 340 LEU A O 1
ATOM 2643 N N . LYS A 1 341 ? -21.653 -8.609 3.320 1.00 95.44 341 LYS A N 1
ATOM 2644 C CA . LYS A 1 341 ? -21.355 -9.025 1.938 1.00 95.44 341 LYS A CA 1
ATOM 2645 C C . LYS A 1 341 ? -19.865 -8.931 1.617 1.00 95.44 341 LYS A C 1
ATOM 2647 O O . LYS A 1 341 ? -19.323 -9.874 1.042 1.00 95.44 341 LYS A O 1
ATOM 2652 N N . LEU A 1 342 ? -19.214 -7.833 2.004 1.00 96.62 342 LEU A N 1
ATOM 2653 C CA . LEU A 1 342 ? -17.774 -7.639 1.816 1.00 96.62 342 LEU A CA 1
ATOM 2654 C C . LEU A 1 342 ? -16.966 -8.687 2.589 1.00 96.62 342 LEU A C 1
ATOM 2656 O O . LEU A 1 342 ? -16.066 -9.295 2.018 1.00 96.62 342 LEU A O 1
ATOM 2660 N N . LEU A 1 343 ? -17.335 -8.969 3.843 1.00 96.31 343 LEU A N 1
ATOM 2661 C CA . LEU A 1 343 ? -16.681 -10.001 4.652 1.00 96.31 343 LEU A CA 1
ATOM 2662 C C . LEU A 1 343 ? -16.838 -11.404 4.048 1.00 96.31 343 LEU A C 1
ATOM 2664 O O . LEU A 1 343 ? -15.865 -12.144 3.968 1.00 96.31 343 LEU A O 1
ATOM 2668 N N . HIS A 1 344 ? -18.021 -11.771 3.548 1.00 96.75 344 HIS A N 1
ATOM 2669 C CA . HIS A 1 344 ? -18.197 -13.060 2.867 1.00 96.75 344 HIS A CA 1
ATOM 2670 C C . HIS A 1 344 ? -17.393 -13.165 1.566 1.00 96.75 344 HIS A C 1
ATOM 2672 O O . HIS A 1 344 ? -16.902 -14.243 1.239 1.00 96.75 344 HIS A O 1
ATOM 2678 N N . GLN A 1 345 ? -17.260 -12.070 0.812 1.00 97.44 345 GLN A N 1
ATOM 2679 C CA . GLN A 1 345 ? -16.386 -12.038 -0.364 1.00 97.44 345 GLN A CA 1
ATOM 2680 C C . GLN A 1 345 ? -14.916 -12.196 0.039 1.00 97.44 345 GLN A C 1
ATOM 2682 O O . GLN A 1 345 ? -14.221 -13.019 -0.549 1.00 97.44 345 GLN A O 1
ATOM 2687 N N . ALA A 1 346 ? -14.472 -11.472 1.070 1.00 97.38 346 ALA A N 1
ATOM 2688 C CA . ALA A 1 346 ? -13.121 -11.584 1.607 1.00 97.38 346 ALA A CA 1
ATOM 2689 C C . ALA A 1 346 ? -12.809 -13.009 2.073 1.00 97.38 346 ALA A C 1
ATOM 2691 O O . ALA A 1 346 ? -11.774 -13.555 1.707 1.00 97.38 346 ALA A O 1
ATOM 2692 N N . LYS A 1 347 ? -13.731 -13.633 2.817 1.00 97.38 347 LYS A N 1
ATOM 2693 C CA . LYS A 1 347 ? -13.614 -15.019 3.276 1.00 97.38 347 LYS A CA 1
ATOM 2694 C C . LYS A 1 347 ? -13.346 -15.974 2.112 1.00 97.38 347 LYS A C 1
ATOM 2696 O O . LYS A 1 347 ? -12.387 -16.729 2.193 1.00 97.38 347 LYS A O 1
ATOM 2701 N N . ARG A 1 348 ? -14.137 -15.903 1.033 1.00 97.31 348 ARG A N 1
ATOM 2702 C CA . ARG A 1 348 ? -13.951 -16.774 -0.142 1.00 97.31 348 ARG A CA 1
ATOM 2703 C C . ARG A 1 348 ? -12.570 -16.609 -0.771 1.00 97.31 348 ARG A C 1
ATOM 2705 O O . ARG A 1 348 ? -11.887 -17.597 -0.977 1.00 97.31 348 ARG A O 1
ATOM 2712 N N . LEU A 1 349 ? -12.123 -15.370 -0.990 1.00 95.69 349 LEU A N 1
ATOM 2713 C CA . LEU A 1 349 ? -10.791 -15.116 -1.555 1.00 95.69 349 LEU A CA 1
ATOM 2714 C C . LEU A 1 349 ? -9.663 -15.635 -0.652 1.00 95.69 349 LEU A C 1
ATOM 2716 O O . LEU A 1 349 ? -8.652 -16.123 -1.146 1.00 95.69 349 LEU A O 1
ATOM 2720 N N . LEU A 1 350 ? -9.823 -15.528 0.670 1.00 95.19 350 LEU A N 1
ATOM 2721 C CA . LEU A 1 350 ? -8.852 -16.040 1.639 1.00 95.19 350 LEU A CA 1
ATOM 2722 C C . LEU A 1 350 ? -8.855 -17.575 1.706 1.00 95.19 350 LEU A C 1
ATOM 2724 O O . LEU A 1 350 ? -7.794 -18.168 1.880 1.00 95.19 350 LEU A O 1
ATOM 2728 N N . GLU A 1 351 ? -10.016 -18.215 1.557 1.00 95.94 351 GLU A N 1
ATOM 2729 C CA . GLU A 1 351 ? -10.138 -19.673 1.417 1.00 95.94 351 GLU A CA 1
ATOM 2730 C C . GLU A 1 351 ? -9.469 -20.157 0.125 1.00 95.94 351 GLU A C 1
ATOM 2732 O O . GLU A 1 351 ? -8.685 -21.104 0.174 1.00 95.94 351 GLU A O 1
ATOM 2737 N N . ASP A 1 352 ? -9.695 -19.466 -0.996 1.00 94.25 352 ASP A N 1
ATOM 2738 C CA . ASP A 1 352 ? -9.053 -19.765 -2.279 1.00 94.25 352 ASP A CA 1
ATOM 2739 C C . ASP A 1 352 ? -7.526 -19.596 -2.186 1.00 94.25 352 ASP A C 1
ATOM 2741 O O . ASP A 1 352 ? -6.774 -20.483 -2.589 1.00 94.25 352 ASP A O 1
ATOM 2745 N N . ALA A 1 353 ? -7.050 -18.503 -1.578 1.00 92.75 353 ALA A N 1
ATOM 2746 C CA . ALA A 1 353 ? -5.623 -18.277 -1.346 1.00 92.75 353 ALA A CA 1
ATOM 2747 C C . ALA A 1 353 ? -4.995 -19.380 -0.477 1.00 92.75 353 ALA A C 1
ATOM 2749 O O . ALA A 1 353 ? -3.912 -19.871 -0.793 1.00 92.75 353 ALA A O 1
ATOM 2750 N N . LEU A 1 354 ? -5.684 -19.804 0.591 1.00 93.88 354 LEU A N 1
ATOM 2751 C CA . LEU A 1 354 ? -5.219 -20.871 1.481 1.00 93.88 354 LEU A CA 1
ATOM 2752 C C . LEU A 1 354 ? -5.248 -22.244 0.800 1.00 93.88 354 LEU A C 1
ATOM 2754 O O . LEU A 1 354 ? -4.424 -23.098 1.107 1.00 93.88 354 LEU A O 1
ATOM 2758 N N . HIS A 1 355 ? -6.183 -22.477 -0.123 1.00 9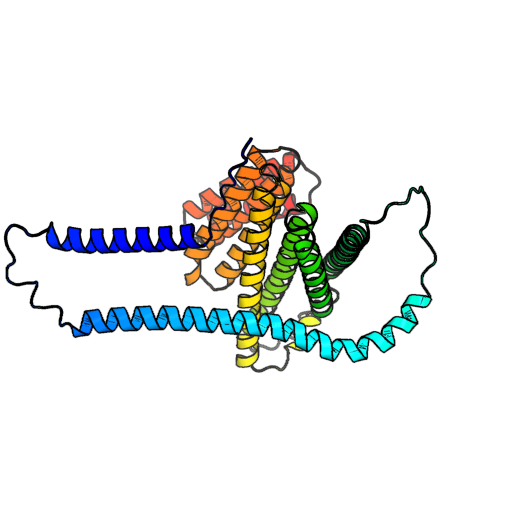3.19 355 HIS A N 1
ATOM 2759 C CA . HIS A 1 355 ? -6.208 -23.707 -0.908 1.00 93.19 355 HIS A CA 1
ATOM 2760 C C . HIS A 1 355 ? -4.978 -23.821 -1.818 1.00 93.19 355 HIS A C 1
ATOM 2762 O O . HIS A 1 355 ? -4.438 -24.913 -1.984 1.00 93.19 355 HIS A O 1
ATOM 2768 N N . MET A 1 356 ? -4.523 -22.698 -2.383 1.00 89.69 356 MET A N 1
ATOM 2769 C CA . MET A 1 356 ? -3.331 -22.663 -3.232 1.00 89.69 356 MET A CA 1
ATOM 2770 C C . MET A 1 356 ? -2.019 -22.709 -2.436 1.00 89.69 356 MET A C 1
ATOM 2772 O O . MET A 1 356 ? -1.058 -23.316 -2.905 1.00 89.69 356 MET A O 1
ATOM 2776 N N . ASP A 1 357 ? -1.974 -22.084 -1.256 1.00 87.56 357 ASP A N 1
ATOM 2777 C CA . ASP A 1 357 ? -0.820 -22.083 -0.346 1.00 87.56 357 ASP A CA 1
ATOM 2778 C C . ASP A 1 357 ? -1.253 -22.407 1.103 1.00 87.56 357 ASP A C 1
ATOM 2780 O O . ASP A 1 357 ? -1.477 -21.501 1.919 1.00 87.56 357 ASP A O 1
ATOM 2784 N N . PRO A 1 358 ? -1.394 -23.706 1.447 1.00 90.06 358 PRO A N 1
ATOM 2785 C CA . PRO A 1 358 ? -1.914 -24.138 2.749 1.00 90.06 358 PRO A CA 1
ATOM 2786 C C . PRO A 1 358 ? -1.028 -23.770 3.942 1.00 90.06 358 PRO A C 1
ATOM 2788 O O . PRO A 1 358 ? -1.516 -23.654 5.077 1.00 90.06 358 PRO A O 1
ATOM 2791 N N . ASP A 1 359 ? 0.270 -23.584 3.700 1.00 89.25 359 ASP A N 1
ATOM 2792 C CA . ASP A 1 359 ? 1.270 -23.354 4.738 1.00 89.25 359 ASP A CA 1
ATOM 2793 C C . ASP A 1 359 ? 1.425 -21.874 5.098 1.00 89.25 359 ASP A C 1
ATOM 2795 O O . ASP A 1 359 ? 2.093 -21.557 6.084 1.00 89.25 359 ASP A O 1
ATOM 2799 N N . ASN A 1 360 ? 0.746 -20.966 4.389 1.00 86.31 360 ASN A N 1
ATOM 2800 C CA . ASN A 1 360 ? 0.835 -19.534 4.635 1.00 86.31 360 ASN A CA 1
ATOM 2801 C C . ASN A 1 360 ? 0.193 -19.119 5.977 1.00 86.31 360 ASN A C 1
ATOM 2803 O O . ASN A 1 360 ? -1.041 -19.060 6.105 1.00 86.31 360 ASN A O 1
ATOM 2807 N N . PRO A 1 361 ? 0.987 -18.748 7.003 1.00 90.38 361 PRO A N 1
ATOM 2808 C CA . PRO A 1 361 ? 0.435 -18.409 8.310 1.00 90.38 361 PRO A CA 1
ATOM 2809 C C . PRO A 1 361 ? -0.330 -17.079 8.287 1.00 90.38 361 PRO A C 1
ATOM 2811 O O . PRO A 1 361 ? -1.237 -16.878 9.099 1.00 90.38 361 PRO A O 1
ATOM 2814 N N . GLN A 1 362 ? 0.005 -16.172 7.361 1.00 89.38 362 GLN A N 1
ATOM 2815 C CA . GLN A 1 362 ? -0.638 -14.861 7.261 1.00 89.38 362 GLN A CA 1
ATOM 2816 C C . GLN A 1 362 ? -2.052 -14.982 6.696 1.00 89.38 362 GLN A C 1
ATOM 2818 O O . GLN A 1 362 ? -2.980 -14.391 7.253 1.00 89.38 362 GLN A O 1
ATOM 2823 N N . VAL A 1 363 ? -2.237 -15.804 5.657 1.00 91.62 363 VAL A N 1
ATOM 2824 C CA . VAL A 1 363 ? -3.563 -16.087 5.085 1.00 91.62 363 VAL A CA 1
ATOM 2825 C C . VAL A 1 363 ? -4.460 -16.739 6.132 1.00 91.62 363 VAL A C 1
ATOM 2827 O O . VAL A 1 363 ? -5.579 -16.279 6.358 1.00 91.62 363 VAL A O 1
ATOM 2830 N N . ARG A 1 364 ? -3.947 -17.745 6.855 1.00 93.69 364 ARG A N 1
ATOM 2831 C CA . ARG A 1 364 ? -4.691 -18.425 7.927 1.00 93.69 364 ARG A CA 1
ATOM 2832 C C . ARG A 1 364 ? -5.133 -17.459 9.027 1.00 93.69 364 ARG A C 1
ATOM 2834 O O . ARG A 1 364 ? -6.279 -17.512 9.475 1.00 93.69 364 ARG A O 1
ATOM 2841 N N . LYS A 1 365 ? -4.246 -16.550 9.442 1.00 94.44 365 LYS A N 1
ATOM 2842 C CA . LYS A 1 365 ? -4.557 -15.514 10.435 1.00 94.44 365 LYS A CA 1
ATOM 2843 C C . LYS A 1 365 ? -5.632 -14.549 9.930 1.00 94.44 365 LYS A C 1
ATOM 2845 O O . LYS A 1 365 ? -6.576 -14.263 10.665 1.00 94.44 365 LYS A O 1
ATOM 2850 N N . ALA A 1 366 ? -5.517 -14.069 8.693 1.00 92.25 366 ALA A N 1
ATOM 2851 C CA . ALA A 1 366 ? -6.502 -13.164 8.102 1.00 92.25 366 ALA A CA 1
ATOM 2852 C C . ALA A 1 366 ? -7.876 -13.830 7.946 1.00 92.25 366 ALA A C 1
ATOM 2854 O O . ALA A 1 366 ? -8.887 -13.236 8.320 1.00 92.25 366 ALA A O 1
ATOM 2855 N N . LEU A 1 367 ? -7.914 -15.089 7.496 1.00 95.44 367 LEU A N 1
ATOM 2856 C CA . LEU A 1 367 ? -9.144 -15.875 7.392 1.00 95.44 367 LEU A CA 1
ATOM 2857 C C . LEU A 1 367 ? -9.804 -16.063 8.762 1.00 95.44 367 LEU A C 1
ATOM 2859 O O . LEU A 1 367 ? -11.003 -15.834 8.909 1.00 95.44 367 LEU A O 1
ATOM 2863 N N . SER A 1 368 ? -9.020 -16.412 9.785 1.00 95.56 368 SER A N 1
ATOM 2864 C CA . SER A 1 368 ? -9.521 -16.541 11.156 1.00 95.56 368 SER A CA 1
ATOM 2865 C C . SER A 1 368 ? -10.084 -15.224 11.700 1.00 95.56 368 SER A C 1
ATOM 2867 O O . SER A 1 368 ? -11.127 -15.245 12.358 1.00 95.56 368 SER A O 1
ATOM 2869 N N . SER A 1 369 ? -9.441 -14.087 11.403 1.00 94.81 369 SER A N 1
ATOM 2870 C CA . SER A 1 369 ? -9.969 -12.757 11.741 1.00 94.81 369 SER A CA 1
ATOM 2871 C C . SER A 1 369 ? -11.296 -12.505 11.026 1.00 94.81 369 SER A C 1
ATOM 2873 O O . SER A 1 369 ? -12.282 -12.151 11.663 1.00 94.81 369 SER A O 1
ATOM 2875 N N . CYS A 1 370 ? -11.353 -12.780 9.719 1.00 95.00 370 CYS A N 1
ATOM 2876 C CA . CYS A 1 370 ? -12.545 -12.585 8.895 1.00 95.00 370 CYS A CA 1
ATOM 2877 C C . CYS A 1 370 ? -13.743 -13.391 9.412 1.00 95.00 370 CYS A C 1
ATOM 2879 O O . CYS A 1 370 ? -14.839 -12.856 9.562 1.00 95.00 370 CYS A O 1
ATOM 2881 N N . ILE A 1 371 ? -13.531 -14.670 9.736 1.00 95.12 371 ILE A N 1
ATOM 2882 C CA . ILE A 1 371 ? -14.575 -15.553 10.268 1.00 95.12 371 ILE A CA 1
ATOM 2883 C C . ILE A 1 371 ? -15.065 -15.060 11.631 1.00 95.12 371 ILE A C 1
ATOM 2885 O O . ILE A 1 371 ? -16.272 -15.015 11.865 1.00 95.12 371 ILE A O 1
ATOM 2889 N N . THR A 1 372 ? -14.148 -14.658 12.515 1.00 94.12 372 THR A N 1
ATOM 2890 C CA . THR A 1 372 ? -14.506 -14.090 13.824 1.00 94.12 372 THR A CA 1
ATOM 2891 C C . THR A 1 372 ? -15.389 -12.857 13.656 1.00 94.12 372 THR A C 1
ATOM 2893 O O . THR A 1 372 ? -16.441 -12.762 14.283 1.00 94.12 372 THR A O 1
ATOM 2896 N N . GLU A 1 373 ? -15.014 -11.948 12.755 1.00 92.19 373 GLU A N 1
ATOM 2897 C CA . GLU A 1 373 ? -15.795 -10.745 12.471 1.00 92.19 373 GLU A CA 1
ATOM 2898 C C . GLU A 1 373 ? -17.183 -11.059 11.907 1.00 92.19 373 GLU A C 1
ATOM 2900 O O . GLU A 1 373 ? -18.150 -10.435 12.334 1.00 92.19 373 GLU A O 1
ATOM 2905 N N . ILE A 1 374 ? -17.309 -12.033 10.997 1.00 92.44 374 ILE A N 1
ATOM 2906 C CA . ILE A 1 374 ? -18.611 -12.480 10.472 1.00 92.44 374 ILE A CA 1
ATOM 2907 C C . ILE A 1 374 ? -19.495 -12.995 11.609 1.00 92.44 374 ILE A C 1
ATOM 2909 O O . ILE A 1 374 ? -20.649 -12.585 11.717 1.00 92.44 374 ILE A O 1
ATOM 2913 N N . ASN A 1 375 ? -18.952 -13.850 12.478 1.00 90.50 375 ASN A N 1
ATOM 2914 C CA . ASN A 1 375 ? -19.698 -14.423 13.598 1.00 90.50 375 ASN A CA 1
ATOM 2915 C C . ASN A 1 375 ? -20.173 -13.341 14.578 1.00 90.50 375 ASN A C 1
ATOM 2917 O O . ASN A 1 375 ? -21.311 -13.393 15.034 1.00 90.50 375 ASN A O 1
ATOM 2921 N N . CYS A 1 376 ? -19.350 -12.323 14.846 1.00 85.50 376 CYS A N 1
ATOM 2922 C CA . CYS A 1 376 ? -19.734 -11.190 15.689 1.00 85.50 376 CYS A CA 1
ATOM 2923 C C . CYS A 1 376 ? -20.834 -10.299 15.086 1.00 85.50 376 CYS A C 1
ATOM 2925 O O . CYS A 1 376 ? -21.433 -9.536 15.830 1.00 85.50 376 CYS A O 1
ATOM 2927 N N . GLN A 1 377 ? -21.084 -10.345 13.771 1.00 78.31 377 GLN A N 1
ATOM 2928 C CA . GLN A 1 377 ? -22.182 -9.595 13.134 1.00 78.31 377 GLN A CA 1
ATOM 2929 C C . GLN A 1 377 ? -23.501 -10.386 13.076 1.00 78.31 377 GLN A C 1
ATOM 2931 O O . GLN A 1 377 ? -24.521 -9.833 12.667 1.00 78.31 377 GLN A O 1
ATOM 2936 N N . LEU A 1 378 ? -23.476 -11.682 13.407 1.00 69.94 378 LEU A N 1
ATOM 2937 C CA . LEU A 1 378 ? -24.647 -12.568 13.394 1.00 69.94 378 LEU A CA 1
ATOM 2938 C C . LEU A 1 378 ? -25.261 -12.777 14.790 1.00 69.94 378 LEU A C 1
ATOM 2940 O O . LEU A 1 378 ? -26.348 -13.348 14.882 1.00 69.94 378 LEU A O 1
ATOM 2944 N N . LEU A 1 379 ? -24.558 -12.338 15.839 1.00 60.84 379 LEU A N 1
ATOM 2945 C CA . LEU A 1 379 ? -25.011 -12.266 17.232 1.00 60.84 379 LEU A CA 1
ATOM 2946 C C . LEU A 1 379 ? -25.562 -10.868 17.514 1.00 60.84 379 LEU A C 1
ATOM 2948 O O . LEU A 1 379 ? -26.583 -10.789 18.233 1.00 60.84 379 LEU A O 1
#